Protein AF-A0A2N1MMF7-F1 (afdb_monomer_lite)

Organism: NCBI:txid588596

Foldseek 3Di:
DPPDDDDDDDPDPDDDPLVVLLVVLVVVVVPDPPDDPVCSVVVSVVLSVVAVVLVVVLVLQQPPPDDPDDDDDDDPRPLDFDKDFQWDWDDDVPDIDIDGDFDFFQDWDDDPPDNDTDGGRAGFRIATHNRQTHHPVCVVVSCVPPVVPSPDDPPVPDPCPDPDPQSVQQVLVVQQVVQDKDWDADLQQQKIWIKGKDAAALCCCQVVVFWFGIKIKIAQMDRGFDPDPVRSVRNPVVLVVVLCVQQPDPDDSPDQDPVNSLVSCQVVVHDDDRGHMHIGTDPVHTADPPDSQGDQVVGPHGGPSPDDPPDDDDPPPPHDPDDPPPPPPPDDPDPDDPDDDDDDDDDDDDDDDDDDDDDDDDDDDDDDDPDDDDDPDDPPPPPDDDQDQDDPPDDPVLVVQGDPDFDADPVGHTDHHPDPVSVVVSVVVVVVD

Secondary structure (DSSP, 8-state):
---SPP----SSSS--HHHHHHHHHHHHHHS-SSS-HHHHHHHHHHHHHHHHHHHHHHHTTS-S-S-----S-----------EESEEEEEETTEEEEEE---B---EEE-TTSS-EEE--SBPSEEETTTEEE-TTTHHHHHHHTTTGGGS---TT-------HHHHHHHHHHHHHHT--EEEEETTTTEEEEEEEEEPPHHHHHHS---BSEEEEEEEEEE---SSHHHHHHHHHHHHHHHHHHH--SS-TT---HHHHHHHHHHTT---STT--EEEE-TTSB--SS-SS--GGG-SS--GGG----SPP--GGG--S----------------S------------------------------------PPPP----SS-------SS--GGGGGGS-SS-EE-TTS-EE-TTSHHHHHHHHHHHH--

Radius of gyration: 39.26 Å; chains: 1; bounding box: 125×53×88 Å

Structure (mmCIF, N/CA/C/O backbone):
data_AF-A0A2N1MMF7-F1
#
_entry.id   AF-A0A2N1MMF7-F1
#
loop_
_atom_site.group_PDB
_atom_site.id
_atom_site.type_symbol
_atom_site.label_atom_id
_atom_site.label_alt_id
_atom_site.label_comp_id
_atom_site.label_asym_id
_atom_site.label_entity_id
_atom_site.label_seq_id
_atom_site.pdbx_PDB_ins_code
_atom_site.Cartn_x
_atom_site.Cartn_y
_atom_site.Cartn_z
_atom_site.occupancy
_atom_site.B_iso_or_equiv
_atom_site.auth_seq_id
_atom_site.auth_comp_id
_atom_site.auth_asym_id
_atom_site.auth_atom_id
_atom_site.pdbx_PDB_model_num
ATOM 1 N N . MET A 1 1 ? -37.315 -17.285 11.274 1.00 42.25 1 MET A N 1
ATOM 2 C CA . MET A 1 1 ? -37.306 -15.987 11.989 1.00 42.25 1 MET A CA 1
ATOM 3 C C . MET A 1 1 ? -38.399 -15.125 11.388 1.00 42.25 1 MET A C 1
ATOM 5 O O . MET A 1 1 ? -38.464 -15.069 10.168 1.00 42.25 1 MET A O 1
ATOM 9 N N . GLN A 1 2 ? -39.270 -14.510 12.194 1.00 38.19 2 GLN A N 1
ATOM 10 C CA . GLN A 1 2 ? -40.234 -13.535 11.670 1.00 38.19 2 GLN A CA 1
ATOM 11 C C . GLN A 1 2 ? -39.457 -12.410 10.969 1.00 38.19 2 GLN A C 1
ATOM 13 O O . GLN A 1 2 ? -38.581 -11.792 11.565 1.00 38.19 2 GLN A O 1
ATOM 18 N N . THR A 1 3 ? -39.737 -12.194 9.686 1.00 53.66 3 THR A N 1
ATOM 19 C CA . THR A 1 3 ? -39.077 -11.191 8.830 1.00 53.66 3 THR A CA 1
ATOM 20 C C . THR A 1 3 ? -39.634 -9.784 9.036 1.00 53.66 3 THR A C 1
ATOM 22 O O . THR A 1 3 ? -39.106 -8.819 8.488 1.00 53.66 3 THR A O 1
ATOM 25 N N . LYS A 1 4 ? -40.699 -9.652 9.835 1.00 66.38 4 LYS A N 1
ATOM 26 C CA . LYS A 1 4 ? -41.322 -8.370 10.154 1.00 66.38 4 LYS A CA 1
ATOM 27 C C . LYS A 1 4 ? -40.567 -7.691 11.307 1.00 66.38 4 LYS A C 1
ATOM 29 O O . LYS A 1 4 ? -40.332 -8.335 12.332 1.00 66.38 4 LYS A O 1
ATOM 34 N N . PRO A 1 5 ? -40.196 -6.404 11.175 1.00 70.06 5 PRO A N 1
ATOM 35 C CA . PRO A 1 5 ? -39.568 -5.662 12.259 1.00 70.06 5 PRO A CA 1
ATOM 36 C C . PRO A 1 5 ? -40.536 -5.545 13.440 1.00 70.06 5 PRO A C 1
ATOM 38 O O . PRO A 1 5 ? -41.684 -5.129 13.278 1.00 70.06 5 PRO A O 1
ATOM 41 N N . ILE A 1 6 ? -40.062 -5.904 14.631 1.00 78.69 6 ILE A N 1
ATOM 42 C CA . ILE A 1 6 ? -40.840 -5.796 15.868 1.00 78.69 6 ILE A CA 1
ATOM 43 C C . ILE A 1 6 ? -40.965 -4.314 16.227 1.00 78.69 6 ILE A C 1
ATOM 45 O O . ILE A 1 6 ? -39.959 -3.606 16.319 1.00 78.69 6 ILE A O 1
ATOM 49 N N . ARG A 1 7 ? -42.200 -3.848 16.422 1.00 78.88 7 ARG A N 1
ATOM 50 C CA . ARG A 1 7 ? -42.513 -2.461 16.779 1.00 78.88 7 ARG A CA 1
ATOM 51 C C . ARG A 1 7 ? -42.898 -2.381 18.253 1.00 78.88 7 ARG A C 1
ATOM 53 O O . ARG A 1 7 ? -43.613 -3.243 18.751 1.00 78.88 7 ARG A O 1
ATOM 60 N N . TYR A 1 8 ? -42.435 -1.334 18.928 1.00 79.06 8 TYR A N 1
ATOM 61 C CA . TYR A 1 8 ? -42.790 -1.032 20.314 1.00 79.06 8 TYR A CA 1
ATOM 62 C C . TYR A 1 8 ? -43.431 0.347 20.367 1.00 79.06 8 TYR A C 1
ATOM 64 O O . TYR A 1 8 ? -42.915 1.284 19.757 1.00 79.06 8 TYR A O 1
ATOM 72 N N . THR A 1 9 ? -44.525 0.474 21.108 1.00 78.94 9 THR A N 1
ATOM 73 C CA . THR A 1 9 ? -45.150 1.764 21.393 1.00 78.94 9 THR A CA 1
ATOM 74 C C . THR A 1 9 ? -44.415 2.454 22.546 1.00 78.94 9 THR A C 1
ATOM 76 O O . THR A 1 9 ? -43.906 1.814 23.471 1.00 78.94 9 THR A O 1
ATOM 79 N N . SER A 1 10 ? -44.299 3.776 22.460 1.00 77.94 10 SER A N 1
ATOM 80 C CA . SER A 1 10 ? -43.697 4.638 23.477 1.00 77.94 10 SER A CA 1
ATOM 81 C C . SER A 1 10 ? -44.713 5.711 23.836 1.00 77.94 10 SER A C 1
ATOM 83 O O . SER A 1 10 ? -45.359 6.252 22.946 1.00 77.94 10 SER A O 1
ATOM 85 N N . THR A 1 11 ? -44.835 6.031 25.122 1.00 79.81 11 THR A N 1
ATOM 86 C CA . THR A 1 11 ? -45.663 7.150 25.597 1.00 79.81 11 THR A CA 1
ATOM 87 C C . THR A 1 11 ? -45.039 8.508 25.266 1.00 79.81 11 THR A C 1
ATOM 89 O O . THR A 1 11 ? -45.738 9.510 25.204 1.00 79.81 11 THR A O 1
ATOM 92 N N . SER A 1 12 ? -43.724 8.548 25.026 1.00 78.44 12 SER A N 1
ATOM 93 C CA . SER A 1 12 ? -43.018 9.736 24.543 1.00 78.44 12 SER A CA 1
ATOM 94 C C . SER A 1 12 ? -42.956 9.755 23.009 1.00 78.44 12 SER A C 1
ATOM 96 O O . SER A 1 12 ? -42.599 8.716 22.433 1.00 78.44 12 SER A O 1
ATOM 98 N N . PRO A 1 13 ? -43.195 10.914 22.359 1.00 77.19 13 PRO A N 1
ATOM 99 C CA . PRO A 1 13 ? -43.067 11.074 20.907 1.00 77.19 13 PRO A CA 1
ATOM 100 C C . PRO A 1 13 ? -41.614 10.941 20.420 1.00 77.19 13 PRO A C 1
ATOM 102 O O . PRO A 1 13 ? -41.372 10.454 19.318 1.00 77.19 13 PRO A O 1
ATOM 105 N N . PHE A 1 14 ? -40.633 11.294 21.261 1.00 77.31 14 PHE A N 1
ATOM 106 C CA . PHE A 1 14 ? -39.202 11.220 20.946 1.00 77.31 14 PHE A CA 1
ATOM 107 C C . PHE A 1 14 ? -38.462 10.351 21.974 1.00 77.31 14 PHE A C 1
ATOM 109 O O . PHE A 1 14 ? -37.781 10.862 22.869 1.00 77.31 14 PHE A O 1
ATOM 116 N N . PRO A 1 15 ? -38.568 9.013 21.878 1.00 81.50 15 PRO A N 1
ATOM 117 C CA . PRO A 1 15 ? -37.960 8.125 22.856 1.00 81.50 15 PRO A CA 1
ATOM 118 C C . PRO A 1 15 ? -36.435 8.262 22.853 1.00 81.50 15 PRO A C 1
ATOM 120 O O . PRO A 1 15 ? -35.779 8.136 21.817 1.00 81.50 15 PRO A O 1
ATOM 123 N N . ASN A 1 16 ? -35.844 8.445 24.036 1.00 88.25 16 ASN A N 1
ATOM 124 C CA . ASN A 1 16 ? -34.392 8.513 24.206 1.00 88.25 16 ASN A CA 1
ATOM 125 C C . ASN A 1 16 ? -33.710 7.265 23.603 1.00 88.25 16 ASN A C 1
ATOM 127 O O . ASN A 1 16 ? -34.118 6.136 23.871 1.00 88.25 16 ASN A O 1
ATOM 131 N N . LYS A 1 17 ? -32.617 7.426 22.844 1.00 86.12 17 LYS A N 1
ATOM 132 C CA . LYS A 1 17 ? -31.864 6.297 22.253 1.00 86.12 17 LYS A CA 1
ATOM 133 C C . LYS A 1 17 ? -31.409 5.265 23.282 1.00 86.12 17 LYS A C 1
ATOM 135 O O . LYS A 1 17 ? -31.443 4.068 23.008 1.00 86.12 17 LYS A O 1
ATOM 140 N N . LYS A 1 18 ? -31.036 5.701 24.489 1.00 90.50 18 LYS A N 1
ATOM 141 C CA . LYS A 1 18 ? -30.719 4.797 25.605 1.00 90.50 18 LYS A CA 1
ATOM 142 C C . LYS A 1 18 ? -31.923 3.929 25.974 1.00 90.50 18 LYS A C 1
ATOM 144 O O . LYS A 1 18 ? -31.743 2.747 26.247 1.00 90.50 18 LYS A O 1
ATOM 149 N N . PHE A 1 19 ? -33.129 4.495 25.960 1.00 89.69 19 PHE A N 1
ATOM 150 C CA . PHE A 1 19 ? -34.375 3.772 26.210 1.00 89.69 19 PHE A CA 1
ATOM 151 C C . PHE A 1 19 ? -34.720 2.817 25.061 1.00 89.69 19 PHE A C 1
ATOM 153 O O . PHE A 1 19 ? -35.003 1.652 25.327 1.00 89.69 19 PHE A O 1
ATOM 160 N N . GLN A 1 20 ? -34.597 3.256 23.802 1.00 88.88 20 GLN A N 1
ATOM 161 C CA . GLN A 1 20 ? -34.808 2.400 22.626 1.00 88.88 20 GLN A CA 1
ATOM 162 C C . GLN A 1 20 ? -33.897 1.159 22.657 1.00 88.88 20 GLN A C 1
ATOM 164 O O . GLN A 1 20 ? -34.366 0.029 22.516 1.00 88.88 20 GLN A O 1
ATOM 169 N N . ILE A 1 21 ? -32.601 1.355 22.933 1.00 91.56 21 ILE A N 1
ATOM 170 C CA . ILE A 1 21 ? -31.634 0.258 23.078 1.00 91.56 21 ILE A CA 1
ATOM 171 C C . ILE A 1 21 ? -32.007 -0.642 24.259 1.00 91.56 21 ILE A C 1
ATOM 173 O O . ILE A 1 21 ? -31.976 -1.862 24.121 1.00 91.56 21 ILE A O 1
ATOM 177 N N . SER A 1 22 ? -32.375 -0.068 25.411 1.00 92.75 22 SER A N 1
ATOM 178 C CA . SER A 1 22 ? -32.799 -0.857 26.572 1.00 92.75 22 SER A CA 1
ATOM 179 C C . SER A 1 22 ? -34.002 -1.744 26.245 1.00 92.75 22 SER A C 1
ATOM 181 O O . SER A 1 22 ? -33.956 -2.928 26.551 1.00 92.75 22 SER A O 1
ATOM 183 N N . LYS A 1 23 ? -35.035 -1.218 25.571 1.00 91.00 23 LYS A N 1
ATOM 184 C CA . LYS A 1 23 ? -36.222 -1.993 25.168 1.00 91.00 23 LYS A CA 1
ATOM 185 C C . LYS A 1 23 ? -35.867 -3.145 24.226 1.00 91.00 23 LYS A C 1
ATOM 187 O O . LYS A 1 23 ? -36.278 -4.277 24.472 1.00 91.00 23 LYS A O 1
ATOM 192 N N . MET A 1 24 ? -35.040 -2.882 23.212 1.00 90.75 24 MET A N 1
ATOM 193 C CA . MET A 1 24 ? -34.540 -3.920 22.303 1.00 90.75 24 MET A CA 1
ATOM 194 C C . MET A 1 24 ? -33.748 -5.003 23.054 1.00 90.75 24 MET A C 1
ATOM 196 O O . MET A 1 24 ? -33.931 -6.192 22.798 1.00 90.75 24 MET A O 1
ATOM 200 N N . LEU A 1 25 ? -32.888 -4.615 24.002 1.00 92.62 25 LEU A N 1
ATOM 201 C CA . LEU A 1 25 ? -32.110 -5.565 24.799 1.00 92.62 25 LEU A CA 1
ATOM 202 C C . LEU A 1 25 ? -32.987 -6.383 25.745 1.00 92.62 25 LEU A C 1
ATOM 204 O O . LEU A 1 25 ? -32.757 -7.581 25.872 1.00 92.62 25 LEU A O 1
ATOM 208 N N . THR A 1 26 ? -33.997 -5.778 26.374 1.00 92.19 26 THR A N 1
ATOM 209 C CA . THR A 1 26 ? -34.942 -6.499 27.237 1.00 92.19 26 THR A CA 1
ATOM 210 C C . THR A 1 26 ? -35.637 -7.607 26.455 1.00 92.19 26 THR A C 1
ATOM 212 O O . THR A 1 26 ? -35.672 -8.743 26.918 1.00 92.19 26 THR A O 1
ATOM 215 N N . HIS A 1 27 ? -36.100 -7.306 25.241 1.00 90.31 27 HIS A N 1
ATOM 216 C CA . HIS A 1 27 ? -36.688 -8.309 24.358 1.00 90.31 27 HIS A CA 1
ATOM 217 C C . HIS A 1 27 ? -35.672 -9.366 23.899 1.00 90.31 27 HIS A C 1
ATOM 219 O O . HIS A 1 27 ? -35.967 -10.556 23.865 1.00 90.31 27 HIS A O 1
ATOM 225 N N . PHE A 1 28 ? -34.442 -8.963 23.567 1.00 91.69 28 PHE A N 1
ATOM 226 C CA . PHE A 1 28 ? -33.395 -9.921 23.214 1.00 91.69 28 PHE A CA 1
ATOM 227 C C . PHE A 1 28 ? -33.158 -10.932 24.346 1.00 91.69 28 PHE A C 1
ATOM 229 O O . PHE A 1 28 ? -33.164 -12.135 24.086 1.00 91.69 28 PHE A O 1
ATOM 236 N N . PHE A 1 29 ? -32.977 -10.457 25.584 1.00 92.06 29 PHE A N 1
ATOM 237 C CA . PHE A 1 29 ? -32.690 -11.295 26.752 1.00 92.06 29 PHE A CA 1
ATOM 238 C C . PHE A 1 29 ? -33.890 -12.118 27.229 1.00 92.06 29 PHE A C 1
ATOM 240 O O . PHE A 1 29 ? -33.671 -13.224 27.724 1.00 92.06 29 PHE A O 1
ATOM 247 N N . SER A 1 30 ? -35.129 -11.648 27.040 1.00 89.69 30 SER A N 1
ATOM 248 C CA . SER A 1 30 ? -36.323 -12.444 27.355 1.00 89.69 30 SER A CA 1
ATOM 249 C C . SER A 1 30 ? -36.444 -13.679 26.459 1.00 89.69 30 SER A C 1
ATOM 251 O O . SER A 1 30 ? -36.860 -14.734 26.929 1.00 89.69 30 SER A O 1
ATOM 253 N N . LEU A 1 31 ? -36.007 -13.576 25.200 1.00 88.50 31 LEU A N 1
ATOM 254 C CA . LEU A 1 31 ? -35.969 -14.695 24.255 1.00 88.50 31 LEU A CA 1
ATOM 255 C C . LEU A 1 31 ? -34.737 -15.603 24.417 1.00 88.50 31 LEU A C 1
ATOM 257 O O . LEU A 1 31 ? -34.691 -16.690 23.839 1.00 88.50 31 LEU A O 1
ATOM 261 N N . GLN A 1 32 ? -33.710 -15.185 25.169 1.00 87.38 32 GLN A N 1
ATOM 262 C CA . GLN A 1 32 ? -32.469 -15.955 25.271 1.00 87.38 32 GLN A CA 1
ATOM 263 C C . GLN A 1 32 ? -32.600 -17.150 26.219 1.00 87.38 32 GLN A C 1
ATOM 265 O O . GLN A 1 32 ? -32.684 -16.996 27.435 1.00 87.38 32 GLN A O 1
ATOM 270 N N . ARG A 1 33 ? -32.456 -18.357 25.661 1.00 87.94 33 ARG A N 1
ATOM 271 C CA . ARG A 1 33 ? -32.303 -19.609 26.431 1.00 87.94 33 ARG A CA 1
ATOM 272 C C . ARG A 1 33 ? -30.846 -19.934 26.784 1.00 87.94 33 ARG A C 1
ATOM 274 O O . ARG A 1 33 ? -30.583 -20.721 27.682 1.00 87.94 33 ARG A O 1
ATOM 281 N N . VAL A 1 34 ? -29.896 -19.323 26.074 1.00 90.06 34 VAL A N 1
ATOM 282 C CA . VAL A 1 34 ? -28.460 -19.645 26.144 1.00 90.06 34 VAL A CA 1
ATOM 283 C C . VAL A 1 34 ? -27.738 -18.934 27.292 1.00 90.06 34 VAL A C 1
ATOM 285 O O . VAL A 1 34 ? -26.780 -19.469 27.848 1.00 90.06 34 VAL A O 1
ATOM 288 N N . ILE A 1 35 ? -28.156 -17.711 27.625 1.00 90.06 35 ILE A N 1
ATOM 289 C CA . ILE A 1 35 ? -27.482 -16.862 28.614 1.00 90.06 35 ILE A CA 1
ATOM 290 C C . ILE A 1 35 ? -28.256 -16.956 29.937 1.00 90.06 35 ILE A C 1
ATOM 292 O O . ILE A 1 35 ? -29.388 -16.471 29.989 1.00 90.06 35 ILE A O 1
ATOM 296 N N . PRO A 1 36 ? -27.676 -17.526 31.013 1.00 90.88 36 PRO A N 1
ATOM 297 C CA . PRO A 1 36 ? -28.355 -17.668 32.301 1.00 90.88 36 PRO A CA 1
ATOM 298 C C . PRO A 1 36 ? -28.838 -16.330 32.873 1.00 90.88 36 PRO A C 1
ATOM 300 O O . PRO A 1 36 ? -28.080 -15.359 32.880 1.00 90.88 36 PRO A O 1
ATOM 303 N N . ARG A 1 37 ? -30.056 -16.284 33.437 1.00 88.88 37 ARG A N 1
ATOM 304 C CA . ARG A 1 37 ? -30.666 -15.043 33.968 1.00 88.88 37 ARG A CA 1
ATOM 305 C C . ARG A 1 37 ? -29.768 -14.289 34.954 1.00 88.88 37 ARG A C 1
ATOM 307 O O . ARG A 1 37 ? -29.649 -13.072 34.852 1.00 88.88 37 ARG A O 1
ATOM 314 N N . ARG A 1 38 ? -29.044 -15.011 35.819 1.00 89.00 38 ARG A N 1
ATOM 315 C CA . ARG A 1 38 ? -28.132 -14.441 36.833 1.00 89.00 38 ARG A CA 1
ATOM 316 C C . ARG A 1 38 ? -27.052 -13.517 36.249 1.00 89.00 38 ARG A C 1
ATOM 318 O O . ARG A 1 38 ? -26.638 -12.574 36.909 1.00 89.00 38 ARG A O 1
ATOM 325 N N . ILE A 1 39 ? -26.602 -13.759 35.013 1.00 88.06 39 ILE A N 1
ATOM 326 C CA . ILE A 1 39 ? -25.534 -12.970 34.369 1.00 88.06 39 ILE A CA 1
ATOM 327 C C . ILE A 1 39 ? -26.054 -12.004 33.296 1.00 88.06 39 ILE A C 1
ATOM 329 O O . ILE A 1 39 ? -25.281 -11.196 32.775 1.00 88.06 39 ILE A O 1
ATOM 333 N N . GLN A 1 40 ? -27.350 -12.057 32.963 1.00 90.38 40 GLN A N 1
ATOM 334 C CA . GLN A 1 40 ? -27.940 -11.210 31.922 1.00 90.38 40 GLN A CA 1
ATOM 335 C C . GLN A 1 40 ? -27.791 -9.727 32.260 1.00 90.38 40 GLN A C 1
ATOM 337 O O . GLN A 1 40 ? -27.398 -8.959 31.390 1.00 90.38 40 GLN A O 1
ATOM 342 N N . GLN A 1 41 ? -27.977 -9.330 33.524 1.00 89.00 41 GLN A N 1
ATOM 343 C CA . GLN A 1 41 ? -27.856 -7.928 33.941 1.00 89.00 41 GLN A CA 1
ATOM 344 C C . GLN A 1 41 ? -26.448 -7.351 33.708 1.00 89.00 41 GLN A C 1
ATOM 346 O O . GLN A 1 41 ? -26.294 -6.201 33.282 1.00 89.00 41 GLN A O 1
ATOM 351 N N . ARG A 1 42 ? -25.403 -8.168 33.911 1.00 89.75 42 ARG A N 1
ATOM 352 C CA . ARG A 1 42 ? -24.009 -7.785 33.631 1.00 89.75 42 ARG A CA 1
ATOM 353 C C . ARG A 1 42 ? -23.809 -7.503 32.141 1.00 89.75 42 ARG A C 1
ATOM 355 O O . ARG A 1 42 ? -23.230 -6.479 31.774 1.00 89.75 42 ARG A O 1
ATOM 362 N N . TYR A 1 43 ? -24.307 -8.386 31.277 1.00 93.25 43 TYR A N 1
ATOM 363 C CA . TYR A 1 43 ? -24.177 -8.223 29.828 1.00 93.25 43 TYR A CA 1
ATOM 364 C C . TYR A 1 43 ? -25.115 -7.165 29.255 1.00 93.25 43 TYR A C 1
ATOM 366 O O . TYR A 1 43 ? -24.728 -6.474 28.317 1.00 93.25 43 TYR A O 1
ATOM 374 N N . PHE A 1 44 ? -26.291 -6.967 29.845 1.00 94.75 44 PHE A N 1
ATOM 375 C CA . PHE A 1 44 ? -27.239 -5.930 29.459 1.00 94.75 44 PHE A CA 1
ATOM 376 C C . PHE A 1 44 ? -26.573 -4.554 29.465 1.00 94.75 44 PHE A C 1
ATOM 378 O O . PHE A 1 44 ? -26.555 -3.853 28.452 1.00 94.75 44 PHE A O 1
ATOM 385 N N . ASN A 1 45 ? -25.936 -4.194 30.582 1.00 92.19 45 ASN A N 1
ATOM 386 C CA . ASN A 1 45 ? -25.257 -2.908 30.711 1.00 92.19 45 ASN A CA 1
ATOM 387 C C . ASN A 1 45 ? -24.051 -2.775 29.774 1.00 92.19 45 ASN A C 1
ATOM 389 O O . ASN A 1 45 ? -23.859 -1.712 29.178 1.00 92.19 45 ASN A O 1
ATOM 393 N N . LEU A 1 46 ? -23.275 -3.850 29.609 1.00 94.00 46 LEU A N 1
ATOM 394 C CA . LEU A 1 46 ? -22.130 -3.885 28.700 1.00 94.00 46 LEU A CA 1
ATOM 395 C C . LEU A 1 46 ? -22.553 -3.655 27.241 1.00 94.00 46 LEU A C 1
ATOM 397 O O . LEU A 1 46 ? -21.989 -2.797 26.561 1.00 94.00 46 LEU A O 1
ATOM 401 N N . ILE A 1 47 ? -23.541 -4.413 26.759 1.00 94.75 47 ILE A N 1
ATOM 402 C CA . ILE A 1 47 ? -24.015 -4.357 25.371 1.00 94.75 47 ILE A CA 1
ATOM 403 C C . ILE A 1 47 ? -24.680 -3.006 25.104 1.00 94.75 47 ILE A C 1
ATOM 405 O O . ILE A 1 47 ? -24.401 -2.390 24.077 1.00 94.75 47 ILE A O 1
ATOM 409 N N . ARG A 1 48 ? -25.476 -2.490 26.051 1.00 95.38 48 ARG A N 1
ATOM 410 C CA . ARG A 1 48 ? -26.092 -1.159 25.953 1.00 95.38 48 ARG A CA 1
ATOM 411 C C . ARG A 1 48 ? -25.053 -0.057 25.768 1.00 95.38 48 ARG A C 1
ATOM 413 O O . ARG A 1 48 ? -25.211 0.775 24.879 1.00 95.38 48 ARG A O 1
ATOM 420 N N . ARG A 1 49 ? -23.987 -0.058 26.579 1.00 94.38 49 ARG A N 1
ATOM 421 C CA . ARG A 1 49 ? -22.899 0.929 26.471 1.00 94.38 49 ARG A CA 1
ATOM 422 C C . ARG A 1 49 ? -22.211 0.835 25.111 1.00 94.38 49 ARG A C 1
ATOM 424 O O . ARG A 1 49 ? -22.117 1.833 24.411 1.00 94.38 49 ARG A O 1
ATOM 431 N N . LYS A 1 50 ? -21.852 -0.379 24.680 1.00 94.69 50 LYS A N 1
ATOM 432 C CA . LYS A 1 50 ? -21.226 -0.603 23.368 1.00 94.69 50 LYS A CA 1
ATOM 433 C C . LYS A 1 50 ? -22.106 -0.179 22.190 1.00 94.69 50 LYS A C 1
ATOM 435 O O . LYS A 1 50 ? -21.574 0.309 21.197 1.00 94.69 50 LYS A O 1
ATOM 440 N N . LEU A 1 51 ? -23.424 -0.366 22.275 1.00 94.62 51 LEU A N 1
ATOM 441 C CA . LEU A 1 51 ? -24.367 0.096 21.252 1.00 94.62 51 LEU A CA 1
ATOM 442 C C . LEU A 1 51 ? -24.445 1.626 21.196 1.00 94.62 51 LEU A C 1
ATOM 444 O O . LEU A 1 51 ? -24.446 2.181 20.102 1.00 94.62 51 LEU A O 1
ATOM 448 N N . LEU A 1 52 ? -24.447 2.306 22.346 1.00 93.81 52 LEU A N 1
ATOM 449 C CA . LEU A 1 52 ? -24.392 3.771 22.403 1.00 93.81 52 LEU A CA 1
ATOM 450 C C . LEU A 1 52 ? -23.077 4.311 21.826 1.00 93.81 52 LEU A C 1
ATOM 452 O O . LEU A 1 52 ? -23.103 5.197 20.974 1.00 93.81 52 LEU A O 1
ATOM 456 N N . ASP A 1 53 ? -21.943 3.727 22.216 1.00 93.00 53 ASP A N 1
ATOM 457 C CA . ASP A 1 53 ? -20.630 4.095 21.676 1.00 93.00 53 ASP A CA 1
ATOM 458 C C . ASP A 1 53 ? -20.596 3.892 20.159 1.00 93.00 53 ASP A C 1
ATOM 460 O O . ASP A 1 53 ? -20.139 4.752 19.405 1.00 93.00 53 ASP A O 1
ATOM 464 N N . ARG A 1 54 ? -21.130 2.759 19.686 1.00 92.31 54 ARG A N 1
ATOM 465 C CA . ARG A 1 54 ? -21.211 2.443 18.260 1.00 92.31 54 ARG A CA 1
ATOM 466 C C . ARG A 1 54 ? -22.083 3.441 17.509 1.00 92.31 54 ARG A C 1
ATOM 468 O O . ARG A 1 54 ? -21.673 3.896 16.444 1.00 92.31 54 ARG A O 1
ATOM 475 N N . PHE A 1 55 ? -23.232 3.800 18.070 1.00 90.06 55 PHE A N 1
ATOM 476 C CA . PHE A 1 55 ? -24.117 4.812 17.511 1.00 90.06 55 PHE A CA 1
ATOM 477 C C . PHE A 1 55 ? -23.390 6.159 17.373 1.00 90.06 55 PHE A C 1
ATOM 479 O O . PHE A 1 55 ? -23.451 6.785 16.318 1.00 90.06 55 PHE A O 1
ATOM 486 N N . ASN A 1 56 ? -22.652 6.588 18.401 1.00 90.56 56 ASN A N 1
ATOM 487 C CA . ASN A 1 56 ? -21.894 7.843 18.364 1.00 90.56 56 ASN A CA 1
ATOM 488 C C . ASN A 1 56 ? -20.772 7.804 17.317 1.00 90.56 56 ASN A C 1
ATOM 490 O O . ASN A 1 56 ? -20.593 8.767 16.573 1.00 90.56 56 ASN A O 1
ATOM 494 N N . ILE A 1 57 ? -20.066 6.672 17.197 1.00 88.69 57 ILE A N 1
ATOM 495 C CA . ILE A 1 57 ? -19.062 6.470 16.144 1.00 88.69 57 ILE A CA 1
ATOM 496 C C . ILE A 1 57 ? -19.700 6.606 14.760 1.00 88.69 57 ILE A C 1
ATOM 498 O O . ILE A 1 57 ? -19.143 7.301 13.918 1.00 88.69 57 ILE A O 1
ATOM 502 N N . ILE A 1 58 ? -20.848 5.971 14.521 1.00 88.56 58 ILE A N 1
ATOM 503 C CA . ILE A 1 58 ? -21.557 6.045 13.235 1.00 88.56 58 ILE A CA 1
ATOM 504 C C . ILE A 1 58 ? -22.016 7.476 12.963 1.00 88.56 58 ILE A C 1
ATOM 506 O O . ILE A 1 58 ? -21.744 8.000 11.891 1.00 88.56 58 ILE A O 1
ATOM 510 N N . ARG A 1 59 ? -22.623 8.147 13.947 1.00 86.81 59 ARG A N 1
ATOM 511 C CA . ARG A 1 59 ? -23.045 9.546 13.814 1.00 86.81 59 ARG A CA 1
ATOM 512 C C . ARG A 1 59 ? -21.877 10.459 13.445 1.00 86.81 59 ARG A C 1
ATOM 514 O O . ARG A 1 59 ? -22.021 11.274 12.548 1.00 86.81 59 ARG A O 1
ATOM 521 N N . SER A 1 60 ? -20.707 10.280 14.060 1.00 83.62 60 SER A N 1
AT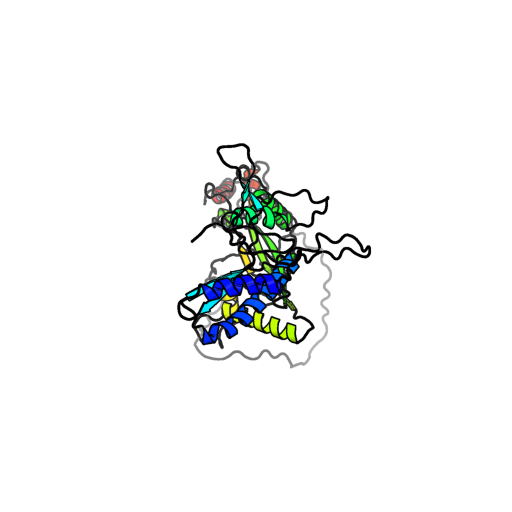OM 522 C CA . SER A 1 60 ? -19.513 11.061 13.698 1.00 83.62 60 SER A CA 1
ATOM 523 C C . SER A 1 60 ? -19.024 10.834 12.260 1.00 83.62 60 SER A C 1
ATOM 525 O O . SER A 1 60 ? -18.203 11.601 11.767 1.00 83.62 60 SER A O 1
ATOM 527 N N . ARG A 1 61 ? -19.491 9.777 11.577 1.00 81.00 61 ARG A N 1
ATOM 528 C CA . ARG A 1 61 ? -19.188 9.522 10.162 1.00 81.00 61 ARG A CA 1
ATOM 529 C C . ARG A 1 61 ? -20.145 10.226 9.212 1.00 81.00 61 ARG A C 1
ATOM 531 O O . ARG A 1 61 ? -19.751 10.422 8.069 1.00 81.00 61 ARG A O 1
ATOM 538 N N . ALA A 1 62 ? -21.340 10.613 9.658 1.00 71.00 62 ALA A N 1
ATOM 539 C CA . ALA A 1 62 ? -22.357 11.209 8.795 1.00 71.00 62 ALA A CA 1
ATOM 540 C C . ALA A 1 62 ? -21.960 12.590 8.235 1.00 71.00 62 ALA A C 1
ATOM 542 O O . ALA A 1 62 ? -22.588 13.061 7.300 1.00 71.00 62 ALA A O 1
ATOM 543 N N . GLY A 1 63 ? -20.882 13.203 8.743 1.00 62.06 63 GLY A N 1
ATOM 544 C CA . GLY A 1 63 ? -20.508 14.573 8.391 1.00 62.06 63 GLY A CA 1
ATOM 545 C C . GLY A 1 63 ? -21.521 15.578 8.951 1.00 62.06 63 GLY A C 1
ATOM 546 O O . GLY A 1 63 ? -22.667 15.236 9.236 1.00 62.06 63 GLY A O 1
ATOM 547 N N . ASN A 1 64 ? -21.108 16.827 9.153 1.00 49.66 64 ASN A N 1
ATOM 548 C CA . ASN A 1 64 ? -22.035 17.917 9.463 1.00 49.66 64 ASN A CA 1
ATOM 549 C C . ASN A 1 64 ? -22.819 18.288 8.194 1.00 49.66 64 ASN A C 1
ATOM 551 O O . ASN A 1 64 ? -22.605 19.352 7.631 1.00 49.66 64 ASN A O 1
ATOM 555 N N . THR A 1 65 ? -23.672 17.398 7.686 1.00 46.59 65 THR A N 1
ATOM 556 C CA . THR A 1 65 ? -24.469 17.706 6.490 1.00 46.59 65 THR A CA 1
ATOM 557 C C . THR A 1 65 ? -25.752 18.464 6.818 1.00 46.59 65 THR A C 1
ATOM 559 O O . THR A 1 65 ? -26.344 19.006 5.902 1.00 46.59 65 THR A O 1
ATOM 562 N N . LEU A 1 66 ? -26.173 18.598 8.082 1.00 39.84 66 LEU A N 1
ATOM 563 C CA . LEU A 1 66 ? -27.352 19.405 8.428 1.00 39.84 66 LEU A CA 1
ATOM 564 C C . LEU A 1 66 ? -27.244 19.997 9.840 1.00 39.84 66 LEU A C 1
ATOM 566 O O . LEU A 1 66 ? -27.680 19.376 10.806 1.00 39.84 66 LEU A O 1
ATOM 570 N N . LEU A 1 67 ? -26.675 21.195 9.939 1.00 33.75 67 LEU A N 1
ATOM 571 C CA . LEU A 1 67 ? -27.251 22.291 10.720 1.00 33.75 67 LEU A CA 1
ATOM 572 C C . LEU A 1 67 ? -27.013 23.562 9.887 1.00 33.75 67 LEU A C 1
ATOM 574 O O . LEU A 1 67 ? -25.845 23.891 9.667 1.00 33.75 67 LEU A O 1
ATOM 578 N N . PRO A 1 68 ? -28.056 24.224 9.354 1.00 42.62 68 PRO A N 1
ATOM 579 C CA . PRO A 1 68 ? -27.937 25.638 9.049 1.00 42.62 68 PRO A CA 1
ATOM 580 C C . PRO A 1 68 ? -27.830 26.386 10.385 1.00 42.62 68 PRO A C 1
ATOM 582 O O . PRO A 1 68 ? -28.210 25.857 11.430 1.00 42.62 68 PRO A O 1
ATOM 585 N N . ASP A 1 69 ? -27.308 27.601 10.334 1.00 38.28 69 ASP A N 1
ATOM 586 C CA . ASP A 1 69 ? -27.247 28.537 11.456 1.00 38.28 69 ASP A CA 1
ATOM 587 C C . ASP A 1 69 ? -26.058 28.279 12.391 1.00 38.28 69 ASP A C 1
ATOM 589 O O . ASP A 1 69 ? -26.167 27.774 13.506 1.00 38.28 69 ASP A O 1
ATOM 593 N N . ASN A 1 70 ? -24.865 28.586 11.888 1.00 37.84 70 ASN A N 1
ATOM 594 C CA . ASN A 1 70 ? -24.071 29.706 12.395 1.00 37.84 70 ASN A CA 1
ATOM 595 C C . ASN A 1 70 ? -22.903 29.910 11.424 1.00 37.84 70 ASN A C 1
ATOM 597 O O . ASN A 1 70 ? -22.023 29.057 11.286 1.00 37.84 70 ASN A O 1
ATOM 601 N N . GLU A 1 71 ? -22.973 31.022 10.696 1.00 47.81 71 GLU A N 1
ATOM 602 C CA . GLU A 1 71 ? -21.868 31.596 9.938 1.00 47.81 71 GLU A CA 1
ATOM 603 C C . GLU A 1 71 ? -20.694 31.799 10.897 1.00 47.81 71 GLU A C 1
ATOM 605 O O . GLU A 1 71 ? -20.793 32.584 11.829 1.00 47.81 71 GLU A O 1
ATOM 610 N N . ASP A 1 72 ? -19.653 30.985 10.741 1.00 43.09 72 ASP A N 1
ATOM 611 C CA . ASP A 1 72 ? -18.248 31.388 10.809 1.00 43.09 72 ASP A CA 1
ATOM 612 C C . ASP A 1 72 ? -17.385 30.132 10.619 1.00 43.09 72 ASP A C 1
ATOM 614 O O . ASP A 1 72 ? -17.167 29.322 11.517 1.00 43.09 72 ASP A O 1
ATOM 618 N N . GLN A 1 73 ? -16.889 29.987 9.389 1.00 40.94 73 GLN A N 1
ATOM 619 C CA . GLN A 1 73 ? -15.968 28.957 8.894 1.00 40.94 73 GLN A CA 1
ATOM 620 C C . GLN A 1 73 ? -16.547 27.543 8.662 1.00 40.94 73 GLN A C 1
ATOM 622 O O . GLN A 1 73 ? -16.720 26.752 9.593 1.00 40.94 73 GLN A O 1
ATOM 627 N N . PRO A 1 74 ? -16.706 27.115 7.390 1.00 36.41 74 PRO A N 1
ATOM 628 C CA . PRO A 1 74 ? -16.904 25.710 7.077 1.00 36.41 74 PRO A CA 1
ATOM 629 C C . PRO A 1 74 ? -15.601 24.966 7.375 1.00 36.41 74 PRO A C 1
ATOM 631 O O . PRO A 1 74 ? -14.669 24.945 6.570 1.00 36.41 74 PRO A O 1
ATOM 634 N N . HIS A 1 75 ? -15.512 24.337 8.547 1.00 40.25 75 HIS A N 1
ATOM 635 C CA . HIS A 1 75 ? -14.448 23.380 8.805 1.00 40.25 75 HIS A CA 1
ATOM 636 C C . HIS A 1 75 ? -14.548 22.254 7.767 1.00 40.25 75 HIS A C 1
ATOM 638 O O . HIS A 1 75 ? -15.574 21.567 7.711 1.00 40.25 75 HIS A O 1
ATOM 644 N N . PRO A 1 76 ? -13.511 22.029 6.939 1.00 42.38 76 PRO A N 1
ATOM 645 C CA . PRO A 1 76 ? -13.537 20.960 5.961 1.00 42.38 76 PRO A CA 1
ATOM 646 C C . PRO A 1 76 ? -13.682 19.644 6.722 1.00 42.38 76 PRO A C 1
ATOM 648 O O . PRO A 1 76 ? -12.807 19.262 7.505 1.00 42.38 76 PRO A O 1
ATOM 651 N N . GLY A 1 77 ? -14.816 18.967 6.524 1.00 46.44 77 GLY A N 1
ATOM 652 C CA . GLY A 1 77 ? -15.063 17.647 7.090 1.00 46.44 77 GLY A CA 1
ATOM 653 C C . GLY A 1 77 ? -13.842 16.753 6.877 1.00 46.44 77 GLY A C 1
ATOM 654 O O . GLY A 1 77 ? -13.188 16.811 5.835 1.00 46.44 77 GLY A O 1
ATOM 655 N N . SER A 1 78 ? -13.488 15.968 7.898 1.00 47.38 78 SER A N 1
ATOM 656 C CA . SER A 1 78 ? -12.278 15.141 7.905 1.00 47.38 78 SER A CA 1
ATOM 657 C C . SER A 1 78 ? -12.109 14.382 6.581 1.00 47.38 78 SER A C 1
ATOM 659 O O . SER A 1 78 ? -12.829 13.428 6.310 1.00 47.38 78 SER A O 1
ATOM 661 N N . GLN A 1 79 ? -11.115 14.762 5.773 1.00 53.62 79 GLN A N 1
ATOM 662 C CA . GLN A 1 79 ? -10.829 14.161 4.458 1.00 53.62 79 GLN A CA 1
ATOM 663 C C . GLN A 1 79 ? -10.294 12.716 4.545 1.00 53.62 79 GLN A C 1
ATOM 665 O O . GLN A 1 79 ? -9.820 12.136 3.568 1.00 53.62 79 GLN A O 1
ATOM 670 N N . HIS A 1 80 ? -10.302 12.112 5.733 1.00 55.78 80 HIS A N 1
ATOM 671 C CA . HIS A 1 80 ? -9.794 10.769 5.942 1.00 55.78 80 HIS A CA 1
ATOM 672 C C . HIS A 1 80 ? -10.894 9.729 5.720 1.00 55.78 80 HIS A C 1
ATOM 674 O O . HIS A 1 80 ? -11.922 9.732 6.397 1.00 55.78 80 HIS A O 1
ATOM 680 N N . ASN A 1 81 ? -10.617 8.763 4.841 1.00 65.75 81 ASN A N 1
ATOM 681 C CA . ASN A 1 81 ? -11.467 7.609 4.524 1.00 65.75 81 ASN A CA 1
ATOM 682 C C . ASN A 1 81 ? -11.487 6.567 5.659 1.00 65.75 81 ASN A C 1
ATOM 684 O O . ASN A 1 81 ? -11.098 5.410 5.487 1.00 65.75 81 ASN A O 1
ATOM 688 N N . LYS A 1 82 ? -11.904 6.970 6.863 1.00 78.50 82 LYS A N 1
ATOM 689 C CA . LYS A 1 82 ? -11.970 6.077 8.020 1.00 78.50 82 LYS A CA 1
ATOM 690 C C . LYS A 1 82 ? -13.271 5.279 7.990 1.00 78.50 82 LYS A C 1
ATOM 692 O O . LYS A 1 82 ? -14.339 5.796 8.298 1.00 78.50 82 LYS A O 1
ATOM 697 N N . SER A 1 83 ? -13.156 3.992 7.679 1.00 84.38 83 SER A N 1
ATOM 698 C CA . SER A 1 83 ? -14.264 3.039 7.761 1.00 84.38 83 SER A CA 1
ATOM 699 C C . SER A 1 83 ? -14.506 2.588 9.203 1.00 84.38 83 SER A C 1
ATOM 701 O O . SER A 1 83 ? -13.573 2.358 9.976 1.00 84.38 83 SER A O 1
ATOM 703 N N . SER A 1 84 ? -15.772 2.490 9.597 1.00 89.38 84 SER A N 1
ATOM 704 C CA . SER A 1 84 ? -16.214 1.971 10.891 1.00 89.38 84 SER A CA 1
ATOM 705 C C . SER A 1 84 ? -17.301 0.923 10.674 1.00 89.38 84 SER A C 1
ATOM 707 O O . SER A 1 84 ? -18.250 1.160 9.937 1.00 89.38 84 SER A O 1
ATOM 709 N N . LYS A 1 85 ? -17.187 -0.238 11.328 1.00 91.75 85 LYS A N 1
ATOM 710 C CA . LYS A 1 85 ? -18.235 -1.272 11.279 1.00 91.75 85 LYS A CA 1
ATOM 711 C C . LYS A 1 85 ? -19.508 -0.768 11.954 1.00 91.75 85 LYS A C 1
ATOM 713 O O . LYS A 1 85 ? -19.409 -0.091 12.978 1.00 91.75 85 LYS A O 1
ATOM 718 N N . THR A 1 86 ? -20.671 -1.141 11.427 1.00 91.81 86 THR A N 1
ATOM 719 C CA . THR A 1 86 ? -21.990 -0.799 11.999 1.00 91.81 86 THR A CA 1
ATOM 720 C C . THR A 1 86 ? -22.379 -1.682 13.180 1.00 91.81 86 THR A C 1
ATOM 722 O O . THR A 1 86 ? -23.232 -1.315 13.989 1.00 91.81 86 THR A O 1
ATOM 725 N N . PHE A 1 87 ? -21.700 -2.819 13.328 1.00 93.38 87 PHE A N 1
ATOM 726 C CA . PHE A 1 87 ? -21.955 -3.820 14.353 1.00 93.38 87 PHE A CA 1
ATOM 727 C C . PHE A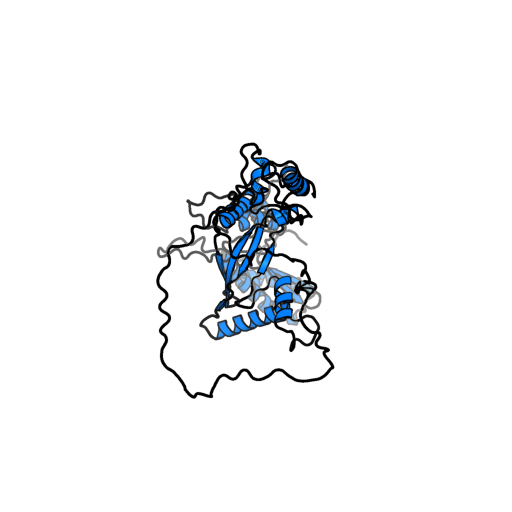 1 87 ? -20.693 -4.185 15.144 1.00 93.38 87 PHE A C 1
ATOM 729 O O . PHE A 1 87 ? -19.558 -3.880 14.767 1.00 93.38 87 PHE A O 1
ATOM 736 N N . PHE A 1 88 ? -20.897 -4.869 16.262 1.00 94.00 88 PHE A N 1
ATOM 737 C CA . PHE A 1 88 ? -19.873 -5.560 17.025 1.00 94.00 88 PHE A CA 1
ATOM 738 C C . PHE A 1 88 ? -20.338 -6.971 17.373 1.00 94.00 88 PHE A C 1
ATOM 740 O O . PHE A 1 88 ? -21.528 -7.284 17.386 1.00 94.00 88 PHE A O 1
ATOM 747 N N . ASN A 1 89 ? -19.365 -7.822 17.677 1.00 94.06 89 ASN A N 1
ATOM 748 C CA . ASN A 1 89 ? -19.619 -9.206 18.037 1.00 94.06 89 ASN A CA 1
ATOM 749 C C . ASN A 1 89 ? -19.657 -9.326 19.559 1.00 94.06 89 ASN A C 1
ATOM 751 O O . ASN A 1 89 ? -18.774 -8.816 20.254 1.00 94.06 89 ASN A O 1
ATOM 755 N N . PHE A 1 90 ? -20.663 -10.024 20.061 1.00 93.62 90 PHE A N 1
ATOM 756 C CA . PHE A 1 90 ? -20.758 -10.463 21.441 1.00 93.62 90 PHE A CA 1
ATOM 757 C C . PHE A 1 90 ? -20.765 -11.987 21.439 1.00 93.62 90 PHE A C 1
ATOM 759 O O . PHE A 1 90 ? -21.508 -12.606 20.684 1.00 93.62 90 PHE A O 1
ATOM 766 N N . SER A 1 91 ? -19.906 -12.610 22.235 1.00 92.75 91 SER A N 1
ATOM 767 C CA . SER A 1 91 ? -19.822 -14.067 22.294 1.00 92.75 91 SER A CA 1
ATOM 768 C C . SER A 1 91 ? -19.979 -14.530 23.727 1.00 92.75 91 SER A C 1
ATOM 770 O O . SER A 1 91 ? -19.431 -13.922 24.644 1.00 92.75 91 SER A O 1
ATOM 772 N N . TYR A 1 92 ? -20.748 -15.598 23.898 1.00 92.25 92 TYR A N 1
ATOM 773 C CA . TYR A 1 92 ? -20.953 -16.263 25.171 1.00 92.25 92 TYR A CA 1
ATOM 774 C C . TYR A 1 92 ? -20.847 -17.770 24.949 1.00 92.25 92 TYR A C 1
ATOM 776 O O . TYR A 1 92 ? -21.657 -18.360 24.231 1.00 92.25 92 TYR A O 1
ATOM 784 N N . LYS A 1 93 ? -19.826 -18.393 25.551 1.00 90.00 93 LYS A N 1
ATOM 785 C CA . LYS A 1 93 ? -19.448 -19.788 25.278 1.00 90.00 93 LYS A CA 1
ATOM 786 C C . LYS A 1 93 ? -19.302 -20.011 23.760 1.00 90.00 93 LYS A C 1
ATOM 788 O O . LYS A 1 93 ? -18.532 -19.304 23.118 1.00 90.00 93 LYS A O 1
ATOM 793 N N . ARG A 1 94 ? -20.058 -20.951 23.184 1.00 91.81 94 ARG A N 1
ATOM 794 C CA . ARG A 1 94 ? -20.039 -21.294 21.750 1.00 91.81 94 ARG A CA 1
ATOM 795 C C . ARG A 1 94 ? -20.943 -20.404 20.883 1.00 91.81 94 ARG A C 1
ATOM 797 O O . ARG A 1 94 ? -20.919 -20.525 19.666 1.00 91.81 94 ARG A O 1
ATOM 804 N N . TYR A 1 95 ? -21.729 -19.510 21.484 1.00 91.50 95 TYR A N 1
ATOM 805 C CA . TYR A 1 95 ? -22.718 -18.705 20.769 1.00 91.50 95 TYR A CA 1
ATOM 806 C C . TYR A 1 95 ? -22.183 -17.313 20.449 1.00 91.50 95 TYR A C 1
ATOM 808 O O . TYR A 1 95 ? -21.557 -16.657 21.290 1.00 91.50 95 TYR A O 1
ATOM 816 N N . ARG A 1 96 ? -22.458 -16.842 19.230 1.00 92.25 96 ARG A N 1
ATOM 817 C CA . ARG A 1 96 ? -22.015 -15.543 18.726 1.00 92.25 96 ARG A CA 1
ATOM 818 C C . ARG A 1 96 ? -23.206 -14.728 18.246 1.00 92.25 96 ARG A C 1
ATOM 820 O O . ARG A 1 96 ? -23.966 -15.157 17.390 1.00 92.25 96 ARG A O 1
ATOM 827 N N . PHE A 1 97 ? -23.331 -13.538 18.811 1.00 92.75 97 PHE A N 1
ATOM 828 C CA . PHE A 1 97 ? -24.377 -12.571 18.531 1.00 92.75 97 PHE A CA 1
ATOM 829 C C . PHE A 1 97 ? -23.765 -11.334 17.876 1.00 92.75 97 PHE A C 1
ATOM 831 O O . PHE A 1 97 ? -22.662 -10.904 18.233 1.00 92.75 97 PHE A O 1
ATOM 838 N N . HIS A 1 98 ? -24.500 -10.740 16.941 1.00 91.81 98 HIS A N 1
ATOM 839 C CA . HIS A 1 98 ? -24.109 -9.518 16.250 1.00 91.81 98 HIS A CA 1
ATOM 840 C C . HIS A 1 98 ? -25.054 -8.392 16.662 1.00 91.81 98 HIS A C 1
ATOM 842 O O . HIS A 1 98 ? -26.250 -8.451 16.395 1.00 91.81 98 HIS A O 1
ATOM 848 N N . PHE A 1 99 ? -24.511 -7.374 17.326 1.00 93.19 99 PHE A N 1
ATOM 849 C CA . PHE A 1 99 ? -25.260 -6.192 17.747 1.00 93.19 99 PHE A CA 1
ATOM 850 C C . PHE A 1 99 ? -24.784 -4.994 16.945 1.00 93.19 99 PHE A C 1
ATOM 852 O O . PHE A 1 99 ? -23.586 -4.715 16.910 1.00 93.19 99 PHE A O 1
ATOM 859 N N . GLY A 1 100 ? -25.696 -4.266 16.317 1.00 91.94 100 GLY A N 1
ATOM 860 C CA . GLY A 1 100 ? -25.335 -3.118 15.498 1.00 91.94 100 GLY A CA 1
ATOM 861 C C . GLY A 1 100 ? -26.501 -2.192 15.224 1.00 91.94 100 GLY A C 1
ATOM 862 O O . GLY A 1 100 ? -27.648 -2.506 15.533 1.00 91.94 100 GLY A O 1
ATOM 863 N N . CYS A 1 101 ? -26.177 -1.041 14.646 1.00 89.31 101 CYS A N 1
ATOM 864 C CA . CYS A 1 101 ? -27.172 -0.121 14.121 1.00 89.31 101 CYS A CA 1
ATOM 865 C C . CYS A 1 101 ? -27.537 -0.554 12.701 1.00 89.31 101 CYS A C 1
ATOM 867 O O . CYS A 1 101 ? -26.653 -0.803 11.880 1.00 89.31 101 CYS A O 1
ATOM 869 N N . TYR A 1 102 ? -28.832 -0.638 12.422 1.00 89.56 102 TYR A N 1
ATOM 870 C CA . TYR A 1 102 ? -29.317 -0.888 11.075 1.00 89.56 102 TYR A CA 1
ATOM 871 C C . TYR A 1 102 ? -29.159 0.379 10.231 1.00 89.56 102 TYR A C 1
ATOM 873 O O . TYR A 1 102 ? -29.667 1.435 10.604 1.00 89.56 102 TYR A O 1
ATOM 881 N N . ILE A 1 103 ? -28.443 0.261 9.114 1.00 89.00 103 ILE A N 1
ATOM 882 C CA . ILE A 1 103 ? -28.244 1.330 8.133 1.00 89.00 103 ILE A CA 1
ATOM 883 C C . ILE A 1 103 ? -28.536 0.720 6.765 1.00 89.00 103 ILE A C 1
ATOM 885 O O . ILE A 1 103 ? -27.821 -0.211 6.386 1.00 89.00 103 ILE A O 1
ATOM 889 N N . PRO A 1 104 ? -29.583 1.159 6.051 1.00 89.69 104 PRO A N 1
ATOM 890 C CA . PRO A 1 104 ? -29.911 0.611 4.739 1.00 89.69 104 PRO A CA 1
ATOM 891 C C . PRO A 1 104 ? -28.802 0.924 3.725 1.00 89.69 104 PRO A C 1
ATOM 893 O O . PRO A 1 104 ? -28.050 1.870 3.893 1.00 89.69 104 PRO A O 1
ATOM 896 N N . CYS A 1 105 ? -28.674 0.120 2.673 1.00 87.56 105 CYS A N 1
ATOM 897 C CA . CYS A 1 105 ? -27.668 0.321 1.627 1.00 87.56 105 CYS A CA 1
ATOM 898 C C . CYS A 1 105 ? -27.925 1.552 0.749 1.00 87.56 105 CYS A C 1
ATOM 900 O O . CYS A 1 105 ? -26.976 2.090 0.181 1.00 87.56 105 CYS A O 1
ATOM 902 N N . GLN A 1 106 ? -29.200 1.902 0.545 1.00 82.56 106 GLN A N 1
ATOM 903 C CA . GLN A 1 106 ? -29.670 3.015 -0.294 1.00 82.56 106 GLN A CA 1
ATOM 904 C C . GLN A 1 106 ? -29.130 3.026 -1.741 1.00 82.56 106 GLN A C 1
ATOM 906 O O . GLN A 1 106 ? -29.233 4.032 -2.433 1.00 82.56 106 GLN A O 1
ATOM 911 N N . HIS A 1 107 ? -28.571 1.917 -2.232 1.00 81.19 107 HIS A N 1
ATOM 912 C CA . HIS A 1 107 ? -28.177 1.797 -3.637 1.00 81.19 107 HIS A CA 1
ATOM 913 C C . HIS A 1 107 ? -29.414 1.579 -4.505 1.00 81.19 107 HIS A C 1
ATOM 915 O O . HIS A 1 107 ? -30.307 0.822 -4.117 1.00 81.19 107 HIS A O 1
ATOM 921 N N . LEU A 1 108 ? -29.451 2.244 -5.659 1.00 77.94 108 LEU A N 1
ATOM 922 C CA . LEU A 1 108 ? -30.523 2.107 -6.637 1.00 77.94 108 LEU A CA 1
ATOM 923 C C . LEU A 1 108 ? -30.436 0.734 -7.306 1.00 77.94 108 LEU A C 1
ATOM 925 O O . LEU A 1 108 ? -29.401 0.365 -7.853 1.00 77.94 108 LEU A O 1
ATOM 929 N N . MET A 1 109 ? -31.535 -0.008 -7.253 1.00 69.19 109 MET A N 1
ATOM 930 C CA . MET A 1 109 ? -31.711 -1.286 -7.925 1.00 69.19 109 MET A CA 1
ATOM 931 C C . MET A 1 109 ? -32.618 -1.101 -9.135 1.00 69.19 109 MET A C 1
ATOM 933 O O . MET A 1 109 ? -33.733 -0.594 -9.003 1.00 69.19 109 MET A O 1
ATOM 937 N N . THR A 1 110 ? -32.173 -1.581 -10.296 1.00 58.94 110 THR A N 1
ATOM 938 C CA . THR A 1 110 ? -33.039 -1.775 -11.461 1.00 58.94 110 THR A CA 1
ATOM 939 C C . THR A 1 110 ? -33.711 -3.143 -11.358 1.00 58.94 110 THR A C 1
ATOM 941 O O . THR A 1 110 ? -33.069 -4.194 -11.462 1.00 58.94 110 THR A O 1
ATOM 944 N N . LEU A 1 111 ? -35.021 -3.159 -11.111 1.00 56.12 111 LEU A N 1
ATOM 945 C CA . LEU A 1 111 ? -35.806 -4.387 -11.198 1.00 56.12 111 LEU A CA 1
ATOM 946 C C . LEU A 1 111 ? -35.972 -4.733 -12.679 1.00 56.12 111 LEU A C 1
ATOM 948 O O . LEU A 1 111 ? -36.591 -3.998 -13.434 1.00 56.12 111 LEU A O 1
ATOM 952 N N . LYS A 1 112 ? -35.424 -5.873 -13.110 1.00 53.56 112 LYS A N 1
ATOM 953 C CA . LYS A 1 112 ? -35.383 -6.309 -14.523 1.00 53.56 112 LYS A CA 1
ATOM 954 C C . LYS A 1 112 ? -36.761 -6.528 -15.194 1.00 53.56 112 LYS A C 1
ATOM 956 O O . LYS A 1 112 ? -36.799 -7.086 -16.284 1.00 53.56 112 LYS A O 1
ATOM 961 N N . LYS A 1 113 ? -37.881 -6.156 -14.562 1.00 54.78 113 LYS A N 1
ATOM 962 C CA . LYS A 1 113 ? -39.247 -6.380 -15.072 1.00 54.78 113 LYS A CA 1
ATOM 963 C C . LYS A 1 113 ? -40.221 -5.201 -14.909 1.00 54.78 113 LYS A C 1
ATOM 965 O O . LYS A 1 113 ? -41.307 -5.278 -15.466 1.00 54.78 113 LYS A O 1
ATOM 970 N N . SER A 1 114 ? -39.853 -4.115 -14.231 1.00 51.16 114 SER A N 1
ATOM 971 C CA . SER A 1 114 ? -40.634 -2.870 -14.223 1.00 51.16 114 SER A CA 1
ATOM 972 C C . SER A 1 114 ? -39.681 -1.678 -14.163 1.00 51.16 114 SER A C 1
ATOM 974 O O . SER A 1 114 ? -38.602 -1.777 -13.583 1.00 51.16 114 SER A O 1
ATOM 976 N N . GLN A 1 115 ? -40.045 -0.551 -14.775 1.00 58.75 115 GLN A N 1
ATOM 977 C CA . GLN A 1 115 ? -39.262 0.698 -14.768 1.00 58.75 115 GLN A CA 1
ATOM 978 C C . GLN A 1 115 ? -39.196 1.370 -13.376 1.00 58.75 115 GLN A C 1
ATOM 980 O O . GLN A 1 115 ? -38.877 2.551 -13.269 1.00 58.75 115 GLN A O 1
ATOM 985 N N . ASP A 1 116 ? -39.457 0.626 -12.299 1.00 58.97 116 ASP A N 1
ATOM 986 C CA . ASP A 1 116 ? -39.477 1.142 -10.939 1.00 58.97 116 ASP A CA 1
ATOM 987 C C . ASP A 1 116 ? -38.077 1.089 -10.323 1.00 58.97 116 ASP A C 1
ATOM 989 O O . ASP A 1 116 ? -37.475 0.023 -10.132 1.00 58.97 116 ASP A O 1
ATOM 993 N N . LEU A 1 117 ? -37.559 2.266 -9.972 1.00 69.88 117 LEU A N 1
ATOM 994 C CA . LEU A 1 117 ? -36.354 2.388 -9.162 1.00 69.88 117 LEU A CA 1
ATOM 995 C C . LEU A 1 117 ? -36.685 2.026 -7.713 1.00 69.88 117 LEU A C 1
ATOM 997 O O . LEU A 1 117 ? -37.449 2.715 -7.040 1.00 69.88 117 LEU A O 1
ATOM 1001 N N . SER A 1 118 ? -36.068 0.958 -7.212 1.00 77.62 118 SER A N 1
ATOM 1002 C CA . SER A 1 118 ? -36.172 0.568 -5.805 1.00 77.62 118 SER A CA 1
ATOM 1003 C C . SER A 1 118 ? -34.844 0.783 -5.088 1.00 77.62 118 SER A C 1
ATOM 1005 O O . SER A 1 118 ? -33.769 0.627 -5.669 1.00 77.62 118 SER A O 1
ATOM 1007 N N . PHE A 1 119 ? -34.897 1.144 -3.806 1.00 83.38 119 PHE A N 1
ATOM 1008 C CA . PHE A 1 119 ? -33.697 1.263 -2.983 1.00 83.38 119 PHE A CA 1
ATOM 1009 C C . PHE A 1 119 ? -33.353 -0.063 -2.310 1.00 83.38 119 PHE A C 1
ATOM 1011 O O . PHE A 1 119 ? -34.204 -0.769 -1.770 1.00 83.38 119 PHE A O 1
ATOM 1018 N N . CYS A 1 120 ? -32.063 -0.383 -2.267 1.00 86.62 120 CYS A N 1
ATOM 1019 C CA . CYS A 1 120 ? -31.578 -1.528 -1.519 1.00 86.62 120 CYS A CA 1
ATOM 1020 C C . CYS A 1 120 ? -31.705 -1.288 -0.004 1.00 86.62 120 CYS A C 1
ATOM 1022 O O . CYS A 1 120 ? -31.064 -0.401 0.569 1.00 86.62 120 CYS A O 1
ATOM 1024 N N . HIS A 1 121 ? -32.481 -2.145 0.662 1.00 85.38 121 HIS A N 1
ATOM 1025 C CA . HIS A 1 121 ? -32.674 -2.137 2.117 1.00 85.38 121 HIS A CA 1
ATOM 1026 C C . HIS A 1 121 ? -31.761 -3.122 2.865 1.00 85.38 121 HIS A C 1
ATOM 1028 O O . HIS A 1 121 ? -31.879 -3.286 4.073 1.00 85.38 121 HIS A O 1
ATOM 1034 N N . ILE A 1 122 ? -30.821 -3.789 2.191 1.00 88.00 122 ILE A N 1
ATOM 1035 C CA . ILE A 1 122 ? -29.878 -4.684 2.878 1.00 88.00 122 ILE A CA 1
ATOM 1036 C C . ILE A 1 122 ? -29.008 -3.847 3.834 1.00 88.00 122 ILE A C 1
ATOM 1038 O O . ILE A 1 122 ? -28.516 -2.793 3.423 1.00 88.00 122 ILE A O 1
ATOM 1042 N N . PRO A 1 123 ? -28.787 -4.285 5.088 1.00 90.06 123 PRO A N 1
ATOM 1043 C CA . PRO A 1 123 ? -27.976 -3.535 6.035 1.00 90.06 123 PRO A CA 1
ATOM 1044 C C . PRO A 1 123 ? -26.523 -3.402 5.568 1.00 90.06 123 PRO A C 1
ATOM 1046 O O . PRO A 1 123 ? -25.877 -4.376 5.172 1.00 90.06 123 PRO A O 1
ATOM 1049 N N . SER A 1 124 ? -25.986 -2.193 5.683 1.00 91.81 124 SER A N 1
ATOM 1050 C CA . SER A 1 124 ? -24.589 -1.879 5.412 1.00 91.81 124 SER A CA 1
ATOM 1051 C C . SER A 1 124 ? -23.706 -2.315 6.591 1.00 91.81 124 SER A C 1
ATOM 1053 O O . SER A 1 124 ? -23.912 -1.851 7.717 1.00 91.81 124 SER A O 1
ATOM 1055 N N . PRO A 1 125 ? -22.702 -3.192 6.393 1.00 92.12 125 PRO A N 1
ATOM 1056 C CA . PRO A 1 125 ? -21.819 -3.643 7.472 1.00 92.12 125 PRO A CA 1
ATOM 1057 C C . PRO A 1 125 ? -20.800 -2.583 7.919 1.00 92.12 125 PRO A C 1
ATOM 1059 O O . PRO A 1 125 ? -20.161 -2.743 8.967 1.00 92.12 125 PRO A O 1
ATOM 1062 N N . PHE A 1 126 ? -20.624 -1.508 7.147 1.00 90.62 126 PHE A N 1
ATOM 1063 C CA . PHE A 1 126 ? -19.707 -0.413 7.446 1.00 90.62 126 PHE A CA 1
ATOM 1064 C C . PHE A 1 126 ? -20.283 0.944 7.036 1.00 90.62 126 PHE A C 1
ATOM 1066 O O . PHE A 1 126 ? -21.128 1.026 6.151 1.00 90.62 126 PHE A O 1
ATOM 1073 N N . VAL A 1 127 ? -19.763 1.996 7.669 1.00 89.50 127 VAL A N 1
ATOM 1074 C CA . VAL A 1 127 ? -19.963 3.400 7.298 1.00 89.50 127 VAL A CA 1
ATOM 1075 C C . VAL A 1 127 ? -18.608 4.089 7.271 1.00 89.50 127 VAL A C 1
ATOM 1077 O O . VAL A 1 127 ? -17.786 3.926 8.183 1.00 89.50 127 VAL A O 1
ATOM 1080 N N . MET A 1 128 ? -18.367 4.844 6.212 1.00 85.94 128 MET A N 1
ATOM 1081 C CA . MET A 1 128 ? -17.210 5.706 6.022 1.00 85.94 128 MET A CA 1
ATOM 1082 C C . MET A 1 128 ? -17.619 7.170 6.201 1.00 85.94 128 MET A C 1
ATOM 1084 O O . MET A 1 128 ? -18.796 7.492 6.316 1.00 85.94 128 MET A O 1
ATOM 1088 N N . THR A 1 129 ? -16.631 8.057 6.270 1.00 81.88 129 THR A N 1
ATOM 1089 C CA . THR A 1 129 ? -16.845 9.506 6.378 1.00 81.88 129 THR A CA 1
ATOM 1090 C C . THR A 1 129 ? -17.767 10.027 5.268 1.00 81.88 129 THR A C 1
ATOM 1092 O O . THR A 1 129 ? -17.688 9.519 4.152 1.00 81.88 129 THR A O 1
ATOM 1095 N N . ASN A 1 130 ? -18.599 11.027 5.577 1.00 76.06 130 ASN A N 1
ATOM 1096 C CA . ASN A 1 130 ? -19.685 11.577 4.747 1.00 76.06 130 ASN A CA 1
ATOM 1097 C C . ASN A 1 130 ? -20.804 10.567 4.455 1.00 76.06 130 ASN A C 1
ATOM 1099 O O . ASN A 1 130 ? -21.280 10.463 3.331 1.00 76.06 130 ASN A O 1
ATOM 1103 N N . ASP A 1 131 ? -21.155 9.771 5.467 1.00 80.12 131 ASP A N 1
ATOM 1104 C CA . ASP A 1 131 ? -22.191 8.731 5.402 1.00 80.12 131 ASP A CA 1
ATOM 1105 C C . ASP A 1 131 ? -22.058 7.772 4.207 1.00 80.12 131 ASP A C 1
ATOM 1107 O O . ASP A 1 131 ? -23.026 7.235 3.677 1.00 80.12 131 ASP A O 1
ATOM 1111 N N . HIS A 1 132 ? -20.834 7.526 3.749 1.00 83.81 132 HIS A N 1
ATOM 1112 C CA . HIS A 1 132 ? -20.623 6.613 2.641 1.00 83.81 132 HIS A CA 1
ATOM 1113 C C . HIS A 1 132 ? -20.712 5.164 3.133 1.00 83.81 132 HIS A C 1
ATOM 1115 O O . HIS A 1 132 ? -19.856 4.689 3.886 1.00 83.81 132 HIS A O 1
ATOM 1121 N N . HIS A 1 133 ? -21.727 4.439 2.682 1.00 88.44 133 HIS A N 1
ATOM 1122 C CA . HIS A 1 133 ? -21.970 3.055 3.073 1.00 88.44 133 HIS A CA 1
ATOM 1123 C C . HIS A 1 133 ? -22.510 2.230 1.898 1.00 88.44 133 HIS A C 1
ATOM 1125 O O . HIS A 1 133 ? -23.039 2.769 0.927 1.00 88.44 133 HIS A O 1
ATOM 1131 N N . ALA A 1 134 ? -22.339 0.912 1.970 1.00 89.06 134 ALA A N 1
ATOM 1132 C CA . ALA A 1 134 ? -22.879 -0.041 1.006 1.00 89.06 134 ALA A CA 1
ATOM 1133 C C . ALA A 1 134 ? -23.102 -1.393 1.690 1.00 89.06 134 ALA A C 1
ATOM 1135 O O . ALA A 1 134 ? -22.375 -1.741 2.624 1.00 89.06 134 ALA A O 1
ATOM 1136 N N . CYS A 1 135 ? -24.073 -2.174 1.215 1.00 91.31 135 CYS A N 1
ATOM 1137 C CA . CYS A 1 135 ? -24.248 -3.558 1.640 1.00 91.31 135 CYS A CA 1
ATOM 1138 C C . CYS A 1 135 ? -23.227 -4.483 0.974 1.00 91.31 135 CYS A C 1
ATOM 1140 O O . CYS A 1 135 ? -22.522 -4.095 0.048 1.00 91.31 135 CYS A O 1
ATOM 1142 N N . VAL A 1 136 ? -23.193 -5.740 1.418 1.00 88.12 136 VAL A N 1
ATOM 1143 C CA . VAL A 1 136 ? -22.277 -6.768 0.896 1.00 88.12 136 VAL A CA 1
ATOM 1144 C C . VAL A 1 136 ? -22.399 -6.941 -0.626 1.00 88.12 136 VAL A C 1
ATOM 1146 O O . VAL A 1 136 ? -21.382 -7.108 -1.293 1.00 88.12 136 VAL A O 1
ATOM 1149 N N . ASN A 1 137 ? -23.608 -6.823 -1.184 1.00 87.88 137 ASN A N 1
ATOM 1150 C CA . ASN A 1 137 ? -23.844 -7.004 -2.621 1.00 87.88 137 ASN A CA 1
ATOM 1151 C C . ASN A 1 137 ? -23.359 -5.805 -3.450 1.00 87.88 137 ASN A C 1
ATOM 1153 O O . ASN A 1 137 ? -22.784 -5.989 -4.517 1.00 87.88 137 ASN A O 1
ATOM 1157 N N . HIS A 1 138 ? -23.526 -4.583 -2.938 1.00 88.38 138 HIS A N 1
ATOM 1158 C CA . HIS A 1 138 ? -23.130 -3.354 -3.638 1.00 88.38 138 HIS A CA 1
ATOM 1159 C C . HIS A 1 138 ? -21.732 -2.861 -3.272 1.00 88.38 138 HIS A C 1
ATOM 1161 O O . HIS A 1 138 ? -21.242 -1.894 -3.844 1.00 88.38 138 HIS A O 1
ATOM 1167 N N . GLN A 1 139 ? -21.052 -3.526 -2.338 1.00 86.62 139 GLN A N 1
ATOM 1168 C CA . GLN A 1 139 ? -19.736 -3.122 -1.860 1.00 86.62 139 GLN A CA 1
ATOM 1169 C C . GLN A 1 139 ? -18.707 -3.021 -2.997 1.00 86.62 139 GLN A C 1
ATOM 1171 O O . GLN A 1 139 ? -17.909 -2.085 -3.021 1.00 86.62 139 GLN A O 1
ATOM 1176 N N . GLN A 1 140 ? -18.705 -3.971 -3.938 1.00 82.81 140 GLN A N 1
ATOM 1177 C CA . GLN A 1 140 ? -17.751 -3.960 -5.053 1.00 82.81 140 GLN A CA 1
ATOM 1178 C C . GLN A 1 140 ? -17.988 -2.779 -5.997 1.00 82.81 140 GLN A C 1
ATOM 1180 O O . GLN A 1 140 ? -17.040 -2.084 -6.359 1.00 82.81 140 GLN A O 1
ATOM 1185 N N . GLU A 1 141 ? -19.245 -2.541 -6.367 1.00 81.88 141 GLU A N 1
ATOM 1186 C CA . GLU A 1 141 ? -19.646 -1.420 -7.214 1.00 81.88 141 GLU A CA 1
ATOM 1187 C C . GLU A 1 141 ? -19.353 -0.079 -6.534 1.00 81.88 141 GLU A C 1
ATOM 1189 O O . GLU A 1 141 ? -18.707 0.787 -7.121 1.00 81.88 141 GLU A O 1
ATOM 1194 N N . PHE A 1 142 ? -19.709 0.047 -5.255 1.00 81.88 142 PHE A N 1
ATOM 1195 C CA . PHE A 1 142 ? -19.380 1.197 -4.421 1.00 81.88 142 PHE A CA 1
ATOM 1196 C C . PHE A 1 142 ? -17.879 1.516 -4.456 1.00 81.88 142 PHE A C 1
ATOM 1198 O O . PHE A 1 142 ? -17.497 2.671 -4.642 1.00 81.88 142 PHE A O 1
ATOM 1205 N N . PHE A 1 143 ? -17.003 0.514 -4.315 1.00 80.19 143 PHE A N 1
ATOM 1206 C CA . PHE A 1 143 ? -15.557 0.747 -4.320 1.00 80.19 143 PHE A CA 1
ATOM 1207 C C . PHE A 1 143 ? -14.990 1.074 -5.702 1.00 80.19 143 PHE A C 1
ATOM 1209 O O . PHE A 1 143 ? -14.048 1.864 -5.783 1.00 80.19 143 PHE A O 1
ATOM 1216 N N . ARG A 1 144 ? -15.564 0.521 -6.776 1.00 72.31 144 ARG A N 1
ATOM 1217 C CA . ARG A 1 144 ? -15.193 0.880 -8.152 1.00 72.31 144 ARG A CA 1
ATOM 1218 C C . ARG A 1 144 ? -15.583 2.319 -8.474 1.00 72.31 144 ARG A C 1
ATOM 1220 O O . ARG A 1 144 ? -14.756 3.073 -8.972 1.00 72.31 144 ARG A O 1
ATOM 1227 N N . ASN A 1 145 ? -16.805 2.705 -8.129 1.00 67.75 145 ASN A N 1
ATOM 1228 C CA . ASN A 1 145 ? -17.371 3.976 -8.559 1.00 67.75 145 ASN A CA 1
ATOM 1229 C C . ASN A 1 145 ? -17.000 5.119 -7.612 1.00 67.75 145 ASN A C 1
ATOM 1231 O O . ASN A 1 145 ? -16.681 6.204 -8.068 1.00 67.75 145 ASN A O 1
ATOM 1235 N N . ARG A 1 146 ? -16.998 4.920 -6.289 1.00 60.94 146 ARG A N 1
ATOM 1236 C CA . ARG A 1 146 ? -16.773 6.032 -5.348 1.00 60.94 146 ARG A CA 1
ATOM 1237 C C . ARG A 1 146 ? -15.305 6.224 -4.980 1.00 60.94 146 ARG A C 1
ATOM 1239 O O . ARG A 1 146 ? -14.839 7.351 -5.005 1.00 60.94 146 ARG A O 1
ATOM 1246 N N . LEU A 1 147 ? -14.526 5.177 -4.686 1.00 56.78 147 LEU A N 1
ATOM 1247 C CA . LEU A 1 147 ? -13.146 5.385 -4.198 1.00 56.78 147 LEU A CA 1
ATOM 1248 C C . LEU A 1 147 ? -12.113 5.732 -5.275 1.00 56.78 147 LEU A C 1
ATOM 1250 O O . LEU A 1 147 ? -11.090 6.333 -4.944 1.00 56.78 147 LEU A O 1
ATOM 1254 N N . ILE A 1 148 ? -12.353 5.392 -6.541 1.00 49.56 148 ILE A N 1
ATOM 1255 C CA . ILE A 1 148 ? -11.387 5.672 -7.613 1.00 49.56 148 ILE A CA 1
ATOM 1256 C C . ILE A 1 148 ? -11.395 7.169 -7.986 1.00 49.56 148 ILE A C 1
ATOM 1258 O O . ILE A 1 148 ? -10.361 7.705 -8.383 1.00 49.56 148 ILE A O 1
ATOM 1262 N N . HIS A 1 149 ? -12.503 7.884 -7.757 1.00 46.38 149 HIS A N 1
ATOM 1263 C CA . HIS A 1 149 ? -12.638 9.299 -8.128 1.00 46.38 149 HIS A CA 1
ATOM 1264 C C . HIS A 1 149 ? -12.153 10.306 -7.066 1.00 46.38 149 HIS A C 1
ATOM 1266 O O . HIS A 1 149 ? -11.879 11.449 -7.412 1.00 46.38 149 HIS A O 1
ATOM 1272 N N . PHE A 1 150 ? -11.936 9.910 -5.804 1.00 44.47 150 PHE A N 1
ATOM 1273 C CA . PHE A 1 150 ? -11.522 10.844 -4.734 1.00 44.47 150 PHE A CA 1
ATOM 1274 C C . PHE A 1 150 ? -10.010 11.125 -4.640 1.00 44.47 150 PHE A C 1
ATOM 1276 O O . PHE A 1 150 ? -9.573 11.809 -3.717 1.00 44.47 150 PHE A O 1
ATOM 1283 N N . THR A 1 151 ? -9.174 10.621 -5.555 1.00 41.44 151 THR A N 1
ATOM 1284 C CA . THR A 1 151 ? -7.716 10.888 -5.504 1.00 41.44 151 THR A CA 1
ATOM 1285 C C . THR A 1 151 ? -7.277 12.195 -6.166 1.00 41.44 151 THR A C 1
ATOM 1287 O O . THR A 1 151 ? -6.081 12.484 -6.183 1.00 41.44 151 THR A O 1
ATOM 1290 N N . LYS A 1 152 ? -8.201 13.034 -6.642 1.00 35.69 152 LYS A N 1
ATOM 1291 C CA . LYS A 1 152 ? -7.879 14.402 -7.055 1.00 35.69 152 LYS A CA 1
ATOM 1292 C C . LYS A 1 152 ? -8.929 15.357 -6.511 1.00 35.69 152 LYS A C 1
ATOM 1294 O O . LYS A 1 152 ? -10.110 15.210 -6.798 1.00 35.69 152 LYS A O 1
ATOM 1299 N N . HIS A 1 153 ? -8.494 16.342 -5.731 1.00 40.16 153 HIS A N 1
ATOM 1300 C CA . HIS A 1 153 ? -9.269 17.567 -5.607 1.00 40.16 153 HIS A CA 1
ATOM 1301 C C . HIS A 1 153 ? -9.492 18.099 -7.024 1.00 40.16 153 HIS A C 1
ATOM 1303 O O . HIS A 1 153 ? -8.529 18.247 -7.779 1.00 40.16 153 HIS A O 1
ATOM 1309 N N . ASN A 1 154 ? -10.752 18.329 -7.383 1.00 37.91 154 ASN A N 1
ATOM 1310 C CA . ASN A 1 154 ? -11.138 18.974 -8.630 1.00 37.91 154 ASN A CA 1
ATOM 1311 C C . ASN A 1 154 ? -10.668 20.433 -8.588 1.00 37.91 154 ASN A C 1
ATOM 1313 O O . ASN A 1 154 ? -11.415 21.339 -8.239 1.00 37.91 154 ASN A O 1
ATOM 1317 N N . SER A 1 155 ? -9.395 20.647 -8.910 1.00 41.19 155 SER A N 1
ATOM 1318 C CA . SER A 1 155 ? -8.950 21.877 -9.549 1.00 41.19 155 SER A CA 1
ATOM 1319 C C . SER A 1 155 ? -9.574 21.885 -10.951 1.00 41.19 155 SER A C 1
ATOM 1321 O O . SER A 1 155 ? -9.367 20.916 -11.687 1.00 41.19 155 SER A O 1
ATOM 1323 N N . PRO A 1 156 ? -10.306 22.936 -11.361 1.00 44.31 156 PRO A N 1
ATOM 1324 C CA . PRO A 1 156 ? -10.920 23.020 -12.690 1.00 44.31 156 PRO A CA 1
ATOM 1325 C C . PRO A 1 156 ? -9.926 23.044 -13.867 1.00 44.31 156 PRO A C 1
ATOM 1327 O O . PRO A 1 156 ? -10.350 23.220 -15.004 1.00 44.31 156 PRO A O 1
ATOM 1330 N N . ARG A 1 157 ? -8.609 22.920 -13.629 1.00 39.81 157 ARG A N 1
ATOM 1331 C CA . ARG A 1 157 ? -7.568 23.075 -14.661 1.00 39.81 157 ARG A CA 1
ATOM 1332 C C . ARG A 1 157 ? -6.857 21.794 -15.092 1.00 39.81 157 ARG A C 1
ATOM 1334 O O . ARG A 1 157 ? -6.143 21.828 -16.088 1.00 39.81 157 ARG A O 1
ATOM 1341 N N . ASP A 1 158 ? -7.076 20.664 -14.429 1.00 42.00 158 ASP A N 1
ATOM 1342 C CA . ASP A 1 158 ? -6.452 19.414 -14.864 1.00 42.00 158 ASP A CA 1
ATOM 1343 C C . ASP A 1 158 ? -7.407 18.664 -15.790 1.00 42.00 158 ASP A C 1
ATOM 1345 O O . ASP A 1 158 ? -8.296 17.947 -15.329 1.00 42.00 158 ASP A O 1
ATOM 1349 N N . GLN A 1 159 ? -7.203 18.797 -17.106 1.00 50.88 159 GLN A N 1
ATOM 1350 C CA . GLN A 1 159 ? -7.755 17.860 -18.085 1.00 50.88 159 GLN A CA 1
ATOM 1351 C C . GLN A 1 159 ? -7.491 16.440 -17.568 1.00 50.88 159 GLN A C 1
ATOM 1353 O O . GLN A 1 159 ? -6.340 16.019 -17.409 1.00 50.88 159 GLN A O 1
ATOM 1358 N N . VAL A 1 160 ? -8.563 15.732 -17.205 1.00 51.03 160 VAL A N 1
ATOM 1359 C CA . VAL A 1 160 ? -8.498 14.410 -16.584 1.00 51.03 160 VAL A CA 1
ATOM 1360 C C . VAL A 1 160 ? -7.953 13.444 -17.623 1.00 51.03 160 VAL A C 1
ATOM 1362 O O . VAL A 1 160 ? -8.697 12.838 -18.386 1.00 51.03 160 VAL A O 1
ATOM 1365 N N . LEU A 1 161 ? -6.628 13.309 -17.674 1.00 55.25 161 LEU A N 1
ATOM 1366 C CA . LEU A 1 161 ? -5.994 12.304 -18.505 1.00 55.25 161 LEU A CA 1
ATOM 1367 C C . LEU A 1 161 ? -6.503 10.939 -18.010 1.00 55.25 161 LEU A C 1
ATOM 1369 O O . LEU A 1 161 ? -6.278 10.606 -16.838 1.00 55.25 161 LEU A O 1
ATOM 1373 N N . PRO A 1 162 ? -7.212 10.158 -18.845 1.00 60.72 162 PRO A N 1
ATOM 1374 C CA . PRO A 1 162 ? -7.803 8.898 -18.419 1.00 60.72 162 PRO A CA 1
ATOM 1375 C C . PRO A 1 162 ? -6.707 7.985 -17.869 1.00 60.72 162 PRO A C 1
ATOM 1377 O O . PRO A 1 162 ? -5.626 7.899 -18.457 1.00 60.72 162 PRO A O 1
ATOM 1380 N N . ASN A 1 163 ? -6.962 7.308 -16.743 1.00 70.50 163 ASN A N 1
ATOM 1381 C CA . ASN A 1 163 ? -6.028 6.359 -16.124 1.00 70.50 163 ASN A CA 1
ATOM 1382 C C . ASN A 1 163 ? -5.939 5.074 -16.965 1.00 70.50 163 ASN A C 1
ATOM 1384 O O . ASN A 1 163 ? -6.479 4.029 -16.614 1.00 70.50 163 ASN A O 1
ATOM 1388 N N . SER A 1 164 ? -5.301 5.183 -18.123 1.00 85.12 164 SER A N 1
ATOM 1389 C CA . SER A 1 164 ? -5.104 4.121 -19.095 1.00 85.12 164 SER A CA 1
ATOM 1390 C C . SER A 1 164 ? -3.628 3.738 -19.150 1.00 85.12 164 SER A C 1
ATOM 1392 O O . SER A 1 164 ? -2.732 4.499 -18.776 1.00 85.12 164 SER A O 1
ATOM 1394 N N . LYS A 1 165 ? -3.339 2.536 -19.651 1.00 84.88 165 LYS A N 1
ATOM 1395 C CA . LYS A 1 165 ? -1.951 2.096 -19.845 1.00 84.88 165 LYS A CA 1
ATOM 1396 C C . LYS A 1 165 ? -1.183 3.040 -20.779 1.00 84.88 165 LYS A C 1
ATOM 1398 O O . LYS A 1 165 ? -0.001 3.289 -20.557 1.00 84.88 165 LYS A O 1
ATOM 1403 N N . THR A 1 166 ? -1.856 3.571 -21.797 1.00 87.44 166 THR A N 1
ATOM 1404 C CA . THR A 1 166 ? -1.271 4.455 -22.811 1.00 87.44 166 THR A CA 1
ATOM 1405 C C . THR A 1 166 ? -0.926 5.823 -22.232 1.00 87.44 166 THR A C 1
ATOM 1407 O O . THR A 1 166 ? 0.175 6.314 -22.467 1.00 87.44 166 THR A O 1
ATOM 1410 N N . SER A 1 167 ? -1.799 6.407 -21.405 1.00 87.44 167 SER A N 1
ATOM 1411 C CA . SER A 1 167 ? -1.510 7.675 -20.728 1.00 87.44 167 SER A CA 1
ATOM 1412 C C . SER A 1 167 ? -0.337 7.556 -19.759 1.00 87.44 167 SER A C 1
ATOM 1414 O O . SER A 1 167 ? 0.556 8.405 -19.751 1.00 87.44 167 SER A O 1
ATOM 1416 N N . HIS A 1 168 ? -0.282 6.459 -19.000 1.00 88.69 168 HIS A N 1
ATOM 1417 C CA . HIS A 1 168 ? 0.844 6.167 -18.122 1.00 88.69 168 HIS A CA 1
ATOM 1418 C C . HIS A 1 168 ? 2.161 5.999 -18.897 1.00 88.69 168 HIS A C 1
ATOM 1420 O O . HIS A 1 168 ? 3.189 6.528 -18.473 1.00 88.69 168 HIS A O 1
ATOM 1426 N N . ALA A 1 169 ? 2.133 5.298 -20.036 1.00 90.25 169 ALA A N 1
ATOM 1427 C CA . ALA A 1 169 ? 3.302 5.110 -20.892 1.00 90.25 169 ALA A CA 1
ATOM 1428 C C . ALA A 1 169 ? 3.808 6.438 -21.479 1.00 90.25 169 ALA A C 1
ATOM 1430 O O . ALA A 1 169 ? 4.998 6.724 -21.370 1.00 90.25 169 ALA A O 1
ATOM 1431 N N . LYS A 1 170 ? 2.909 7.291 -21.993 1.00 91.06 170 LYS A N 1
ATOM 1432 C CA . LYS A 1 170 ? 3.247 8.639 -22.489 1.00 91.06 170 LYS A CA 1
ATOM 1433 C C . LYS A 1 170 ? 3.910 9.496 -21.407 1.00 91.06 170 LYS A C 1
ATOM 1435 O O . LYS A 1 170 ? 4.961 10.087 -21.634 1.00 91.06 170 LYS A O 1
ATOM 1440 N N . GLN A 1 171 ? 3.349 9.504 -20.195 1.00 89.56 171 GLN A N 1
ATOM 1441 C CA . GLN A 1 171 ? 3.929 10.249 -19.074 1.00 89.56 171 GLN A CA 1
ATOM 1442 C C . GLN A 1 171 ? 5.323 9.729 -18.685 1.00 89.56 171 GLN A C 1
ATOM 1444 O O . GLN A 1 171 ? 6.194 10.514 -18.311 1.00 89.56 171 GLN A O 1
ATOM 1449 N N . LEU A 1 172 ? 5.536 8.411 -18.727 1.00 90.25 172 LEU A N 1
ATOM 1450 C CA . LEU A 1 172 ? 6.844 7.819 -18.450 1.00 90.25 172 LEU A CA 1
ATOM 1451 C C . LEU A 1 172 ? 7.873 8.144 -19.531 1.00 90.25 172 LEU A C 1
ATOM 1453 O O . LEU A 1 172 ? 9.005 8.463 -19.176 1.00 90.25 172 LEU A O 1
ATOM 1457 N N . TYR A 1 173 ? 7.477 8.109 -20.804 1.00 89.69 173 TYR A N 1
ATOM 1458 C CA . TYR A 1 173 ? 8.332 8.503 -21.919 1.00 89.69 173 TYR A CA 1
ATOM 1459 C C . TYR A 1 173 ? 8.812 9.949 -21.758 1.00 89.69 173 TYR A C 1
ATOM 1461 O O . TYR A 1 173 ? 10.019 10.169 -21.758 1.00 89.69 173 TYR A O 1
ATOM 1469 N N . ASN A 1 174 ? 7.911 10.901 -21.494 1.00 88.94 174 ASN A N 1
ATOM 1470 C CA . ASN A 1 174 ? 8.291 12.306 -21.294 1.00 88.94 174 ASN A CA 1
ATOM 1471 C C . ASN A 1 174 ? 9.250 12.471 -20.108 1.00 88.94 174 ASN A C 1
ATOM 1473 O O . ASN A 1 174 ? 10.310 13.071 -20.243 1.00 88.94 174 ASN A O 1
ATOM 1477 N N . ARG A 1 175 ? 8.945 11.840 -18.964 1.00 89.12 175 ARG A N 1
ATOM 1478 C CA . ARG A 1 175 ? 9.809 11.891 -17.771 1.00 89.12 175 ARG A CA 1
ATOM 1479 C C . ARG A 1 175 ? 11.209 11.343 -18.015 1.00 89.12 175 ARG A C 1
ATOM 1481 O O . ARG A 1 175 ? 12.165 11.867 -17.445 1.00 89.12 175 ARG A O 1
ATOM 1488 N N . TRP A 1 176 ? 11.310 10.267 -18.794 1.00 89.94 176 TRP A N 1
ATOM 1489 C CA . TRP A 1 176 ? 12.583 9.686 -19.200 1.00 89.94 176 TRP A CA 1
ATOM 1490 C C . TRP A 1 176 ? 13.321 10.599 -20.186 1.00 89.94 176 TRP A C 1
ATOM 1492 O O . TRP A 1 176 ? 14.487 10.898 -19.949 1.00 89.94 176 TRP A O 1
ATOM 1502 N N . LYS A 1 177 ? 12.637 11.090 -21.228 1.00 85.75 177 LYS A N 1
ATOM 1503 C CA . LYS A 1 177 ? 13.200 11.960 -22.272 1.00 85.75 177 LYS A CA 1
ATOM 1504 C C . LYS A 1 177 ? 13.737 13.270 -21.702 1.00 85.75 177 LYS A C 1
ATOM 1506 O O . LYS A 1 177 ? 14.832 13.698 -22.047 1.00 85.75 177 LYS A O 1
ATOM 1511 N N . GLU A 1 178 ? 13.001 13.882 -20.783 1.00 86.25 178 GLU A N 1
ATOM 1512 C CA . GLU A 1 178 ? 13.431 15.082 -20.064 1.00 86.25 178 GLU A CA 1
ATOM 1513 C C . GLU A 1 178 ? 14.576 14.771 -19.082 1.00 86.25 178 GLU A C 1
ATOM 1515 O O . GLU A 1 178 ? 15.433 15.619 -18.838 1.00 86.25 178 GLU A O 1
ATOM 1520 N N . GLY A 1 179 ? 14.669 13.534 -18.582 1.00 83.19 179 GLY A N 1
ATOM 1521 C CA . GLY A 1 179 ? 15.636 13.133 -17.559 1.00 83.19 179 GLY A CA 1
ATOM 1522 C C . GLY A 1 179 ? 15.240 13.599 -16.158 1.00 83.19 179 GLY A C 1
ATOM 1523 O O . GLY A 1 179 ? 16.105 13.842 -15.322 1.00 83.19 179 GLY A O 1
ATOM 1524 N N . THR A 1 180 ? 13.937 13.745 -15.903 1.00 85.38 180 THR A N 1
ATOM 1525 C CA . THR A 1 180 ? 13.422 14.273 -14.632 1.00 85.38 180 THR A CA 1
ATOM 1526 C C . THR A 1 180 ? 13.825 13.405 -13.442 1.00 85.38 180 THR A C 1
ATOM 1528 O O . THR A 1 180 ? 13.585 12.192 -13.402 1.00 85.38 180 THR A O 1
ATOM 1531 N N . GLU A 1 181 ? 14.393 14.052 -12.428 1.00 92.06 181 GLU A N 1
ATOM 1532 C CA . GLU A 1 181 ? 14.714 13.420 -11.156 1.00 92.06 181 GLU A CA 1
ATOM 1533 C C . GLU A 1 181 ? 13.615 13.708 -10.137 1.00 92.06 181 GLU A C 1
ATOM 1535 O O . GLU A 1 181 ? 13.204 14.846 -9.913 1.00 92.06 181 GLU A O 1
ATOM 1540 N N . LYS A 1 182 ? 13.121 12.652 -9.495 1.00 90.88 182 LYS A N 1
ATOM 1541 C CA . LYS A 1 182 ? 12.129 12.747 -8.431 1.00 90.88 182 LYS A CA 1
ATOM 1542 C C . LYS A 1 182 ? 12.787 12.468 -7.091 1.00 90.88 182 LYS A C 1
ATOM 1544 O O . LYS A 1 182 ? 13.238 11.348 -6.852 1.00 90.88 182 LYS A O 1
ATOM 1549 N N . GLN A 1 183 ? 12.734 13.438 -6.184 1.00 93.12 183 GLN A N 1
ATOM 1550 C CA . GLN A 1 183 ? 13.090 13.214 -4.785 1.00 93.12 183 GLN A CA 1
ATOM 1551 C C . GLN A 1 183 ? 11.963 12.485 -4.046 1.00 93.12 183 GLN A C 1
ATOM 1553 O O . GLN A 1 183 ? 10.780 12.815 -4.182 1.00 93.12 183 GLN A O 1
ATOM 1558 N N . ILE A 1 184 ? 12.319 11.448 -3.288 1.00 91.94 184 ILE A N 1
ATOM 1559 C CA . ILE A 1 184 ? 11.382 10.612 -2.537 1.00 91.94 184 ILE A CA 1
ATOM 1560 C C . ILE A 1 184 ? 11.793 10.607 -1.070 1.00 91.94 184 ILE A C 1
ATOM 1562 O O . ILE A 1 184 ? 12.831 10.062 -0.706 1.00 91.94 184 ILE A O 1
ATOM 1566 N N . PHE A 1 185 ? 10.919 11.142 -0.217 1.00 92.50 185 PHE A N 1
ATOM 1567 C CA . PHE A 1 185 ? 11.102 11.157 1.231 1.00 92.50 185 PHE A CA 1
ATOM 1568 C C . PHE A 1 185 ? 10.060 10.290 1.948 1.00 92.50 185 PHE A C 1
ATOM 1570 O O . PHE A 1 185 ? 8.849 10.459 1.778 1.00 92.50 185 PHE A O 1
ATOM 1577 N N . SER A 1 186 ? 10.515 9.368 2.800 1.00 87.94 186 SER A N 1
ATOM 1578 C CA . SER A 1 186 ? 9.650 8.521 3.624 1.00 87.94 186 SER A CA 1
ATOM 1579 C C . SER A 1 186 ? 9.597 9.018 5.065 1.00 87.94 186 SER A C 1
ATOM 1581 O O . SER A 1 186 ? 10.462 8.696 5.877 1.00 87.94 186 SER A O 1
ATOM 1583 N N . ARG A 1 187 ? 8.504 9.695 5.441 1.00 87.94 187 ARG A N 1
ATOM 1584 C CA . ARG A 1 187 ? 8.266 10.138 6.833 1.00 87.94 187 ARG A CA 1
ATOM 1585 C C . ARG A 1 187 ? 8.276 8.986 7.844 1.00 87.94 187 ARG A C 1
ATOM 1587 O O . ARG A 1 187 ? 8.637 9.172 9.000 1.00 87.94 187 ARG A O 1
ATOM 1594 N N . CYS A 1 188 ? 7.869 7.787 7.429 1.00 82.19 188 CYS A N 1
ATOM 1595 C CA . CYS A 1 188 ? 7.778 6.627 8.317 1.00 82.19 188 CYS A CA 1
ATOM 1596 C C . CYS A 1 188 ? 9.126 5.959 8.611 1.00 82.19 188 CYS A C 1
ATOM 1598 O O . CYS A 1 188 ? 9.228 5.318 9.660 1.00 82.19 188 CYS A O 1
ATOM 1600 N N . HIS A 1 189 ? 10.106 6.100 7.714 1.00 84.25 189 HIS A N 1
ATOM 1601 C CA . HIS A 1 189 ? 11.439 5.502 7.831 1.00 84.25 189 HIS A CA 1
ATOM 1602 C C . HIS A 1 189 ? 12.535 6.544 8.075 1.00 84.25 189 HIS A C 1
ATOM 1604 O O . HIS A 1 189 ? 13.605 6.169 8.529 1.00 84.25 189 HIS A O 1
ATOM 1610 N N . GLY A 1 190 ? 12.271 7.831 7.823 1.00 89.81 190 GLY A N 1
ATOM 1611 C CA . GLY A 1 190 ? 13.293 8.878 7.880 1.00 89.81 190 GLY A CA 1
ATOM 1612 C C . GLY A 1 190 ? 14.336 8.717 6.775 1.00 89.81 190 GLY A C 1
ATOM 1613 O O . GLY A 1 190 ? 15.515 8.918 7.014 1.00 89.81 190 GLY A O 1
ATOM 1614 N N . THR A 1 191 ? 13.929 8.275 5.584 1.00 91.38 191 THR A N 1
ATOM 1615 C CA . THR A 1 191 ? 14.842 8.015 4.461 1.00 91.38 191 THR A CA 1
ATOM 1616 C C . THR A 1 191 ? 14.487 8.888 3.272 1.00 91.38 191 THR A C 1
ATOM 1618 O O . THR A 1 191 ? 13.309 8.984 2.916 1.00 91.38 191 THR A O 1
ATOM 1621 N N . GLU A 1 192 ? 15.499 9.442 2.627 1.00 95.00 192 GLU A N 1
ATOM 1622 C CA . GLU A 1 192 ? 15.415 10.187 1.378 1.00 95.00 192 GLU A CA 1
ATOM 1623 C C . GLU A 1 192 ? 16.241 9.478 0.302 1.00 95.00 192 GLU A C 1
ATOM 1625 O O . GLU A 1 192 ? 17.295 8.917 0.597 1.00 95.00 192 GLU A O 1
ATOM 1630 N N . TYR A 1 193 ? 15.758 9.466 -0.935 1.00 94.50 193 TYR A N 1
ATOM 1631 C CA . TYR A 1 193 ? 16.535 9.054 -2.102 1.00 94.50 193 TYR A CA 1
ATOM 1632 C C . TYR A 1 193 ? 15.971 9.693 -3.371 1.00 94.50 193 TYR A C 1
ATOM 1634 O O . TYR A 1 193 ? 14.792 10.053 -3.439 1.00 94.50 193 TYR A O 1
ATOM 1642 N N . SER A 1 194 ? 16.806 9.776 -4.398 1.00 94.56 194 SER A N 1
ATOM 1643 C CA . SER A 1 194 ? 16.434 10.249 -5.726 1.00 94.56 194 SER A CA 1
ATOM 1644 C C . SER A 1 194 ? 16.032 9.075 -6.618 1.00 94.56 194 SER A C 1
ATOM 1646 O O . SER A 1 194 ? 16.557 7.962 -6.504 1.00 94.56 194 SER A O 1
ATOM 1648 N N . MET A 1 195 ? 15.072 9.310 -7.509 1.00 93.88 195 MET A N 1
ATOM 1649 C CA . MET A 1 195 ? 14.621 8.341 -8.500 1.00 93.88 195 MET A CA 1
ATOM 1650 C C . MET A 1 195 ? 14.555 8.974 -9.879 1.00 93.88 195 MET A C 1
ATOM 1652 O O . MET A 1 195 ? 13.938 10.023 -10.044 1.00 93.88 195 MET A O 1
ATOM 1656 N N . LYS A 1 196 ? 15.126 8.295 -10.872 1.00 93.50 196 LYS A N 1
ATOM 1657 C CA . LYS A 1 196 ? 14.973 8.651 -12.285 1.00 93.50 196 LYS A CA 1
ATOM 1658 C C . LYS A 1 196 ? 14.636 7.431 -13.128 1.00 93.50 196 LYS A C 1
ATOM 1660 O O . LYS A 1 196 ? 14.904 6.292 -12.732 1.00 93.50 196 LYS A O 1
ATOM 1665 N N . TYR A 1 197 ? 14.025 7.676 -14.278 1.00 91.25 197 TYR A N 1
ATOM 1666 C CA . TYR A 1 197 ? 13.758 6.641 -15.268 1.00 91.25 197 TYR A CA 1
ATOM 1667 C C . TYR A 1 197 ? 14.919 6.561 -16.251 1.00 91.25 197 TYR A C 1
ATOM 1669 O O . TYR A 1 197 ? 15.407 7.582 -16.720 1.00 91.25 197 TYR A O 1
ATOM 1677 N N . LEU A 1 198 ? 15.335 5.342 -16.562 1.00 89.25 198 LEU A N 1
ATOM 1678 C CA . LEU A 1 198 ? 16.297 5.004 -17.603 1.00 89.25 198 LEU A CA 1
ATOM 1679 C C . LEU A 1 198 ? 15.600 4.110 -18.631 1.00 89.25 198 LEU A C 1
ATOM 1681 O O . LEU A 1 198 ? 14.665 3.388 -18.276 1.00 89.25 198 LEU A O 1
ATOM 1685 N N . SER A 1 199 ? 16.051 4.134 -19.879 1.00 86.25 199 SER A N 1
ATOM 1686 C CA . SER A 1 199 ? 15.659 3.159 -20.900 1.00 86.25 199 SER A CA 1
ATOM 1687 C C . SER A 1 199 ? 16.743 2.097 -21.037 1.00 86.25 199 SER A C 1
ATOM 1689 O O . SER A 1 199 ? 17.896 2.339 -20.698 1.00 86.25 199 SER A O 1
ATOM 1691 N N . ALA A 1 200 ? 16.399 0.898 -21.500 1.00 75.75 200 ALA A N 1
ATOM 1692 C CA . ALA A 1 200 ? 17.430 -0.057 -21.897 1.00 75.75 200 ALA A CA 1
ATOM 1693 C C . ALA A 1 200 ? 18.142 0.451 -23.160 1.00 75.75 200 ALA A C 1
ATOM 1695 O O . ALA A 1 200 ? 17.496 1.014 -24.043 1.00 75.75 200 ALA A O 1
ATOM 1696 N N . SER A 1 201 ? 19.454 0.228 -23.266 1.00 75.69 201 SER A N 1
ATOM 1697 C CA . SER A 1 201 ? 20.184 0.556 -24.489 1.00 75.69 201 SER A CA 1
ATOM 1698 C C . SER A 1 201 ? 19.652 -0.275 -25.659 1.00 75.69 201 SER A C 1
ATOM 1700 O O . SER A 1 201 ? 19.287 -1.443 -25.486 1.00 75.69 201 SER A O 1
ATOM 1702 N N . ASN A 1 202 ? 19.672 0.285 -26.870 1.00 78.00 202 ASN A N 1
ATOM 1703 C CA . ASN A 1 202 ? 19.250 -0.442 -28.073 1.00 78.00 202 ASN A CA 1
ATOM 1704 C C . ASN A 1 202 ? 20.054 -1.740 -28.253 1.00 78.00 202 ASN A C 1
ATOM 1706 O O . ASN A 1 202 ? 19.514 -2.759 -28.678 1.00 78.00 202 ASN A O 1
ATOM 1710 N N . LYS A 1 203 ? 21.326 -1.749 -27.825 1.00 76.88 203 LYS A N 1
ATOM 1711 C CA . LYS A 1 203 ? 22.159 -2.958 -27.783 1.00 76.88 203 LYS A CA 1
ATOM 1712 C C . LYS A 1 203 ? 21.557 -4.036 -26.884 1.00 76.88 203 LYS A C 1
ATOM 1714 O O . LYS A 1 203 ? 21.486 -5.175 -27.323 1.00 76.88 203 LYS A O 1
ATOM 1719 N N . ASN A 1 204 ? 21.093 -3.697 -25.683 1.00 74.12 204 ASN A N 1
ATOM 1720 C CA . ASN A 1 204 ? 20.530 -4.675 -24.748 1.00 74.12 204 ASN A CA 1
ATOM 1721 C C . ASN A 1 204 ? 19.164 -5.194 -25.200 1.00 74.12 204 ASN A C 1
ATOM 1723 O O . ASN A 1 204 ? 18.863 -6.373 -25.024 1.00 74.12 204 ASN A O 1
ATOM 1727 N N . VAL A 1 205 ? 18.353 -4.331 -25.815 1.00 77.94 205 VAL A N 1
ATOM 1728 C CA . VAL A 1 205 ? 17.063 -4.731 -26.390 1.00 77.94 205 VAL A CA 1
ATOM 1729 C C . VAL A 1 205 ? 17.269 -5.744 -27.517 1.00 77.94 205 VAL A C 1
ATOM 1731 O O . VAL A 1 205 ? 16.577 -6.756 -27.542 1.00 77.94 205 VAL A O 1
ATOM 1734 N N . ILE A 1 206 ? 18.255 -5.518 -28.393 1.00 76.44 206 ILE A N 1
ATOM 1735 C CA . ILE A 1 206 ? 18.492 -6.391 -29.550 1.00 76.44 206 ILE A CA 1
ATOM 1736 C C . ILE A 1 206 ? 19.332 -7.630 -29.189 1.00 76.44 206 ILE A C 1
ATOM 1738 O O . ILE A 1 206 ? 18.954 -8.734 -29.552 1.00 76.44 206 ILE A O 1
ATOM 1742 N N . ARG A 1 207 ? 20.474 -7.473 -28.495 1.00 76.19 207 ARG A N 1
ATOM 1743 C CA . ARG A 1 207 ? 21.422 -8.575 -28.197 1.00 76.19 207 ARG A CA 1
ATOM 1744 C C . ARG A 1 207 ? 20.925 -9.507 -27.101 1.00 76.19 207 ARG A C 1
ATOM 1746 O O . ARG A 1 207 ? 21.080 -10.712 -27.212 1.00 76.19 207 ARG A O 1
ATOM 1753 N N . TYR A 1 208 ? 20.363 -8.940 -26.038 1.00 75.56 208 TYR A N 1
ATOM 1754 C CA . TYR A 1 208 ? 19.973 -9.691 -24.841 1.00 75.56 208 TYR A CA 1
ATOM 1755 C C . TYR A 1 208 ? 18.457 -9.857 -24.727 1.00 75.56 208 TYR A C 1
ATOM 1757 O O . TYR A 1 208 ? 17.953 -10.251 -23.676 1.00 75.56 208 TYR A O 1
ATOM 1765 N N . HIS A 1 209 ? 17.715 -9.509 -25.785 1.00 76.44 209 HIS A N 1
ATOM 1766 C CA . HIS A 1 209 ? 16.253 -9.528 -25.816 1.00 76.44 209 HIS A CA 1
ATOM 1767 C C . HIS A 1 209 ? 15.617 -8.855 -24.589 1.00 76.44 209 HIS A C 1
ATOM 1769 O O . HIS A 1 209 ? 14.580 -9.301 -24.083 1.00 76.44 209 HIS A O 1
ATOM 1775 N N . HIS A 1 210 ? 16.238 -7.783 -24.078 1.00 81.25 210 HIS A N 1
ATOM 1776 C CA . HIS A 1 210 ? 15.757 -7.103 -22.884 1.00 81.25 210 HIS A CA 1
ATOM 1777 C C . HIS A 1 210 ? 14.411 -6.431 -23.170 1.00 81.25 210 HIS A C 1
ATOM 1779 O O . HIS A 1 210 ? 14.316 -5.441 -23.896 1.00 81.25 210 HIS A O 1
ATOM 1785 N N . ARG A 1 211 ? 13.348 -6.969 -22.568 1.00 84.94 211 ARG A N 1
ATOM 1786 C CA . ARG A 1 211 ? 11.975 -6.596 -22.929 1.00 84.94 211 ARG A CA 1
ATOM 1787 C C . ARG A 1 211 ? 11.497 -5.327 -22.255 1.00 84.94 211 ARG A C 1
ATOM 1789 O O . ARG A 1 211 ? 10.646 -4.649 -22.813 1.00 84.94 211 ARG A O 1
ATOM 1796 N N . ASN A 1 212 ? 11.969 -5.012 -21.053 1.00 88.69 212 ASN A N 1
ATOM 1797 C CA . ASN A 1 212 ? 11.458 -3.863 -20.313 1.00 88.69 212 ASN A CA 1
ATOM 1798 C C . ASN A 1 212 ? 11.911 -2.563 -20.974 1.00 88.69 212 ASN A C 1
ATOM 1800 O O . ASN A 1 212 ? 13.106 -2.343 -21.164 1.00 88.69 212 ASN A O 1
ATOM 1804 N N . MET A 1 213 ? 10.947 -1.697 -21.286 1.00 89.25 213 MET A N 1
ATOM 1805 C CA . MET A 1 213 ? 11.222 -0.405 -21.921 1.00 89.25 213 MET A CA 1
ATOM 1806 C C . MET A 1 213 ? 11.963 0.535 -20.968 1.00 89.25 213 MET A C 1
ATOM 1808 O O . MET A 1 213 ? 12.863 1.259 -21.384 1.00 89.25 213 MET A O 1
ATOM 1812 N N . TYR A 1 214 ? 11.601 0.488 -19.681 1.00 89.94 214 TYR A N 1
ATOM 1813 C CA . TYR A 1 214 ? 12.100 1.404 -18.663 1.00 89.94 214 TYR A CA 1
ATOM 1814 C C . TYR A 1 214 ? 12.582 0.687 -17.401 1.00 89.94 214 TYR A C 1
ATOM 1816 O O . TYR A 1 214 ? 12.031 -0.332 -16.967 1.00 89.94 214 TYR A O 1
ATOM 1824 N N . ILE A 1 215 ? 13.568 1.305 -16.759 1.00 90.31 215 ILE A N 1
ATOM 1825 C CA . ILE A 1 215 ? 14.168 0.914 -15.489 1.00 90.31 215 ILE A CA 1
ATOM 1826 C C . ILE A 1 215 ? 14.109 2.124 -14.555 1.00 90.31 215 ILE A C 1
ATOM 1828 O O . ILE A 1 215 ? 14.443 3.242 -14.933 1.00 90.31 215 ILE A O 1
ATOM 1832 N N . LYS A 1 216 ? 13.681 1.917 -13.312 1.00 92.25 216 LYS A N 1
ATOM 1833 C CA . LYS A 1 216 ? 13.797 2.916 -12.247 1.00 92.25 216 LYS A CA 1
ATOM 1834 C C . LYS A 1 216 ? 15.169 2.794 -11.605 1.00 92.25 216 LYS A C 1
ATOM 1836 O O . LYS A 1 216 ? 15.477 1.740 -11.049 1.00 92.25 216 LYS A O 1
ATOM 1841 N N . ARG A 1 217 ? 15.948 3.871 -11.624 1.00 92.88 217 ARG A N 1
ATOM 1842 C CA . ARG A 1 217 ? 17.186 3.987 -10.853 1.00 92.88 217 ARG A CA 1
ATOM 1843 C C . ARG A 1 217 ? 16.908 4.711 -9.549 1.00 92.88 217 ARG A C 1
ATOM 1845 O O . ARG A 1 217 ? 16.410 5.831 -9.576 1.00 92.88 217 ARG A O 1
ATOM 1852 N N . LEU A 1 218 ? 17.224 4.064 -8.432 1.00 93.19 218 LEU A N 1
ATOM 1853 C CA . LEU A 1 218 ? 17.204 4.639 -7.088 1.00 93.19 218 LEU A CA 1
ATOM 1854 C C . LEU A 1 218 ? 18.647 4.915 -6.663 1.00 93.19 218 LEU A C 1
ATOM 1856 O O . LEU A 1 218 ? 19.484 4.016 -6.756 1.00 93.19 218 LEU A O 1
ATOM 1860 N N . PHE A 1 219 ? 18.937 6.141 -6.239 1.00 92.88 219 PHE A N 1
ATOM 1861 C CA . PHE A 1 219 ? 20.291 6.602 -5.915 1.00 92.88 219 PHE A CA 1
ATOM 1862 C C . PHE A 1 219 ? 20.246 7.762 -4.905 1.00 92.88 219 PHE A C 1
ATOM 1864 O O . PHE A 1 219 ? 19.162 8.194 -4.511 1.00 92.88 219 PHE A O 1
ATOM 1871 N N . ASN A 1 220 ? 21.408 8.254 -4.464 1.00 92.69 220 ASN A N 1
ATOM 1872 C CA . ASN A 1 220 ? 21.534 9.371 -3.515 1.00 92.69 220 ASN A CA 1
ATOM 1873 C C . ASN A 1 220 ? 20.784 9.151 -2.192 1.00 92.69 220 ASN A C 1
ATOM 1875 O O . ASN A 1 220 ? 20.064 10.025 -1.709 1.00 92.69 220 ASN A O 1
ATOM 1879 N N . PHE A 1 221 ? 20.934 7.965 -1.602 1.00 93.00 221 PHE A N 1
ATOM 1880 C CA . PHE A 1 221 ? 20.285 7.656 -0.333 1.00 93.00 221 PHE A CA 1
ATOM 1881 C C . PHE A 1 221 ? 20.811 8.523 0.811 1.00 93.00 221 PHE A C 1
ATOM 1883 O O . PHE A 1 221 ? 22.020 8.657 1.002 1.00 93.00 221 PHE A O 1
ATOM 1890 N N . LYS A 1 222 ? 19.896 9.044 1.626 1.00 92.31 222 LYS A N 1
ATOM 1891 C CA . LYS A 1 222 ? 20.187 9.756 2.869 1.00 92.31 222 LYS A CA 1
ATOM 1892 C C . LYS A 1 222 ? 19.245 9.275 3.966 1.00 92.31 222 LYS A C 1
ATOM 1894 O O . LYS A 1 222 ? 18.043 9.112 3.756 1.00 92.31 222 LYS A O 1
ATOM 1899 N N . PHE A 1 223 ? 19.785 9.085 5.162 1.00 90.62 223 PHE A N 1
ATOM 1900 C CA . PHE A 1 223 ? 18.982 8.847 6.355 1.00 90.62 223 PHE A CA 1
ATOM 1901 C C . PHE A 1 223 ? 18.788 10.178 7.090 1.00 90.62 223 PHE A C 1
ATOM 1903 O O . PHE A 1 223 ? 19.731 10.716 7.663 1.00 90.62 223 PHE A O 1
ATOM 1910 N N . ILE A 1 224 ? 17.572 10.719 7.026 1.00 92.12 224 ILE A N 1
ATOM 1911 C CA . ILE A 1 224 ? 17.161 11.999 7.612 1.00 92.12 224 ILE A CA 1
ATOM 1912 C C . ILE A 1 224 ? 16.053 11.716 8.638 1.00 92.12 224 ILE A C 1
ATOM 1914 O O . ILE A 1 224 ? 14.860 11.697 8.299 1.00 92.12 224 ILE A O 1
ATOM 1918 N N . PRO A 1 225 ? 16.420 11.432 9.900 1.00 90.19 225 PRO A N 1
ATOM 1919 C CA . PRO A 1 225 ? 15.445 11.204 10.951 1.00 90.19 225 PRO A CA 1
ATOM 1920 C C . PRO A 1 225 ? 14.715 12.498 11.331 1.00 90.19 225 PRO A C 1
ATOM 1922 O O . PRO A 1 225 ? 15.199 13.608 11.134 1.00 90.19 225 PRO A O 1
ATOM 1925 N N . SER A 1 226 ? 13.538 12.344 11.932 1.00 91.94 226 SER A N 1
ATOM 1926 C CA . SER A 1 226 ? 12.770 13.452 12.499 1.00 91.94 226 SER A CA 1
ATOM 1927 C C . SER A 1 226 ? 13.540 14.125 13.645 1.00 91.94 226 SER A C 1
ATOM 1929 O O . SER A 1 226 ? 14.188 13.420 14.423 1.00 91.94 226 SER A O 1
ATOM 1931 N N . PRO A 1 227 ? 13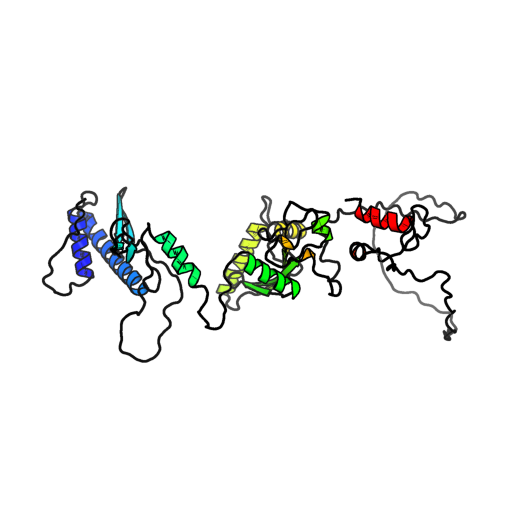.399 15.452 13.828 1.00 92.50 227 PRO A N 1
ATOM 1932 C CA . PRO A 1 227 ? 13.969 16.147 14.983 1.00 92.50 227 PRO A CA 1
ATOM 1933 C C . PRO A 1 227 ? 13.372 15.666 16.317 1.00 92.50 227 PRO A C 1
ATOM 1935 O O . PRO A 1 227 ? 14.026 15.731 17.352 1.00 92.50 227 PRO A O 1
ATOM 1938 N N . ASN A 1 228 ? 12.146 15.125 16.317 1.00 95.25 228 ASN A N 1
ATOM 1939 C CA . ASN A 1 228 ? 11.520 14.610 17.533 1.00 95.25 228 ASN A CA 1
ATOM 1940 C C . ASN A 1 228 ? 12.160 13.267 17.958 1.00 95.25 228 ASN A C 1
ATOM 1942 O O . ASN A 1 228 ? 12.058 12.287 17.207 1.00 95.25 228 ASN A O 1
ATOM 1946 N N . PRO A 1 229 ? 12.715 13.147 19.182 1.00 94.62 229 PRO A N 1
ATOM 1947 C CA . PRO A 1 229 ? 13.456 11.960 19.619 1.00 94.62 229 PRO A CA 1
ATOM 1948 C C . PRO A 1 229 ? 12.595 10.689 19.668 1.00 94.62 229 PRO A C 1
ATOM 1950 O O . PRO A 1 229 ? 13.052 9.605 19.289 1.00 94.62 229 PRO A O 1
ATOM 1953 N N . LYS A 1 230 ? 11.316 10.799 20.059 1.00 94.44 230 LYS A N 1
ATOM 1954 C CA . LYS A 1 230 ? 10.383 9.656 20.079 1.00 94.44 230 LYS A CA 1
ATOM 1955 C C . LYS A 1 230 ? 10.134 9.136 18.662 1.00 94.44 230 LYS A C 1
ATOM 1957 O O . LYS A 1 230 ? 10.069 7.923 18.445 1.00 94.44 230 LYS A O 1
ATOM 1962 N N . THR A 1 231 ? 10.003 10.044 17.698 1.00 91.75 231 THR A N 1
ATOM 1963 C CA . THR A 1 231 ? 9.782 9.707 16.287 1.00 91.75 231 THR A CA 1
ATOM 1964 C C . THR A 1 231 ? 11.052 9.158 15.643 1.00 91.75 231 THR A C 1
ATOM 1966 O O . THR A 1 231 ? 10.979 8.108 15.006 1.00 91.75 231 THR A O 1
ATOM 1969 N N . LYS A 1 232 ? 12.213 9.775 15.895 1.00 94.50 232 LYS A N 1
ATOM 1970 C CA . LYS A 1 232 ? 13.536 9.289 15.472 1.00 94.50 232 LYS A CA 1
ATOM 1971 C C . LYS A 1 232 ? 13.769 7.842 15.904 1.00 94.50 232 LYS A C 1
ATOM 1973 O O . LYS A 1 232 ? 14.063 6.993 15.068 1.00 94.50 232 LYS A O 1
ATOM 1978 N N . LYS A 1 233 ? 13.518 7.512 17.179 1.00 94.62 233 LYS A N 1
ATOM 1979 C CA . LYS A 1 233 ? 13.646 6.134 17.695 1.00 94.62 233 LYS A CA 1
ATOM 1980 C C . LYS A 1 233 ? 12.725 5.147 16.968 1.00 94.62 233 LYS A C 1
ATOM 1982 O O . LYS A 1 233 ? 13.110 4.006 16.721 1.00 94.62 233 LYS A O 1
ATOM 1987 N N . LYS A 1 234 ? 11.502 5.558 16.608 1.00 94.44 234 LYS A N 1
ATOM 1988 C CA . LYS A 1 234 ? 10.562 4.717 15.842 1.00 94.44 234 LYS A CA 1
ATOM 1989 C C . LYS A 1 234 ? 11.003 4.527 14.389 1.00 94.44 234 LYS A C 1
ATOM 1991 O O . LYS A 1 234 ? 10.848 3.422 13.877 1.00 94.44 234 LYS A O 1
ATOM 1996 N N . GLN A 1 235 ? 11.521 5.572 13.745 1.00 93.94 235 GLN A N 1
ATOM 1997 C CA . GLN A 1 235 ? 12.054 5.519 12.380 1.00 93.94 235 GLN A CA 1
ATOM 1998 C C . GLN A 1 235 ? 13.274 4.600 12.309 1.00 93.94 235 GLN A C 1
ATOM 2000 O O . GLN A 1 235 ? 13.258 3.667 11.512 1.00 93.94 235 GLN A O 1
ATOM 2005 N N . GLN A 1 236 ? 14.238 4.770 13.222 1.00 92.94 236 GLN A N 1
ATOM 2006 C CA . GLN A 1 236 ? 15.417 3.907 13.330 1.00 92.94 236 GLN A CA 1
ATOM 2007 C C . GLN A 1 236 ? 15.012 2.438 13.485 1.00 92.94 236 GLN A C 1
ATOM 2009 O O . GLN A 1 236 ? 15.308 1.623 12.623 1.00 92.94 236 GLN A O 1
ATOM 2014 N N . LYS A 1 237 ? 14.162 2.123 14.474 1.00 92.06 237 LYS A N 1
ATOM 2015 C CA . LYS A 1 237 ? 13.658 0.753 14.679 1.00 92.06 237 LYS A CA 1
ATOM 2016 C C . LYS A 1 237 ? 12.968 0.151 13.452 1.00 92.06 237 LYS A C 1
ATOM 2018 O O . LYS A 1 237 ? 12.873 -1.070 13.357 1.00 92.06 237 LYS A O 1
ATOM 2023 N N . ARG A 1 238 ? 12.349 0.959 12.587 1.00 91.56 238 ARG A N 1
ATOM 2024 C CA . ARG A 1 238 ? 11.704 0.476 11.352 1.00 91.56 238 ARG A CA 1
ATOM 2025 C C . ARG A 1 238 ? 12.730 0.259 10.248 1.00 91.56 238 ARG A C 1
ATOM 2027 O O . ARG A 1 238 ? 12.627 -0.734 9.539 1.00 91.56 238 ARG A O 1
ATOM 2034 N N . PHE A 1 239 ? 13.696 1.165 10.126 1.00 90.25 239 PHE A N 1
ATOM 2035 C CA . PHE A 1 239 ? 14.814 1.017 9.207 1.00 90.25 239 PHE A CA 1
ATOM 2036 C C . PHE A 1 239 ? 15.634 -0.234 9.542 1.00 90.25 239 PHE A C 1
ATOM 2038 O O . PHE A 1 239 ? 15.784 -1.089 8.677 1.00 90.25 239 PHE A O 1
ATOM 2045 N N . ASP A 1 240 ? 16.005 -0.429 10.809 1.00 87.12 240 ASP A N 1
ATOM 2046 C CA . ASP A 1 240 ? 16.736 -1.616 11.273 1.00 87.12 240 ASP A CA 1
ATOM 2047 C C . ASP A 1 240 ? 15.955 -2.904 10.999 1.00 87.12 240 ASP A C 1
ATOM 2049 O O . ASP A 1 240 ? 16.506 -3.886 10.519 1.00 87.12 240 ASP A O 1
ATOM 2053 N N . ARG A 1 241 ? 14.633 -2.899 11.220 1.00 87.75 241 ARG A N 1
ATOM 2054 C CA . ARG A 1 241 ? 13.770 -4.037 10.867 1.00 87.75 241 ARG A CA 1
ATOM 2055 C C . ARG A 1 241 ? 13.776 -4.340 9.371 1.00 87.75 241 ARG A C 1
ATOM 2057 O O . ARG A 1 241 ? 13.752 -5.509 9.002 1.00 87.75 241 ARG A O 1
ATOM 2064 N N . ASN A 1 242 ? 13.798 -3.318 8.515 1.00 87.75 242 ASN A N 1
ATOM 2065 C CA . ASN A 1 242 ? 13.908 -3.517 7.070 1.00 87.75 242 ASN A CA 1
ATOM 2066 C C . ASN A 1 242 ? 15.282 -4.068 6.686 1.00 87.75 242 ASN A C 1
ATOM 2068 O O . ASN A 1 242 ? 15.333 -5.000 5.888 1.00 87.75 242 ASN A O 1
ATOM 2072 N N . CYS A 1 243 ? 16.359 -3.546 7.278 1.00 86.12 243 CYS A N 1
ATOM 2073 C CA . CYS A 1 243 ? 17.708 -4.078 7.112 1.00 86.12 243 CYS A CA 1
ATOM 2074 C C . CYS A 1 243 ? 17.757 -5.553 7.519 1.00 86.12 243 CYS A C 1
ATOM 2076 O O . CYS A 1 243 ? 18.117 -6.389 6.702 1.00 86.12 243 CYS A O 1
ATOM 2078 N N . ASN A 1 244 ? 17.284 -5.896 8.717 1.00 84.12 244 ASN A N 1
ATOM 2079 C CA . ASN A 1 244 ? 17.247 -7.276 9.201 1.00 84.12 244 ASN A CA 1
ATOM 2080 C C . ASN A 1 244 ? 16.412 -8.173 8.282 1.00 84.12 244 ASN A C 1
ATOM 2082 O O . ASN A 1 244 ? 16.834 -9.269 7.949 1.00 84.12 244 ASN A O 1
ATOM 2086 N N . ARG A 1 245 ? 15.257 -7.706 7.792 1.00 86.31 245 ARG A N 1
ATOM 2087 C CA . ARG A 1 245 ? 14.433 -8.473 6.841 1.00 86.31 245 ARG A CA 1
ATOM 2088 C C . ARG A 1 245 ? 15.161 -8.769 5.525 1.00 86.31 245 ARG A C 1
ATOM 2090 O O . ARG A 1 245 ? 14.897 -9.796 4.914 1.00 86.31 245 ARG A O 1
ATOM 2097 N N . VAL A 1 246 ? 16.000 -7.849 5.052 1.00 86.31 246 VAL A N 1
ATOM 2098 C CA . VAL A 1 246 ? 16.706 -7.980 3.767 1.00 86.31 246 VAL A CA 1
ATOM 2099 C C . VAL A 1 246 ? 18.023 -8.739 3.918 1.00 86.31 246 VAL A C 1
ATOM 2101 O O . VAL A 1 246 ? 18.403 -9.466 3.004 1.00 86.31 246 VAL A O 1
ATOM 2104 N N . PHE A 1 247 ? 18.712 -8.566 5.045 1.00 82.38 247 PHE A N 1
ATOM 2105 C CA . PHE A 1 247 ? 20.044 -9.117 5.277 1.00 82.38 247 PHE A CA 1
ATOM 2106 C C . PHE A 1 247 ? 20.043 -10.429 6.055 1.00 82.38 247 PHE A C 1
ATOM 2108 O O . PHE A 1 247 ? 20.991 -11.182 5.899 1.00 82.38 247 PHE A O 1
ATOM 2115 N N . ASN A 1 248 ? 19.013 -10.756 6.841 1.00 71.94 248 ASN A N 1
ATOM 2116 C CA . ASN A 1 248 ? 18.997 -12.013 7.591 1.00 71.94 248 ASN A CA 1
ATOM 2117 C C . ASN A 1 248 ? 18.660 -13.188 6.665 1.00 71.94 248 ASN A C 1
ATOM 2119 O O . ASN A 1 248 ? 17.506 -13.594 6.532 1.00 71.94 248 ASN A O 1
ATOM 2123 N N . THR A 1 249 ? 19.689 -13.736 6.027 1.00 58.97 249 THR A N 1
ATOM 2124 C CA . THR A 1 249 ? 19.650 -14.994 5.280 1.00 58.97 249 THR A CA 1
ATOM 2125 C C . THR A 1 249 ? 20.271 -16.098 6.136 1.00 58.97 249 THR A C 1
ATOM 2127 O O . THR A 1 249 ? 21.481 -16.256 6.097 1.00 58.97 249 THR A O 1
ATOM 2130 N N . HIS A 1 250 ? 19.459 -16.813 6.921 1.00 54.38 250 HIS A N 1
ATOM 2131 C CA . HIS A 1 250 ? 19.704 -18.119 7.581 1.00 54.38 250 HIS A CA 1
ATOM 2132 C C . HIS A 1 250 ? 21.042 -18.432 8.308 1.00 54.38 250 HIS A C 1
ATOM 2134 O O . HIS A 1 250 ? 21.149 -19.515 8.869 1.00 54.38 250 HIS A O 1
ATOM 2140 N N . TYR A 1 251 ? 22.008 -17.519 8.394 1.00 49.69 251 TYR A N 1
ATOM 2141 C CA . TYR A 1 251 ? 23.279 -17.676 9.108 1.00 49.69 251 TYR A CA 1
ATOM 2142 C C . TYR A 1 251 ? 23.519 -16.485 10.035 1.00 49.69 251 TYR A C 1
ATOM 2144 O O . TYR A 1 251 ? 22.945 -15.413 9.819 1.00 49.69 251 TYR A O 1
ATOM 2152 N N . ASP A 1 252 ? 24.347 -16.687 11.063 1.00 52.22 252 ASP A N 1
ATOM 2153 C CA . ASP A 1 252 ? 24.661 -15.717 12.113 1.00 52.22 252 ASP A CA 1
ATOM 2154 C C . ASP A 1 252 ? 24.867 -14.299 11.562 1.00 52.22 252 ASP A C 1
ATOM 2156 O O . ASP A 1 252 ? 25.880 -13.942 10.957 1.00 52.22 252 ASP A O 1
ATOM 2160 N N . SER A 1 253 ? 23.842 -13.475 11.790 1.00 54.62 253 SER A N 1
ATOM 2161 C CA . SER A 1 253 ? 23.627 -12.132 11.227 1.00 54.62 253 SER A CA 1
ATOM 2162 C C . SER A 1 253 ? 24.755 -11.128 11.529 1.00 54.62 253 SER A C 1
ATOM 2164 O O . SER A 1 253 ? 24.744 -10.005 11.022 1.00 54.62 253 SER A O 1
ATOM 2166 N N . ALA A 1 254 ? 25.715 -11.511 12.374 1.00 54.59 254 ALA A N 1
ATOM 2167 C CA . ALA A 1 254 ? 26.804 -10.677 12.860 1.00 54.59 254 ALA A CA 1
ATOM 2168 C C . ALA A 1 254 ? 27.949 -10.497 11.844 1.00 54.59 254 ALA A C 1
ATOM 2170 O O . ALA A 1 254 ? 28.660 -9.499 11.930 1.00 54.59 254 ALA A O 1
ATOM 2171 N N . CYS A 1 255 ? 28.105 -11.390 10.855 1.00 54.16 255 CYS A N 1
ATOM 2172 C CA . CYS A 1 255 ? 29.276 -11.395 9.959 1.00 54.16 255 CYS A CA 1
ATOM 2173 C C . CYS A 1 255 ? 28.952 -11.337 8.454 1.00 54.16 255 CYS A C 1
ATOM 2175 O O . CYS A 1 255 ? 29.729 -11.789 7.616 1.00 54.16 255 CYS A O 1
ATOM 2177 N N . ILE A 1 256 ? 27.814 -10.754 8.060 1.00 66.62 256 ILE A N 1
ATOM 2178 C CA . ILE A 1 256 ? 27.543 -10.528 6.632 1.00 66.62 256 ILE A CA 1
ATOM 2179 C C . ILE A 1 256 ? 28.381 -9.337 6.152 1.00 66.62 256 ILE A C 1
ATOM 2181 O O . ILE A 1 256 ? 28.088 -8.181 6.489 1.00 66.62 256 ILE A O 1
ATOM 2185 N N . GLY A 1 257 ? 29.403 -9.628 5.342 1.00 76.56 257 GLY A N 1
ATOM 2186 C CA . GLY A 1 257 ? 30.251 -8.629 4.696 1.00 76.56 257 GLY A CA 1
ATOM 2187 C C . GLY A 1 257 ? 29.449 -7.602 3.888 1.00 76.56 257 GLY A C 1
ATOM 2188 O O . GLY A 1 257 ? 28.338 -7.869 3.417 1.00 76.56 257 GLY A O 1
ATOM 2189 N N . PHE A 1 258 ? 30.006 -6.402 3.722 1.00 82.56 258 PHE A N 1
ATOM 2190 C CA . PHE A 1 258 ? 29.321 -5.293 3.051 1.00 82.56 258 PHE A CA 1
ATOM 2191 C C . PHE A 1 258 ? 28.885 -5.647 1.618 1.00 82.56 258 PHE A C 1
ATOM 2193 O O . PHE A 1 258 ? 27.754 -5.352 1.231 1.00 82.56 258 PHE A O 1
ATOM 2200 N N . ASP A 1 259 ? 29.704 -6.390 0.872 1.00 83.50 259 ASP A N 1
ATOM 2201 C CA . ASP A 1 259 ? 29.365 -6.843 -0.483 1.00 83.50 259 ASP A CA 1
ATOM 2202 C C . ASP A 1 259 ? 28.196 -7.826 -0.517 1.00 83.50 259 ASP A C 1
ATOM 2204 O O . ASP A 1 259 ? 27.345 -7.768 -1.408 1.00 83.50 259 ASP A O 1
ATOM 2208 N N . ALA A 1 260 ? 28.105 -8.716 0.472 1.00 83.12 260 ALA A N 1
ATOM 2209 C CA . ALA A 1 260 ? 26.971 -9.622 0.602 1.00 83.12 260 ALA A CA 1
ATOM 2210 C C . ALA A 1 260 ? 25.684 -8.842 0.917 1.00 83.12 260 ALA A C 1
ATOM 2212 O O . ALA A 1 260 ? 24.641 -9.108 0.311 1.00 83.12 260 ALA A O 1
ATOM 2213 N N . LYS A 1 261 ? 25.768 -7.797 1.758 1.00 84.50 261 LYS A N 1
ATOM 2214 C CA . LYS A 1 261 ? 24.656 -6.855 1.976 1.00 84.50 261 LYS A CA 1
ATOM 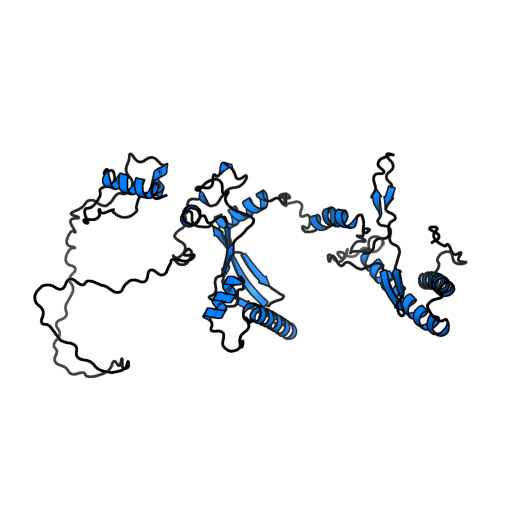2215 C C . LYS A 1 261 ? 24.279 -6.133 0.685 1.00 84.50 261 LYS A C 1
ATOM 2217 O O . LYS A 1 261 ? 23.095 -6.067 0.371 1.00 84.50 261 LYS A O 1
ATOM 2222 N N . LEU A 1 262 ? 25.243 -5.658 -0.107 1.00 87.00 262 LEU A N 1
ATOM 2223 C CA . LEU A 1 262 ? 24.972 -5.022 -1.401 1.00 87.00 262 LEU A CA 1
ATOM 2224 C C . LEU A 1 262 ? 24.274 -5.975 -2.383 1.00 87.00 262 LEU A C 1
ATOM 2226 O O . LEU A 1 262 ? 23.298 -5.580 -3.024 1.00 87.00 262 LEU A O 1
ATOM 2230 N N . LYS A 1 263 ? 24.710 -7.237 -2.474 1.00 85.69 263 LYS A N 1
ATOM 2231 C CA . LYS A 1 263 ? 24.066 -8.264 -3.314 1.00 85.69 263 LYS A CA 1
ATOM 2232 C C . LYS A 1 263 ? 22.628 -8.541 -2.864 1.00 85.69 263 LYS A C 1
ATOM 2234 O O . LYS A 1 263 ? 21.706 -8.486 -3.683 1.00 85.69 263 LYS A O 1
ATOM 2239 N N . ALA A 1 264 ? 22.414 -8.768 -1.567 1.00 86.31 264 ALA A N 1
ATOM 2240 C CA . ALA A 1 264 ? 21.084 -8.990 -0.997 1.00 86.31 264 ALA A CA 1
ATOM 2241 C C . ALA A 1 264 ? 20.163 -7.779 -1.213 1.00 86.31 264 ALA A C 1
ATOM 2243 O O . ALA A 1 264 ? 18.996 -7.923 -1.588 1.00 86.31 264 ALA A O 1
ATOM 2244 N N . ALA A 1 265 ? 20.704 -6.577 -1.040 1.00 88.44 265 ALA A N 1
ATOM 2245 C CA . ALA A 1 265 ? 20.005 -5.323 -1.239 1.00 88.44 265 ALA A CA 1
ATOM 2246 C C . ALA A 1 265 ? 19.593 -5.107 -2.703 1.00 88.44 265 ALA A C 1
ATOM 2248 O O . ALA A 1 265 ? 18.449 -4.734 -2.957 1.00 88.44 265 ALA A O 1
ATOM 2249 N N . ARG A 1 266 ? 20.470 -5.409 -3.674 1.00 87.62 266 ARG A N 1
ATOM 2250 C CA . ARG A 1 266 ? 20.140 -5.368 -5.112 1.00 87.62 266 ARG A CA 1
ATOM 2251 C C . ARG A 1 266 ? 19.013 -6.342 -5.455 1.00 87.62 266 ARG A C 1
ATOM 2253 O O . ARG A 1 266 ? 18.015 -5.918 -6.027 1.00 87.62 266 ARG A O 1
ATOM 2260 N N . LYS A 1 267 ? 19.107 -7.603 -5.014 1.00 87.12 267 LYS A N 1
ATOM 2261 C CA . LYS A 1 267 ? 18.063 -8.626 -5.230 1.00 87.12 267 LYS A CA 1
ATOM 2262 C C . LYS A 1 267 ? 16.699 -8.186 -4.682 1.00 87.12 267 LYS A C 1
ATOM 2264 O O . LYS A 1 267 ? 15.670 -8.334 -5.336 1.00 87.12 267 LYS A O 1
ATOM 2269 N N . ASN A 1 268 ? 16.692 -7.589 -3.491 1.00 88.44 268 ASN A N 1
ATOM 2270 C CA . ASN A 1 268 ? 15.477 -7.123 -2.821 1.00 88.44 268 ASN A CA 1
ATOM 2271 C C . ASN A 1 268 ? 15.056 -5.692 -3.201 1.00 88.44 268 ASN A C 1
ATOM 2273 O O . ASN A 1 268 ? 14.052 -5.200 -2.687 1.00 88.44 268 ASN A O 1
ATOM 2277 N N . HIS A 1 269 ? 15.792 -5.027 -4.098 1.00 90.62 269 HIS A N 1
ATOM 2278 C CA . HIS A 1 269 ? 15.582 -3.633 -4.493 1.00 90.62 269 HIS A CA 1
ATOM 2279 C C . HIS A 1 269 ? 15.518 -2.662 -3.292 1.00 90.62 269 HIS A C 1
ATOM 2281 O O . HIS A 1 269 ? 14.702 -1.738 -3.260 1.00 90.62 269 HIS A O 1
ATOM 2287 N N . PHE A 1 270 ? 16.352 -2.904 -2.279 1.00 91.00 270 PHE A N 1
ATOM 2288 C CA . PHE A 1 270 ? 16.392 -2.167 -1.017 1.00 91.00 270 PHE A CA 1
ATOM 2289 C C . PHE A 1 270 ? 17.623 -1.266 -0.940 1.00 91.00 270 PHE A C 1
ATOM 2291 O O . PHE A 1 270 ? 18.741 -1.762 -1.016 1.00 91.00 270 PHE A O 1
ATOM 2298 N N . ILE A 1 271 ? 17.427 0.043 -0.774 1.00 90.44 271 ILE A N 1
ATOM 2299 C CA . ILE A 1 271 ? 18.521 1.013 -0.665 1.00 90.44 271 ILE A CA 1
ATOM 2300 C C . ILE A 1 271 ? 18.807 1.339 0.804 1.00 90.44 271 ILE A C 1
ATOM 2302 O O . ILE A 1 271 ? 17.885 1.658 1.557 1.00 90.44 271 ILE A O 1
ATOM 2306 N N . PHE A 1 272 ? 20.071 1.230 1.214 1.00 89.88 272 PHE A N 1
ATOM 2307 C CA . PHE A 1 272 ? 20.479 1.429 2.612 1.00 89.88 272 PHE A CA 1
ATOM 2308 C C . PHE A 1 272 ? 21.777 2.222 2.787 1.00 89.88 272 PHE A C 1
ATOM 2310 O O . PHE A 1 272 ? 22.073 2.655 3.899 1.00 89.88 272 PHE A O 1
ATOM 2317 N N . HIS A 1 273 ? 22.551 2.411 1.714 1.00 87.94 273 HIS A N 1
ATOM 2318 C CA . HIS A 1 273 ? 23.853 3.073 1.755 1.00 87.94 273 HIS A CA 1
ATOM 2319 C C . HIS A 1 273 ? 23.955 4.194 0.713 1.00 87.94 273 HIS A C 1
ATOM 2321 O O . HIS A 1 273 ? 23.357 4.103 -0.358 1.00 87.94 273 HIS A O 1
ATOM 2327 N N . LYS A 1 274 ? 24.729 5.249 1.013 1.00 85.81 274 LYS A N 1
ATOM 2328 C CA . LYS A 1 274 ? 24.837 6.463 0.177 1.00 85.81 274 LYS A CA 1
ATOM 2329 C C . LYS A 1 274 ? 25.413 6.187 -1.216 1.00 85.81 274 LYS A C 1
ATOM 2331 O O . LYS A 1 274 ? 24.924 6.742 -2.191 1.00 85.81 274 LYS A O 1
ATOM 2336 N N . SER A 1 275 ? 26.414 5.308 -1.304 1.00 80.44 275 SER A N 1
ATOM 2337 C CA . SER A 1 275 ? 27.060 4.916 -2.569 1.00 80.44 275 SER A CA 1
ATOM 2338 C C . SER A 1 275 ? 26.285 3.859 -3.364 1.00 80.44 275 SER A C 1
ATOM 2340 O O . SER A 1 275 ? 26.737 3.411 -4.414 1.00 80.44 275 SER A O 1
ATOM 2342 N N . GLN A 1 276 ? 25.129 3.412 -2.868 1.00 87.31 276 GLN A N 1
ATOM 2343 C CA . GLN A 1 276 ? 24.377 2.348 -3.510 1.00 87.31 276 GLN A CA 1
ATOM 2344 C C . GLN A 1 276 ? 23.460 2.899 -4.604 1.00 87.31 276 GLN A C 1
ATOM 2346 O O . GLN A 1 276 ? 22.659 3.806 -4.377 1.00 87.31 276 GLN A O 1
ATOM 2351 N N . THR A 1 277 ? 23.507 2.260 -5.768 1.00 90.31 277 THR A N 1
ATOM 2352 C CA . THR A 1 277 ? 22.532 2.430 -6.845 1.00 90.31 277 THR A CA 1
ATOM 2353 C C . THR A 1 277 ? 21.740 1.138 -7.034 1.00 90.31 277 THR A C 1
ATOM 2355 O O . THR A 1 277 ? 22.268 0.029 -6.912 1.00 90.31 277 THR A O 1
ATOM 2358 N N . ILE A 1 278 ? 20.435 1.269 -7.277 1.00 90.94 278 ILE A N 1
ATOM 2359 C CA . ILE A 1 278 ? 19.536 0.129 -7.496 1.00 90.94 278 ILE A CA 1
ATOM 2360 C C . ILE A 1 278 ? 18.715 0.360 -8.746 1.00 90.94 278 ILE A C 1
ATOM 2362 O O . ILE A 1 278 ? 18.094 1.409 -8.909 1.00 90.94 278 ILE A O 1
ATOM 2366 N N . HIS A 1 279 ? 18.652 -0.669 -9.580 1.00 90.44 279 HIS A N 1
ATOM 2367 C CA . HIS A 1 279 ? 17.854 -0.700 -10.791 1.00 90.44 279 HIS A CA 1
ATOM 2368 C C . HIS A 1 279 ? 16.646 -1.616 -10.591 1.00 90.44 279 HIS A C 1
ATOM 2370 O O . HIS A 1 279 ? 16.790 -2.771 -10.205 1.00 90.44 279 HIS A O 1
ATOM 2376 N N . LYS A 1 280 ? 15.442 -1.088 -10.827 1.00 90.38 280 LYS A N 1
ATOM 2377 C CA . LYS A 1 280 ? 14.179 -1.835 -10.781 1.00 90.38 280 LYS A CA 1
ATOM 2378 C C . LYS A 1 280 ? 13.477 -1.755 -12.128 1.00 90.38 280 LYS A C 1
ATOM 2380 O O . LYS A 1 280 ? 13.041 -0.678 -12.531 1.00 90.38 280 LYS A O 1
ATOM 2385 N N . THR A 1 281 ? 13.311 -2.884 -12.801 1.00 90.69 281 THR A N 1
ATOM 2386 C CA . THR A 1 281 ? 12.619 -2.961 -14.094 1.00 90.69 281 THR A CA 1
ATOM 2387 C C . THR A 1 281 ? 11.124 -2.652 -13.964 1.00 90.69 281 THR A C 1
ATOM 2389 O O . THR A 1 281 ? 10.481 -3.015 -12.973 1.00 90.69 281 THR A O 1
ATOM 2392 N N . LEU A 1 282 ? 10.538 -2.015 -14.981 1.00 89.38 282 LEU A N 1
ATOM 2393 C CA . LEU A 1 282 ? 9.086 -1.848 -15.098 1.00 89.38 282 LEU A CA 1
ATOM 2394 C C . LEU A 1 282 ? 8.492 -2.972 -15.949 1.00 89.38 282 LEU A C 1
ATOM 2396 O O . LEU A 1 282 ? 8.608 -2.966 -17.171 1.00 89.38 282 LEU A O 1
ATOM 2400 N N . SER A 1 283 ? 7.862 -3.952 -15.297 1.00 86.88 283 SER A N 1
ATOM 2401 C CA . SER A 1 283 ? 7.366 -5.180 -15.937 1.00 86.88 283 SER A CA 1
ATOM 2402 C C . SER A 1 283 ? 6.138 -4.997 -16.825 1.00 86.88 283 SER A C 1
ATOM 2404 O O . SER A 1 283 ? 5.925 -5.797 -17.727 1.00 86.88 283 SER A O 1
ATOM 2406 N N . HIS A 1 284 ? 5.328 -3.961 -16.605 1.00 86.38 284 HIS A N 1
ATOM 2407 C CA . HIS A 1 284 ? 4.081 -3.747 -17.349 1.00 86.38 284 HIS A CA 1
ATOM 2408 C C . HIS A 1 284 ? 4.265 -2.995 -18.678 1.00 86.38 284 HIS A C 1
ATOM 2410 O O . HIS A 1 284 ? 3.330 -2.963 -19.485 1.00 86.38 284 HIS A O 1
ATOM 2416 N N . LEU A 1 285 ? 5.442 -2.400 -18.912 1.00 89.94 285 LEU A N 1
ATOM 2417 C CA . LEU A 1 285 ? 5.825 -1.742 -20.166 1.00 89.94 285 LEU A CA 1
ATOM 2418 C C . LEU A 1 285 ? 6.989 -2.495 -20.806 1.00 89.94 285 LEU A C 1
ATOM 2420 O O . LEU A 1 285 ? 8.143 -2.368 -20.389 1.00 89.94 285 LEU A O 1
ATOM 2424 N N . THR A 1 286 ? 6.661 -3.301 -21.809 1.00 90.25 286 THR A N 1
ATOM 2425 C CA . THR A 1 286 ? 7.608 -4.194 -22.469 1.00 90.25 286 THR A CA 1
ATOM 2426 C C . THR A 1 286 ? 7.462 -4.143 -23.974 1.00 90.25 286 THR A C 1
ATOM 2428 O O . THR A 1 286 ? 6.347 -4.003 -24.478 1.00 90.25 286 THR A O 1
ATOM 2431 N N . TYR A 1 287 ? 8.573 -4.351 -24.671 1.00 88.12 287 TYR A N 1
ATOM 2432 C CA . TYR A 1 287 ? 8.573 -4.622 -26.096 1.00 88.12 287 TYR A CA 1
ATOM 2433 C C . TYR A 1 287 ? 7.900 -5.968 -26.412 1.00 88.12 287 TYR A C 1
ATOM 2435 O O . TYR A 1 287 ? 7.917 -6.913 -25.615 1.00 88.12 287 TYR A O 1
ATOM 2443 N N . SER A 1 288 ? 7.277 -6.020 -27.583 1.00 82.12 288 SER A N 1
ATOM 2444 C CA . SER A 1 288 ? 6.641 -7.182 -28.188 1.00 82.12 288 SER A CA 1
ATOM 2445 C C . SER A 1 288 ? 7.672 -8.273 -28.447 1.00 82.12 288 SER A C 1
ATOM 2447 O O . SER A 1 288 ? 8.836 -7.999 -28.713 1.00 82.12 288 SER A O 1
ATOM 2449 N N . ARG A 1 289 ? 7.228 -9.530 -28.380 1.00 74.62 289 ARG A N 1
ATOM 2450 C CA . ARG A 1 289 ? 8.073 -10.707 -28.633 1.00 74.62 289 ARG A CA 1
ATOM 2451 C C . ARG A 1 289 ? 8.169 -11.078 -30.111 1.00 74.62 289 ARG A C 1
ATOM 2453 O O . ARG A 1 289 ? 8.940 -11.963 -30.446 1.00 74.62 289 ARG A O 1
ATOM 2460 N N . LYS A 1 290 ? 7.334 -10.471 -30.957 1.00 66.44 290 LYS A N 1
ATOM 2461 C CA . LYS A 1 290 ? 7.160 -10.882 -32.356 1.00 66.44 290 LYS A CA 1
ATOM 2462 C C . LYS A 1 290 ? 8.319 -10.459 -33.258 1.00 66.44 290 LYS A C 1
ATOM 2464 O O . LYS A 1 290 ? 8.477 -11.030 -34.326 1.00 66.44 290 LYS A O 1
ATOM 2469 N N . SER A 1 291 ? 9.106 -9.473 -32.842 1.00 63.09 291 SER A N 1
ATOM 2470 C CA . SER A 1 291 ? 10.189 -8.916 -33.640 1.00 63.09 291 SER A CA 1
ATOM 2471 C C . SER A 1 291 ? 11.429 -8.677 -32.783 1.00 63.09 291 SER A C 1
ATOM 2473 O O . SER A 1 291 ? 11.337 -8.308 -31.611 1.00 63.09 291 SER A O 1
ATOM 2475 N N . VAL A 1 292 ? 12.600 -8.898 -33.382 1.00 72.56 292 VAL A N 1
ATOM 2476 C CA . VAL A 1 292 ? 13.908 -8.613 -32.767 1.00 72.56 292 VAL A CA 1
ATOM 2477 C C . VAL A 1 292 ? 14.105 -7.101 -32.599 1.00 72.56 292 VAL A C 1
ATOM 2479 O O . VAL A 1 292 ? 14.668 -6.646 -31.605 1.00 72.56 292 VAL A O 1
ATOM 2482 N N . ILE A 1 293 ? 13.579 -6.321 -33.546 1.00 78.69 293 ILE A N 1
ATOM 2483 C CA . ILE A 1 293 ? 13.524 -4.860 -33.502 1.00 78.69 293 ILE A CA 1
ATOM 2484 C C . ILE A 1 293 ? 12.085 -4.451 -33.158 1.00 78.69 293 ILE A C 1
ATOM 2486 O O . ILE A 1 293 ? 11.164 -4.865 -33.867 1.00 78.69 293 ILE A O 1
ATOM 2490 N N . PRO A 1 294 ? 11.843 -3.682 -32.082 1.00 80.19 294 PRO A N 1
ATOM 2491 C CA . PRO A 1 294 ? 10.489 -3.282 -31.723 1.00 80.19 294 PRO A CA 1
ATOM 2492 C C . PRO A 1 294 ? 9.890 -2.337 -32.766 1.00 80.19 294 PRO A C 1
ATOM 2494 O O . PRO A 1 294 ? 10.414 -1.251 -32.946 1.00 80.19 294 PRO A O 1
ATOM 2497 N N . ASP A 1 295 ? 8.774 -2.706 -33.393 1.00 81.69 295 ASP A N 1
ATOM 2498 C CA . ASP A 1 295 ? 8.060 -1.813 -34.314 1.00 81.69 295 ASP A CA 1
ATOM 2499 C C . ASP A 1 295 ? 7.334 -0.695 -33.544 1.00 81.69 295 ASP A C 1
ATOM 2501 O O . ASP A 1 295 ? 6.549 -0.970 -32.631 1.00 81.69 295 ASP A O 1
ATOM 2505 N N . ALA A 1 296 ? 7.591 0.564 -33.909 1.00 82.81 296 ALA A N 1
ATOM 2506 C CA . ALA A 1 296 ? 6.959 1.733 -33.302 1.00 82.81 296 ALA A CA 1
ATOM 2507 C C . ALA A 1 296 ? 5.437 1.762 -33.523 1.00 82.81 296 ALA A C 1
ATOM 2509 O O . ALA A 1 296 ? 4.705 2.138 -32.608 1.00 82.81 296 ALA A O 1
ATOM 2510 N N . ASN A 1 297 ? 4.956 1.302 -34.683 1.00 83.81 297 ASN A N 1
ATOM 2511 C CA . ASN A 1 297 ? 3.544 1.399 -35.076 1.00 83.81 297 ASN A CA 1
ATOM 2512 C C . ASN A 1 297 ? 2.621 0.492 -34.249 1.00 83.81 297 ASN A C 1
ATOM 2514 O O . ASN A 1 297 ? 1.418 0.725 -34.156 1.00 83.81 297 ASN A O 1
ATOM 2518 N N . VAL A 1 298 ? 3.182 -0.530 -33.597 1.00 85.88 298 VAL A N 1
ATOM 2519 C CA . VAL A 1 298 ? 2.440 -1.449 -32.721 1.00 85.88 298 VAL A CA 1
ATOM 2520 C C . VAL A 1 298 ? 2.025 -0.775 -31.406 1.00 85.88 298 VAL A C 1
ATOM 2522 O O . VAL A 1 298 ? 1.104 -1.249 -30.732 1.00 85.88 298 VAL A O 1
ATOM 2525 N N . TYR A 1 299 ? 2.681 0.321 -31.007 1.00 87.06 299 TYR A N 1
ATOM 2526 C CA . TYR A 1 299 ? 2.409 0.990 -29.737 1.00 87.06 299 TYR A CA 1
ATOM 2527 C C . TYR A 1 299 ? 1.635 2.296 -29.945 1.00 87.06 299 TYR A C 1
ATOM 2529 O O . TYR A 1 299 ? 2.077 3.170 -30.681 1.00 87.06 299 TYR A O 1
ATOM 2537 N N . PRO A 1 300 ? 0.543 2.529 -29.196 1.00 87.88 300 PRO A N 1
ATOM 2538 C CA . PRO A 1 300 ? -0.199 3.796 -29.233 1.00 87.88 300 PRO A CA 1
ATOM 2539 C C . PRO A 1 300 ? 0.509 4.934 -28.457 1.00 87.88 300 PRO A C 1
ATOM 2541 O O . PRO A 1 300 ? -0.125 5.889 -27.992 1.00 87.88 300 PRO A O 1
ATOM 2544 N N . PHE A 1 301 ? 1.812 4.793 -28.209 1.00 88.00 301 PHE A N 1
ATOM 2545 C CA . PHE A 1 301 ? 2.652 5.715 -27.452 1.00 88.00 301 PHE A CA 1
ATOM 2546 C C . PHE A 1 301 ? 4.107 5.610 -27.920 1.00 88.00 301 PHE A C 1
ATOM 2548 O O . PHE A 1 301 ? 4.542 4.554 -28.374 1.00 88.00 301 PHE A O 1
ATOM 2555 N N . ASN A 1 302 ? 4.866 6.691 -27.738 1.00 86.50 302 ASN A N 1
ATOM 2556 C CA . ASN A 1 302 ? 6.267 6.752 -28.143 1.00 86.50 302 ASN A CA 1
ATOM 2557 C C . ASN A 1 302 ? 7.122 5.784 -27.322 1.00 86.50 302 ASN A C 1
ATOM 2559 O O . ASN A 1 302 ? 6.969 5.676 -26.100 1.00 86.50 302 ASN A O 1
ATOM 2563 N N . ILE A 1 303 ? 8.049 5.112 -27.997 1.00 88.19 303 ILE A N 1
ATOM 2564 C CA . ILE A 1 303 ? 8.969 4.157 -27.385 1.00 88.19 303 ILE A CA 1
ATOM 2565 C C . ILE A 1 303 ? 10.398 4.708 -27.380 1.00 88.19 303 ILE A C 1
ATOM 2567 O O . ILE A 1 303 ? 10.801 5.372 -28.331 1.00 88.19 303 ILE A O 1
ATOM 2571 N N . PRO A 1 304 ? 11.192 4.421 -26.336 1.00 85.06 304 PRO A N 1
ATOM 2572 C CA . PRO A 1 304 ? 12.520 5.010 -26.188 1.00 85.06 304 PRO A CA 1
ATOM 2573 C C . PRO A 1 304 ? 13.560 4.435 -27.165 1.00 85.06 304 PRO A C 1
ATOM 2575 O O . PRO A 1 304 ? 14.637 5.001 -27.291 1.00 85.06 304 PRO A O 1
ATOM 2578 N N . PHE A 1 305 ? 13.256 3.324 -27.849 1.00 82.44 305 PHE A N 1
ATOM 2579 C CA . PHE A 1 305 ? 14.178 2.635 -28.764 1.00 82.44 305 PHE A CA 1
ATOM 2580 C C . PHE A 1 305 ? 14.622 3.494 -29.959 1.00 82.44 305 PHE A C 1
ATOM 2582 O O . PHE A 1 305 ? 15.755 3.374 -30.416 1.00 82.44 305 PHE A O 1
ATOM 2589 N N . TYR A 1 306 ? 13.741 4.361 -30.458 1.00 78.69 306 TYR A N 1
ATOM 2590 C CA . TYR A 1 306 ? 13.994 5.182 -31.646 1.00 78.69 306 TYR A CA 1
ATOM 2591 C C . TYR A 1 306 ? 14.455 6.606 -31.326 1.00 78.69 306 TYR A C 1
ATOM 2593 O O . TYR A 1 306 ? 14.618 7.407 -32.240 1.00 78.69 306 TYR A O 1
ATOM 2601 N N . GLU A 1 307 ? 14.670 6.938 -30.052 1.00 75.62 307 GLU A N 1
ATOM 2602 C CA . GLU A 1 307 ? 15.107 8.282 -29.687 1.00 75.62 307 GLU A CA 1
ATOM 2603 C C . GLU A 1 307 ? 16.620 8.451 -29.927 1.00 75.62 307 GLU A C 1
ATOM 2605 O O . GLU A 1 307 ? 17.408 7.657 -29.393 1.00 75.62 307 GLU A O 1
ATOM 2610 N N . PRO A 1 308 ? 17.057 9.481 -30.675 1.00 59.19 308 PRO A N 1
ATOM 2611 C CA . PRO A 1 308 ? 18.469 9.825 -30.798 1.00 59.19 308 PRO A CA 1
ATOM 2612 C C . PRO A 1 308 ? 19.048 10.218 -29.434 1.00 59.19 308 PRO A C 1
ATOM 2614 O O . PRO A 1 308 ? 18.463 11.004 -28.687 1.00 59.19 308 PRO A O 1
ATOM 2617 N N . ILE A 1 309 ? 20.213 9.670 -29.081 1.00 56.84 309 ILE A N 1
ATOM 2618 C CA . ILE A 1 309 ? 20.942 10.074 -27.872 1.00 56.84 309 ILE A CA 1
ATOM 2619 C C . ILE A 1 309 ? 21.702 11.370 -28.199 1.00 56.84 309 ILE A C 1
ATOM 2621 O O . ILE A 1 309 ? 22.913 11.344 -28.374 1.00 56.84 309 ILE A O 1
ATOM 2625 N N . ASP A 1 310 ? 21.004 12.503 -28.281 1.00 44.50 310 ASP A N 1
ATOM 2626 C CA . ASP A 1 310 ? 21.626 13.820 -28.538 1.00 44.50 310 ASP A CA 1
ATOM 2627 C C . ASP A 1 310 ? 22.221 14.465 -27.268 1.00 44.50 310 ASP A C 1
ATOM 2629 O O . ASP A 1 310 ? 22.563 15.646 -27.247 1.00 44.50 310 ASP A O 1
ATOM 2633 N N . ARG A 1 311 ? 22.353 13.712 -26.167 1.00 46.03 311 ARG A N 1
ATOM 2634 C CA . ARG A 1 311 ? 22.972 14.204 -24.925 1.00 46.03 311 ARG A CA 1
ATOM 2635 C C . ARG A 1 311 ? 24.426 13.743 -24.814 1.00 46.03 311 ARG A C 1
ATOM 2637 O O . ARG A 1 311 ? 24.715 12.602 -25.187 1.00 46.03 311 ARG A O 1
ATOM 2644 N N . PRO A 1 312 ? 25.328 14.571 -24.242 1.00 38.00 312 PRO A N 1
ATOM 2645 C CA . PRO A 1 312 ? 26.682 14.134 -23.926 1.00 38.00 312 PRO A CA 1
ATOM 2646 C C . PRO A 1 312 ? 26.614 12.854 -23.083 1.00 38.00 312 PRO A C 1
ATOM 2648 O O . PRO A 1 312 ? 25.682 12.693 -22.284 1.00 38.00 312 PRO A O 1
ATOM 2651 N N . PRO A 1 313 ? 27.554 11.916 -23.287 1.00 38.69 313 PRO A N 1
ATOM 2652 C CA . PRO A 1 313 ? 27.475 10.598 -22.694 1.00 38.69 313 PRO A CA 1
ATOM 2653 C C . PRO A 1 313 ? 27.415 10.743 -21.178 1.00 38.69 313 PRO A C 1
ATOM 2655 O O . PRO A 1 313 ? 28.342 11.237 -20.537 1.00 38.69 313 PRO A O 1
ATOM 2658 N N . VAL A 1 314 ? 26.301 10.284 -20.614 1.00 41.66 314 VAL A N 1
ATOM 2659 C CA . VAL A 1 314 ? 26.209 9.906 -19.207 1.00 41.66 314 VAL A CA 1
ATOM 2660 C C . VAL A 1 314 ? 27.469 9.089 -18.868 1.00 41.66 314 VAL A C 1
ATOM 2662 O O . VAL A 1 314 ? 27.852 8.252 -19.696 1.00 41.66 314 VAL A O 1
ATOM 2665 N N . PRO A 1 315 ? 28.143 9.328 -17.723 1.00 31.77 315 PRO A N 1
ATOM 2666 C CA . PRO A 1 315 ? 29.374 8.628 -17.372 1.00 31.77 315 PRO A CA 1
ATOM 2667 C C . PRO A 1 315 ? 29.247 7.122 -17.622 1.00 31.77 315 PRO A C 1
ATOM 2669 O O . PRO A 1 315 ? 28.225 6.516 -17.292 1.00 31.77 315 PRO A O 1
ATOM 2672 N N . LYS A 1 316 ? 30.288 6.534 -18.226 1.00 42.69 316 LYS A N 1
ATOM 2673 C CA . LYS A 1 316 ? 30.367 5.142 -18.721 1.00 42.69 316 LYS A CA 1
ATOM 2674 C C . LYS A 1 316 ? 30.029 4.053 -17.681 1.00 42.69 316 LYS A C 1
ATOM 2676 O O . LYS A 1 316 ? 29.971 2.881 -18.033 1.00 42.69 316 LYS A O 1
ATOM 2681 N N . GLU A 1 317 ? 29.767 4.420 -16.432 1.00 41.88 317 GLU A N 1
ATOM 2682 C CA . GLU A 1 317 ? 29.339 3.536 -15.345 1.00 41.88 317 GLU A CA 1
ATOM 2683 C C . GLU A 1 317 ? 27.887 3.036 -15.485 1.00 41.88 317 GLU A C 1
ATOM 2685 O O . GLU A 1 317 ? 27.509 2.049 -14.856 1.00 41.88 317 GLU A O 1
ATOM 2690 N N . ASP A 1 318 ? 27.056 3.677 -16.313 1.00 38.38 318 ASP A N 1
ATOM 2691 C CA . ASP A 1 318 ? 25.601 3.488 -16.246 1.00 38.38 318 ASP A CA 1
ATOM 2692 C C . ASP A 1 318 ? 25.010 2.323 -17.081 1.00 38.38 318 ASP A C 1
ATOM 2694 O O . ASP A 1 318 ? 23.793 2.135 -17.044 1.00 38.38 318 ASP A O 1
ATOM 2698 N N . PHE A 1 319 ? 25.795 1.501 -17.800 1.00 43.97 319 PHE A N 1
ATOM 2699 C CA . PHE A 1 319 ? 25.217 0.528 -18.759 1.00 43.97 319 PHE A CA 1
ATOM 2700 C C . PHE A 1 319 ? 25.910 -0.833 -18.940 1.00 43.97 319 PHE A C 1
ATOM 2702 O O . PHE A 1 319 ? 25.854 -1.398 -20.031 1.00 43.97 319 PHE A O 1
ATOM 2709 N N . LEU A 1 320 ? 26.457 -1.434 -17.885 1.00 41.25 320 LEU A N 1
ATOM 2710 C CA . LEU A 1 320 ? 26.845 -2.851 -17.925 1.00 41.25 320 LEU A CA 1
ATOM 2711 C C . LEU A 1 320 ? 25.996 -3.656 -16.936 1.00 41.25 320 LEU A C 1
ATOM 2713 O O . LEU A 1 320 ? 26.328 -3.806 -15.763 1.00 41.25 320 LEU A O 1
ATOM 2717 N N . LEU A 1 321 ? 24.848 -4.141 -17.416 1.00 40.66 321 LEU A N 1
ATOM 2718 C CA . LEU A 1 321 ? 24.220 -5.324 -16.832 1.00 40.66 321 LEU A CA 1
ATOM 2719 C C . LEU A 1 321 ? 25.084 -6.502 -17.283 1.00 40.66 321 LEU A C 1
ATOM 2721 O O . LEU A 1 321 ? 25.020 -6.865 -18.450 1.00 40.66 321 LEU A O 1
ATOM 2725 N N . ASP A 1 322 ? 25.918 -6.997 -16.370 1.00 37.81 322 ASP A N 1
ATOM 2726 C CA . ASP A 1 322 ? 26.763 -8.183 -16.524 1.00 37.81 322 ASP A CA 1
ATOM 2727 C C . ASP A 1 322 ? 27.578 -8.216 -17.832 1.00 37.81 322 ASP A C 1
ATOM 2729 O O . ASP A 1 322 ? 27.275 -8.972 -18.752 1.00 37.81 322 ASP A O 1
ATOM 2733 N N . GLU A 1 323 ? 28.678 -7.454 -17.902 1.00 30.95 323 GLU A N 1
ATOM 2734 C CA . GLU A 1 323 ? 29.798 -7.963 -18.705 1.00 30.95 323 GLU A CA 1
ATOM 2735 C C . GLU A 1 323 ? 30.273 -9.251 -18.016 1.00 30.95 323 GLU A C 1
ATOM 2737 O O . GLU A 1 323 ? 30.539 -9.216 -16.802 1.00 30.95 323 GLU A O 1
ATOM 2742 N N . PRO A 1 324 ? 30.401 -10.392 -18.721 1.00 29.31 324 PRO A N 1
ATOM 2743 C CA . PRO A 1 324 ? 31.242 -11.455 -18.203 1.00 29.31 324 PRO A CA 1
ATOM 2744 C C . PRO A 1 324 ? 32.601 -10.815 -17.924 1.00 29.31 324 PRO A C 1
ATOM 2746 O O . PRO A 1 324 ? 33.125 -10.084 -18.764 1.00 29.31 324 PRO A O 1
ATOM 2749 N N . LYS A 1 325 ? 33.160 -11.039 -16.730 1.00 28.83 325 LYS A N 1
ATOM 2750 C CA . LYS A 1 325 ? 34.563 -10.708 -16.485 1.00 28.83 325 LYS A CA 1
ATOM 2751 C C . LYS A 1 325 ? 35.356 -11.409 -17.584 1.00 28.83 325 LYS A C 1
ATOM 2753 O O . LYS A 1 325 ? 35.552 -12.619 -17.505 1.00 28.83 325 LYS A O 1
ATOM 2758 N N . LEU A 1 326 ? 35.781 -10.668 -18.604 1.00 27.16 326 LEU A N 1
ATOM 2759 C CA . LEU A 1 326 ? 36.884 -11.094 -19.436 1.00 27.16 326 LEU A CA 1
ATOM 2760 C C . LEU A 1 326 ? 38.053 -11.186 -18.467 1.00 27.16 326 LEU A C 1
ATOM 2762 O O . LEU A 1 326 ? 38.599 -10.180 -18.013 1.00 27.16 326 LEU A O 1
ATOM 2766 N N . VAL A 1 327 ? 38.344 -12.415 -18.051 1.00 24.95 327 VAL A N 1
ATOM 2767 C CA . VAL A 1 327 ? 39.641 -12.756 -17.501 1.00 24.95 327 VAL A CA 1
ATOM 2768 C C . VAL A 1 327 ? 40.601 -12.401 -18.622 1.00 24.95 327 VAL A C 1
ATOM 2770 O O . VAL A 1 327 ? 40.677 -13.104 -19.626 1.00 24.95 327 VAL A O 1
ATOM 2773 N N . PHE A 1 328 ? 41.272 -11.261 -18.493 1.00 25.38 328 PHE A N 1
ATOM 2774 C CA . PHE A 1 328 ? 42.501 -11.056 -19.227 1.00 25.38 328 PHE A CA 1
ATOM 2775 C C . PHE A 1 328 ? 43.416 -12.192 -18.779 1.00 25.38 328 PHE A C 1
ATOM 2777 O O . PHE A 1 328 ? 43.879 -12.205 -17.638 1.00 25.38 328 PHE A O 1
ATOM 2784 N N . SER A 1 329 ? 43.619 -13.186 -19.643 1.00 28.20 329 SER A N 1
ATOM 2785 C CA . SER A 1 329 ? 44.788 -14.040 -19.526 1.00 28.20 329 SER A CA 1
ATOM 2786 C C . SER A 1 329 ? 45.977 -13.092 -19.571 1.00 28.20 329 SER A C 1
ATOM 2788 O O . SER A 1 329 ? 46.207 -12.424 -20.581 1.00 28.20 329 SER A O 1
ATOM 2790 N N . SER A 1 330 ? 46.673 -12.971 -18.450 1.00 31.22 330 SER A N 1
ATOM 2791 C CA . SER A 1 330 ? 47.948 -12.286 -18.345 1.00 31.22 330 SER A CA 1
ATOM 2792 C C . SER A 1 330 ? 48.961 -13.011 -19.228 1.00 31.22 330 SER A C 1
ATOM 2794 O O . SER A 1 330 ? 49.703 -13.868 -18.764 1.00 31.22 330 SER A O 1
ATOM 2796 N N . VAL A 1 331 ? 48.954 -12.700 -20.518 1.00 29.95 331 VAL A N 1
ATOM 2797 C CA . VAL A 1 331 ? 50.042 -13.007 -21.439 1.00 29.95 331 VAL A CA 1
ATOM 2798 C C . VAL A 1 331 ? 50.243 -11.754 -22.277 1.00 29.95 331 VAL A C 1
ATOM 2800 O O . VAL A 1 331 ? 49.756 -11.634 -23.396 1.00 29.95 331 VAL A O 1
ATOM 2803 N N . PHE A 1 332 ? 50.935 -10.778 -21.693 1.00 27.72 332 PHE A N 1
ATOM 2804 C CA . PHE A 1 332 ? 51.638 -9.790 -22.495 1.00 27.72 332 PHE A CA 1
ATOM 2805 C C . PHE A 1 332 ? 52.800 -10.530 -23.160 1.00 27.72 332 PHE A C 1
ATOM 2807 O O . PHE A 1 332 ? 53.739 -10.935 -22.478 1.00 27.72 332 PHE A O 1
ATOM 2814 N N . LYS A 1 333 ? 52.732 -10.746 -24.477 1.00 30.38 333 LYS A N 1
ATOM 2815 C CA . LYS A 1 333 ? 53.950 -10.980 -25.252 1.00 30.38 333 LYS A CA 1
ATOM 2816 C C . LYS A 1 333 ? 54.584 -9.614 -25.473 1.00 30.38 333 LYS A C 1
ATOM 2818 O O . LYS A 1 333 ? 54.047 -8.790 -26.204 1.00 30.38 333 LYS A O 1
ATOM 2823 N N . VAL A 1 334 ? 55.664 -9.363 -24.746 1.00 32.50 334 VAL A N 1
ATOM 2824 C CA . VAL A 1 334 ? 56.614 -8.306 -25.075 1.00 32.50 334 VAL A CA 1
ATOM 2825 C C . VAL A 1 334 ? 57.592 -8.941 -26.051 1.00 32.50 334 VAL A C 1
ATOM 2827 O O . VAL A 1 334 ? 58.298 -9.875 -25.673 1.00 32.50 334 VAL A O 1
ATOM 2830 N N . ASP A 1 335 ? 57.611 -8.477 -27.295 1.00 31.72 335 ASP A N 1
ATOM 2831 C CA . ASP A 1 335 ? 58.679 -8.833 -28.223 1.00 31.72 335 ASP A CA 1
ATOM 2832 C C . ASP A 1 335 ? 59.948 -8.107 -27.756 1.00 31.72 335 ASP A C 1
ATOM 2834 O O . ASP A 1 335 ? 60.085 -6.893 -27.915 1.00 31.72 335 ASP A O 1
ATOM 2838 N N . LEU A 1 336 ? 60.851 -8.837 -27.094 1.00 34.97 336 LEU A N 1
ATOM 2839 C CA . LEU A 1 336 ? 62.196 -8.344 -26.809 1.00 34.97 336 LEU A CA 1
ATOM 2840 C C . LEU A 1 336 ? 63.082 -8.528 -28.052 1.00 34.97 336 LEU A C 1
ATOM 2842 O O . LEU A 1 336 ? 63.056 -9.602 -28.660 1.00 34.97 336 LEU A O 1
ATOM 2846 N N . PRO A 1 337 ? 63.903 -7.528 -28.414 1.00 34.56 337 PRO A N 1
ATOM 2847 C CA . PRO A 1 337 ? 64.870 -7.671 -29.490 1.00 34.56 337 PRO A CA 1
ATOM 2848 C C . PRO A 1 337 ? 65.934 -8.716 -29.128 1.00 34.56 337 PRO A C 1
ATOM 2850 O O . PRO A 1 337 ? 66.371 -8.816 -27.979 1.00 34.56 337 PRO A O 1
ATOM 2853 N N . MET A 1 338 ? 66.350 -9.492 -30.133 1.00 34.88 338 MET A N 1
ATOM 2854 C CA . MET A 1 338 ? 67.443 -10.463 -30.065 1.00 34.88 338 MET A CA 1
ATOM 2855 C C . MET A 1 338 ? 68.746 -9.753 -29.688 1.00 34.88 338 MET A C 1
ATOM 2857 O O . MET A 1 338 ? 69.430 -9.262 -30.576 1.00 34.88 338 MET A O 1
ATOM 2861 N N . ASN A 1 339 ? 69.024 -9.615 -28.390 1.00 47.44 339 ASN A N 1
ATOM 2862 C CA . ASN A 1 339 ? 70.340 -9.519 -27.741 1.00 47.44 339 ASN A CA 1
ATOM 2863 C C . ASN A 1 339 ? 70.160 -8.915 -26.338 1.00 47.44 339 ASN A C 1
ATOM 2865 O O . ASN A 1 339 ? 70.404 -7.730 -26.121 1.00 47.44 339 ASN A O 1
ATOM 2869 N N . ALA A 1 340 ? 69.737 -9.729 -25.369 1.00 32.88 340 ALA A N 1
ATOM 2870 C CA . ALA A 1 340 ? 69.898 -9.409 -23.952 1.00 32.88 340 ALA A CA 1
ATOM 2871 C C . ALA A 1 340 ? 70.113 -10.696 -23.126 1.00 32.88 340 ALA A C 1
ATOM 2873 O O . ALA A 1 340 ? 69.558 -11.739 -23.486 1.00 32.88 340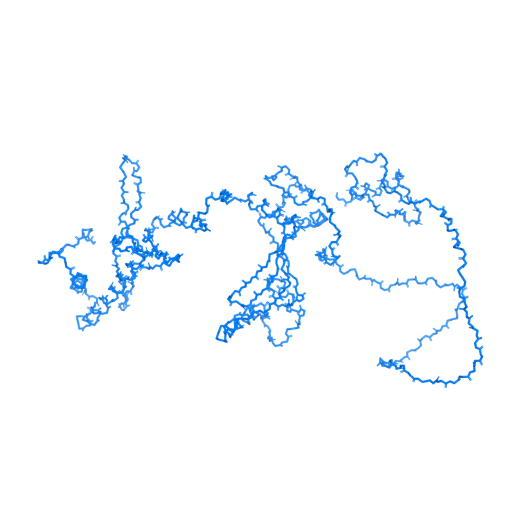 ALA A O 1
ATOM 2874 N N . PRO A 1 341 ? 70.935 -10.658 -22.058 1.00 30.69 341 PRO A N 1
ATOM 2875 C CA . PRO A 1 341 ? 71.475 -11.850 -21.407 1.00 30.69 341 PRO A CA 1
ATOM 2876 C C . PRO A 1 341 ? 70.437 -12.536 -20.513 1.00 30.69 341 PRO A C 1
ATOM 2878 O O . PRO A 1 341 ? 69.652 -11.881 -19.827 1.00 30.69 341 PRO A O 1
ATOM 2881 N N . GLN A 1 342 ? 70.463 -13.868 -20.496 1.00 28.66 342 GLN A N 1
ATOM 2882 C CA . GLN A 1 342 ? 69.600 -14.698 -19.659 1.00 28.66 342 GLN A CA 1
ATOM 2883 C C . GLN A 1 342 ? 69.955 -14.542 -18.172 1.00 28.66 342 GLN A C 1
ATOM 2885 O O . GLN A 1 342 ? 71.077 -14.843 -17.770 1.00 28.66 342 GLN A O 1
ATOM 2890 N N . PHE A 1 343 ? 68.982 -14.150 -17.346 1.00 26.08 343 PHE A N 1
ATOM 2891 C CA . PHE A 1 343 ? 69.070 -14.264 -15.889 1.00 26.08 343 PHE A CA 1
ATOM 2892 C C . PHE A 1 343 ? 68.109 -15.350 -15.392 1.00 26.08 343 PHE A C 1
ATOM 2894 O O . PHE A 1 343 ? 66.890 -15.231 -15.512 1.00 26.08 343 PHE A O 1
ATOM 2901 N N . ASN A 1 344 ? 68.685 -16.419 -14.839 1.00 28.19 344 ASN A N 1
ATOM 2902 C CA . ASN A 1 344 ? 67.976 -17.496 -14.153 1.00 28.19 344 ASN A CA 1
ATOM 2903 C C . ASN A 1 344 ? 67.457 -17.001 -12.796 1.00 28.19 344 ASN A C 1
ATOM 2905 O O . ASN A 1 344 ? 68.236 -16.541 -11.963 1.00 28.19 344 ASN A O 1
ATOM 2909 N N . LEU A 1 345 ? 66.153 -17.134 -12.556 1.00 27.70 345 LEU A N 1
ATOM 2910 C CA . LEU A 1 345 ? 65.549 -16.884 -11.248 1.00 27.70 345 LEU A CA 1
ATOM 2911 C C . LEU A 1 345 ? 65.489 -18.192 -10.458 1.00 27.70 345 LEU A C 1
ATOM 2913 O O . LEU A 1 345 ? 64.621 -19.028 -10.699 1.00 27.70 345 LEU A O 1
ATOM 2917 N N . ASN A 1 346 ? 66.388 -18.332 -9.483 1.00 28.17 346 ASN A N 1
ATOM 2918 C CA . ASN A 1 346 ? 66.213 -19.284 -8.394 1.00 28.17 346 ASN A CA 1
ATOM 2919 C C . ASN A 1 346 ? 65.464 -18.620 -7.231 1.00 28.17 346 ASN A C 1
ATOM 2921 O O . ASN A 1 346 ? 65.676 -17.459 -6.888 1.00 28.17 346 ASN A O 1
ATOM 2925 N N . SER A 1 347 ? 64.571 -19.418 -6.660 1.00 29.03 347 SER A N 1
ATOM 2926 C CA . SER A 1 347 ? 63.735 -19.225 -5.476 1.00 29.03 347 SER A CA 1
ATOM 2927 C C . SER A 1 347 ? 64.351 -18.425 -4.322 1.00 29.03 347 SER A C 1
ATOM 2929 O O . SER A 1 347 ? 65.437 -18.769 -3.872 1.00 29.03 347 SER A O 1
ATOM 2931 N N . SER A 1 348 ? 63.578 -17.500 -3.737 1.00 29.39 348 SER A N 1
ATOM 2932 C CA . SER A 1 348 ? 63.044 -17.582 -2.358 1.00 29.39 348 SER A CA 1
ATOM 2933 C C . SER A 1 348 ? 62.730 -16.193 -1.783 1.00 29.39 348 SER A C 1
ATOM 2935 O O . SER A 1 348 ? 63.582 -15.320 -1.833 1.00 29.39 348 SER A O 1
ATOM 2937 N N . GLY A 1 349 ? 61.545 -16.051 -1.175 1.00 28.48 349 GLY A N 1
ATOM 2938 C CA . GLY A 1 349 ? 61.300 -15.218 0.011 1.00 28.48 349 GLY A CA 1
ATOM 2939 C C . GLY A 1 349 ? 61.349 -13.683 -0.091 1.00 28.48 349 GLY A C 1
ATOM 2940 O O . GLY A 1 349 ? 62.318 -13.097 -0.542 1.00 28.48 349 GLY A O 1
ATOM 2941 N N . VAL A 1 350 ? 60.332 -13.066 0.524 1.00 28.33 350 VAL A N 1
ATOM 2942 C CA . VAL A 1 350 ? 60.339 -11.793 1.283 1.00 28.33 350 VAL A CA 1
ATOM 2943 C C . VAL A 1 350 ? 59.338 -10.724 0.804 1.00 28.33 350 VAL A C 1
ATOM 2945 O O . VAL A 1 350 ? 59.451 -10.110 -0.248 1.00 28.33 350 VAL A O 1
ATOM 2948 N N . SER A 1 351 ? 58.331 -10.582 1.675 1.00 28.28 351 SER A N 1
ATOM 2949 C CA . SER A 1 351 ? 57.532 -9.433 2.126 1.00 28.28 351 SER A CA 1
ATOM 2950 C C . SER A 1 351 ? 57.593 -8.089 1.390 1.00 28.28 351 SER A C 1
ATOM 2952 O O . SER A 1 351 ? 58.648 -7.486 1.235 1.00 28.28 351 SER A O 1
ATOM 2954 N N . MET A 1 352 ? 56.395 -7.532 1.151 1.00 29.45 352 MET A N 1
ATOM 2955 C CA . MET A 1 352 ? 56.163 -6.083 1.129 1.00 29.45 352 MET A CA 1
ATOM 2956 C C . MET A 1 352 ? 56.685 -5.458 2.425 1.00 29.45 352 MET A C 1
ATOM 2958 O O . MET A 1 352 ? 56.309 -5.918 3.504 1.00 29.45 352 MET A O 1
ATOM 2962 N N . ASN A 1 353 ? 57.504 -4.419 2.311 1.00 29.75 353 ASN A N 1
ATOM 2963 C CA . ASN A 1 353 ? 57.353 -3.128 2.984 1.00 29.75 353 ASN A CA 1
ATOM 2964 C C . ASN A 1 353 ? 58.505 -2.205 2.559 1.00 29.75 353 ASN A C 1
ATOM 2966 O O . ASN A 1 353 ? 59.537 -2.669 2.091 1.00 29.75 353 ASN A O 1
ATOM 2970 N N . ASP A 1 354 ? 58.275 -0.907 2.742 1.00 28.34 354 ASP A N 1
ATOM 2971 C CA . ASP A 1 354 ? 59.249 0.190 2.693 1.00 28.34 354 ASP A CA 1
ATOM 2972 C C . ASP A 1 354 ? 59.357 0.955 1.366 1.00 28.34 354 ASP A C 1
ATOM 2974 O O . ASP A 1 354 ? 60.369 0.986 0.671 1.00 28.34 354 ASP A O 1
ATOM 2978 N N . PHE A 1 355 ? 58.300 1.727 1.097 1.00 31.95 355 PHE A N 1
ATOM 2979 C CA . PHE A 1 355 ? 58.511 3.093 0.628 1.00 31.95 355 PHE A CA 1
ATOM 2980 C C . PHE A 1 355 ? 59.080 3.914 1.787 1.00 31.95 355 PHE A C 1
ATOM 2982 O O . PHE A 1 355 ? 58.381 4.129 2.778 1.00 31.95 355 PHE A O 1
ATOM 2989 N N . ASN A 1 356 ? 60.295 4.442 1.641 1.00 28.70 356 ASN A N 1
ATOM 2990 C CA . ASN A 1 356 ? 60.676 5.629 2.392 1.00 28.70 356 ASN A CA 1
ATOM 2991 C C . ASN A 1 356 ? 61.601 6.534 1.571 1.00 28.70 356 ASN A C 1
ATOM 2993 O O . ASN A 1 356 ? 62.750 6.206 1.286 1.00 28.70 356 ASN A O 1
ATOM 2997 N N . PHE A 1 357 ? 61.059 7.689 1.191 1.00 32.03 357 PHE A N 1
ATOM 2998 C CA . PHE A 1 357 ? 61.823 8.857 0.778 1.00 32.03 357 PHE A CA 1
ATOM 2999 C C . PHE A 1 357 ? 62.488 9.438 2.028 1.00 32.03 357 PHE A C 1
ATOM 3001 O O . PHE A 1 357 ? 61.766 9.774 2.963 1.00 32.03 357 PHE A O 1
ATOM 3008 N N . ASN A 1 358 ? 63.822 9.563 2.047 1.00 28.12 358 ASN A N 1
ATOM 3009 C CA . ASN A 1 358 ? 64.572 10.741 2.524 1.00 28.12 358 ASN A CA 1
ATOM 3010 C C . ASN A 1 358 ? 66.053 10.424 2.817 1.00 28.12 358 ASN A C 1
ATOM 3012 O O . ASN A 1 358 ? 66.346 9.514 3.586 1.00 28.12 358 ASN A O 1
ATOM 3016 N N . LYS A 1 359 ? 66.926 11.320 2.316 1.00 28.58 359 LYS A N 1
ATOM 3017 C CA . LYS A 1 359 ? 68.381 11.489 2.558 1.00 28.58 359 LYS A CA 1
ATOM 3018 C C . LYS A 1 359 ? 69.256 10.408 1.903 1.00 28.58 359 LYS A C 1
ATOM 3020 O O . LYS A 1 359 ? 69.066 9.229 2.138 1.00 28.58 359 LYS A O 1
ATOM 3025 N N . ILE A 1 360 ? 70.217 10.750 1.043 1.00 27.44 360 ILE A N 1
ATOM 3026 C CA . ILE A 1 360 ? 71.396 11.572 1.357 1.00 27.44 360 ILE A CA 1
ATOM 3027 C C . ILE A 1 360 ? 71.747 12.532 0.205 1.00 27.44 360 ILE A C 1
ATOM 3029 O O . ILE A 1 360 ? 71.789 12.158 -0.964 1.00 27.44 360 ILE A O 1
ATOM 3033 N N . THR A 1 361 ? 71.982 13.779 0.603 1.00 28.16 361 THR A N 1
ATOM 3034 C CA . THR A 1 361 ? 72.656 14.878 -0.093 1.00 28.16 361 THR A CA 1
ATOM 3035 C C . THR A 1 361 ? 74.175 14.694 -0.070 1.00 28.16 361 THR A C 1
ATOM 3037 O O . THR A 1 361 ? 74.692 14.221 0.936 1.00 28.16 361 THR A O 1
ATOM 3040 N N . ASP A 1 362 ? 74.855 15.081 -1.153 1.00 28.92 362 ASP A N 1
ATOM 3041 C CA . ASP A 1 362 ? 76.040 15.971 -1.198 1.00 28.92 362 ASP A CA 1
ATOM 3042 C C . ASP A 1 362 ? 76.710 15.807 -2.580 1.00 28.92 362 ASP A C 1
ATOM 3044 O O . ASP A 1 362 ? 77.220 14.749 -2.927 1.00 28.92 362 ASP A O 1
ATOM 3048 N N . ASN A 1 363 ? 76.443 16.715 -3.523 1.00 30.36 363 ASN A N 1
ATOM 3049 C CA . ASN A 1 363 ? 77.126 17.997 -3.763 1.00 30.36 363 ASN A CA 1
ATOM 3050 C C . ASN A 1 363 ? 78.426 17.866 -4.579 1.00 30.36 363 ASN A C 1
ATOM 3052 O O . ASN A 1 363 ? 79.529 17.892 -4.044 1.00 30.36 363 ASN A O 1
ATOM 3056 N N . SER A 1 364 ? 78.276 17.893 -5.905 1.00 30.36 364 SER A N 1
ATOM 3057 C CA . SER A 1 364 ? 79.121 18.717 -6.774 1.00 30.36 364 SER A CA 1
ATOM 3058 C C . SER A 1 364 ? 78.276 19.238 -7.945 1.00 30.36 364 SER A C 1
ATOM 3060 O O . SER A 1 364 ? 77.712 18.481 -8.729 1.00 30.36 364 SER A O 1
ATOM 3062 N N . LEU A 1 365 ? 78.121 20.560 -8.008 1.00 36.78 365 LEU A N 1
ATOM 3063 C CA . LEU A 1 365 ? 77.510 21.305 -9.112 1.00 36.78 365 LEU A CA 1
ATOM 3064 C C . LEU A 1 365 ? 78.609 22.217 -9.700 1.00 36.78 365 LEU A C 1
ATOM 3066 O O . LEU A 1 365 ? 79.535 22.575 -8.966 1.00 36.78 365 LEU A O 1
ATOM 3070 N N . PRO A 1 366 ? 78.506 22.644 -10.969 1.00 34.16 366 PRO A N 1
ATOM 3071 C CA . PRO A 1 366 ? 77.731 23.859 -11.199 1.00 34.16 366 PRO A CA 1
ATOM 3072 C C . PRO A 1 366 ? 76.811 23.809 -12.429 1.00 34.16 366 PRO A C 1
ATOM 3074 O O . PRO A 1 366 ? 77.184 23.363 -13.503 1.00 34.16 366 PRO A O 1
ATOM 3077 N N . ASN A 1 367 ? 75.595 24.309 -12.201 1.00 37.28 367 ASN A N 1
ATOM 3078 C CA . ASN A 1 367 ? 74.659 24.984 -13.097 1.00 37.28 367 ASN A CA 1
ATOM 3079 C C . ASN A 1 367 ? 74.904 24.891 -14.613 1.00 37.28 367 ASN A C 1
ATOM 3081 O O . ASN A 1 367 ? 75.491 25.806 -15.181 1.00 37.28 367 ASN A O 1
ATOM 3085 N N . ASP A 1 368 ? 74.242 23.935 -15.268 1.00 29.97 368 ASP A N 1
ATOM 3086 C CA . ASP A 1 368 ? 73.762 24.126 -16.638 1.00 29.97 368 ASP A CA 1
ATOM 3087 C C . ASP A 1 368 ? 72.239 24.271 -16.622 1.00 29.97 368 ASP A C 1
ATOM 3089 O O . ASP A 1 368 ? 71.468 23.334 -16.403 1.00 29.97 368 ASP A O 1
ATOM 3093 N N . THR A 1 369 ? 71.804 25.513 -16.815 1.00 28.31 369 THR A N 1
ATOM 3094 C CA . THR A 1 369 ? 70.402 25.876 -17.013 1.00 28.31 369 THR A CA 1
ATOM 3095 C C . THR A 1 369 ? 69.995 25.426 -18.413 1.00 28.31 369 THR A C 1
ATOM 3097 O O . THR A 1 369 ? 70.292 26.107 -19.395 1.00 28.31 369 THR A O 1
ATOM 3100 N N . ILE A 1 370 ? 69.308 24.285 -18.533 1.00 29.31 370 ILE A N 1
ATOM 3101 C CA . ILE A 1 370 ? 68.715 23.874 -19.812 1.00 29.31 370 ILE A CA 1
ATOM 3102 C C . ILE A 1 370 ? 67.488 24.751 -20.066 1.00 29.31 370 ILE A C 1
ATOM 3104 O O . ILE A 1 370 ? 66.381 24.508 -19.584 1.00 29.31 370 ILE A O 1
ATOM 3108 N N . THR A 1 371 ? 67.727 25.812 -20.825 1.00 25.89 371 THR A N 1
ATOM 3109 C CA . THR A 1 371 ? 66.708 26.691 -21.389 1.00 25.89 371 THR A CA 1
ATOM 3110 C C . THR A 1 371 ? 66.054 25.963 -22.563 1.00 25.89 371 THR A C 1
ATOM 3112 O O . THR A 1 371 ? 66.698 25.729 -23.582 1.00 25.89 371 THR A O 1
ATOM 3115 N N . PHE A 1 372 ? 64.774 25.600 -22.453 1.00 27.66 372 PHE A N 1
ATOM 3116 C CA . PHE A 1 372 ? 64.005 25.153 -23.615 1.00 27.66 372 PHE A CA 1
ATOM 3117 C C . PHE A 1 372 ? 63.595 26.377 -24.441 1.00 27.66 372 PHE A C 1
ATOM 3119 O O . PHE A 1 372 ? 62.623 27.061 -24.124 1.00 27.66 372 PHE A O 1
ATOM 3126 N N . SER A 1 373 ? 64.342 26.667 -25.506 1.00 29.83 373 SER A N 1
ATOM 3127 C CA . SER A 1 373 ? 63.878 27.566 -26.566 1.00 29.83 373 SER A CA 1
ATOM 3128 C C . SER A 1 373 ? 62.750 26.890 -27.361 1.00 29.83 373 SER A C 1
ATOM 3130 O O . SER A 1 373 ? 62.854 25.695 -27.653 1.00 29.83 373 SER A O 1
ATOM 3132 N N . PRO A 1 374 ? 61.687 27.613 -27.758 1.00 34.28 374 PRO A N 1
ATOM 3133 C CA . PRO A 1 374 ? 60.638 27.057 -28.600 1.00 34.28 374 PRO A CA 1
ATOM 3134 C C . PRO A 1 374 ? 61.202 26.852 -30.009 1.00 34.28 374 PRO A C 1
ATOM 3136 O O . PRO A 1 374 ? 61.299 27.788 -30.798 1.00 34.28 374 PRO A O 1
ATOM 3139 N N . HIS A 1 375 ? 61.615 25.625 -30.322 1.00 32.44 375 HIS A N 1
ATOM 3140 C CA . HIS A 1 375 ? 61.866 25.233 -31.704 1.00 32.44 375 HIS A CA 1
ATOM 3141 C C . HIS A 1 375 ? 60.539 25.265 -32.483 1.00 32.44 375 HIS A C 1
ATOM 3143 O O . HIS A 1 375 ? 59.510 24.848 -31.938 1.00 32.44 375 HIS A O 1
ATOM 3149 N N . PRO A 1 376 ? 60.526 25.747 -33.739 1.00 39.75 376 PRO A N 1
ATOM 3150 C CA . PRO A 1 376 ? 59.332 25.714 -34.569 1.00 39.75 376 PRO A CA 1
ATOM 3151 C C . PRO A 1 376 ? 58.876 24.262 -34.709 1.00 39.75 376 PRO A C 1
ATOM 3153 O O . PRO A 1 376 ? 59.676 23.376 -35.008 1.00 39.75 376 PRO A O 1
ATOM 3156 N N . ALA A 1 377 ? 57.595 24.026 -34.427 1.00 37.75 377 ALA A N 1
ATOM 3157 C CA . ALA A 1 377 ? 56.985 22.709 -34.482 1.00 37.75 377 ALA A CA 1
ATOM 3158 C C . ALA A 1 377 ? 57.351 22.023 -35.802 1.00 37.75 377 ALA A C 1
ATOM 3160 O O . ALA A 1 377 ? 57.042 22.541 -36.877 1.00 37.75 377 ALA A O 1
ATOM 3161 N N . HIS A 1 378 ? 57.994 20.856 -35.716 1.00 41.06 378 HIS A N 1
ATOM 3162 C CA . HIS A 1 378 ? 58.100 19.946 -36.846 1.00 41.06 378 HIS A CA 1
ATOM 3163 C C . HIS A 1 378 ? 56.703 19.808 -37.449 1.00 41.06 378 HIS A C 1
ATOM 3165 O O . HIS A 1 378 ? 55.767 19.373 -36.773 1.00 41.06 378 HIS A O 1
ATOM 3171 N N . THR A 1 379 ? 56.539 20.247 -38.696 1.00 44.22 379 THR A N 1
ATOM 3172 C CA . THR A 1 379 ? 55.297 20.051 -39.432 1.00 44.22 379 THR A CA 1
ATOM 3173 C C . THR A 1 379 ? 55.096 18.546 -39.538 1.00 44.22 379 THR A C 1
ATOM 3175 O O . THR A 1 379 ? 55.805 17.871 -40.280 1.00 44.22 379 THR A O 1
ATOM 3178 N N . MET A 1 380 ? 54.180 18.003 -38.736 1.00 39.50 380 MET A N 1
ATOM 3179 C CA . MET A 1 380 ? 53.743 16.620 -38.865 1.00 39.50 380 MET A CA 1
ATOM 3180 C C . MET A 1 380 ? 53.054 16.499 -40.222 1.00 39.50 380 MET A C 1
ATOM 3182 O O . MET A 1 380 ? 51.892 16.871 -40.376 1.00 39.50 380 MET A O 1
ATOM 3186 N N . ILE A 1 381 ? 53.789 16.032 -41.228 1.00 42.03 381 ILE A N 1
ATOM 3187 C CA . ILE A 1 381 ? 53.209 15.658 -42.512 1.00 42.03 381 ILE A CA 1
ATOM 3188 C C . ILE A 1 381 ? 52.448 14.357 -42.257 1.00 42.03 381 ILE A C 1
ATOM 3190 O O . ILE A 1 381 ? 53.053 13.310 -42.032 1.00 42.03 381 ILE A O 1
ATOM 3194 N N . ALA A 1 382 ? 51.118 14.431 -42.229 1.00 41.22 382 ALA A N 1
ATOM 3195 C CA . ALA A 1 382 ? 50.277 13.246 -42.163 1.00 41.22 382 ALA A CA 1
ATOM 3196 C C . ALA A 1 382 ? 50.481 12.438 -43.452 1.00 41.22 382 ALA A C 1
ATOM 3198 O O . ALA A 1 382 ? 50.092 12.870 -44.533 1.00 41.22 382 ALA A O 1
ATOM 3199 N N . THR A 1 383 ? 51.112 11.271 -43.343 1.00 50.78 383 THR A N 1
ATOM 3200 C CA . THR A 1 383 ? 51.350 10.352 -44.467 1.00 50.78 383 THR A CA 1
ATOM 3201 C C . THR A 1 383 ? 50.093 9.592 -44.901 1.00 50.78 383 THR A C 1
ATOM 3203 O O . THR A 1 383 ? 50.126 8.897 -45.911 1.00 50.78 383 THR A O 1
ATOM 3206 N N . VAL A 1 384 ? 48.983 9.714 -44.162 1.00 52.28 384 VAL A N 1
ATOM 3207 C CA . VAL A 1 384 ? 47.722 9.001 -44.411 1.00 52.28 384 VAL A CA 1
ATOM 3208 C C . VAL A 1 384 ? 46.545 9.961 -44.240 1.00 52.28 384 VAL A C 1
ATOM 3210 O O . VAL A 1 384 ? 46.513 10.750 -43.295 1.00 52.28 384 VAL A O 1
ATOM 3213 N N . GLU A 1 385 ? 45.577 9.893 -45.155 1.00 57.97 385 GLU A N 1
ATOM 3214 C CA . GLU A 1 385 ? 44.347 10.684 -45.088 1.00 57.97 385 GLU A CA 1
ATOM 3215 C C . GLU A 1 385 ? 43.570 10.421 -43.786 1.00 57.97 385 GLU A C 1
ATOM 3217 O O . GLU A 1 385 ? 43.485 9.291 -43.297 1.00 57.97 385 GLU A O 1
ATOM 3222 N N . ASN A 1 386 ? 42.962 11.471 -43.226 1.00 58.59 386 ASN A N 1
ATOM 3223 C CA . ASN A 1 386 ? 42.119 11.346 -42.040 1.00 58.59 386 ASN A CA 1
ATOM 3224 C C . ASN A 1 386 ? 40.923 10.426 -42.323 1.00 58.59 386 ASN A C 1
ATOM 3226 O O . ASN A 1 386 ? 40.156 10.652 -43.257 1.00 58.59 386 ASN A O 1
ATOM 3230 N N . TYR A 1 387 ? 40.729 9.424 -41.463 1.00 61.97 387 TYR A N 1
ATOM 3231 C CA . TYR A 1 387 ? 39.608 8.489 -41.549 1.00 61.97 387 TYR A CA 1
ATOM 3232 C C . TYR A 1 387 ? 38.262 9.229 -41.547 1.00 61.97 387 TYR A C 1
ATOM 3234 O O . TYR A 1 387 ? 37.843 9.762 -40.516 1.00 61.97 387 TYR A O 1
ATOM 3242 N N . ASN A 1 388 ? 37.566 9.228 -42.687 1.00 65.38 388 ASN A N 1
ATOM 3243 C CA . ASN A 1 388 ? 36.201 9.730 -42.798 1.00 65.38 388 ASN A CA 1
ATOM 3244 C C . ASN A 1 388 ? 35.214 8.555 -42.931 1.00 65.38 388 ASN A C 1
ATOM 3246 O O . ASN A 1 388 ? 35.098 7.963 -44.003 1.00 65.38 388 ASN A O 1
ATOM 3250 N N . PRO A 1 389 ? 34.483 8.210 -41.860 1.00 60.53 389 PRO A N 1
ATOM 3251 C CA . PRO A 1 389 ? 33.619 7.039 -41.842 1.00 60.53 389 PRO A CA 1
ATOM 3252 C C . PRO A 1 389 ? 32.295 7.206 -42.599 1.00 60.53 389 PRO A C 1
ATOM 3254 O O . PRO A 1 389 ? 31.550 6.235 -42.683 1.00 60.53 389 PRO A O 1
ATOM 3257 N N . PHE A 1 390 ? 31.954 8.396 -43.109 1.00 60.81 390 PHE A N 1
ATOM 3258 C CA . PHE A 1 390 ? 30.651 8.669 -43.730 1.00 60.81 390 PHE A CA 1
ATOM 3259 C C . PHE A 1 390 ? 30.736 8.715 -45.268 1.00 60.81 390 PHE A C 1
ATOM 3261 O O . PHE A 1 390 ? 30.967 9.784 -45.835 1.00 60.81 390 PHE A O 1
ATOM 3268 N N . PRO A 1 391 ? 30.533 7.574 -45.952 1.00 58.56 391 PRO A N 1
ATOM 3269 C CA . PRO A 1 391 ? 30.511 7.488 -47.412 1.00 58.56 391 PRO A CA 1
ATOM 3270 C C . PRO A 1 391 ? 29.280 8.149 -48.047 1.00 58.56 391 PRO A C 1
ATOM 3272 O O . PRO A 1 391 ? 28.201 8.179 -47.449 1.00 58.56 391 PRO A O 1
ATOM 3275 N N . LYS A 1 392 ? 29.416 8.636 -49.290 1.00 58.75 392 LYS A N 1
ATOM 3276 C CA . LYS A 1 392 ? 28.330 9.322 -50.029 1.00 58.75 392 LYS A CA 1
ATOM 3277 C C . LYS A 1 392 ? 27.222 8.365 -50.491 1.00 58.75 392 LYS A C 1
ATOM 3279 O O . LYS A 1 392 ? 26.102 8.809 -50.721 1.00 58.75 392 LYS A O 1
ATOM 3284 N N . VAL A 1 393 ? 27.527 7.071 -50.622 1.00 55.91 393 VAL A N 1
ATOM 3285 C CA . VAL A 1 393 ? 26.671 6.071 -51.297 1.00 55.91 393 VAL A CA 1
ATOM 3286 C C . VAL A 1 393 ? 25.866 5.197 -50.314 1.00 55.91 393 VAL A C 1
ATOM 3288 O O . VAL A 1 393 ? 24.990 4.432 -50.714 1.00 55.91 393 VAL A O 1
ATOM 3291 N N . LEU A 1 394 ? 26.115 5.294 -49.004 1.00 57.41 394 LEU A N 1
ATOM 3292 C CA . LEU A 1 394 ? 25.503 4.396 -48.021 1.00 57.41 394 LEU A CA 1
ATOM 3293 C C . LEU A 1 394 ? 24.119 4.898 -47.565 1.00 57.41 394 LEU A C 1
ATOM 3295 O O . LEU A 1 394 ? 23.998 5.963 -46.961 1.00 57.41 394 LEU A O 1
ATOM 3299 N N . GLY A 1 395 ? 23.073 4.103 -47.821 1.00 60.62 395 GLY A N 1
ATOM 3300 C CA . GLY A 1 395 ? 21.691 4.431 -47.449 1.00 60.62 395 GLY A CA 1
ATOM 3301 C C . GLY A 1 395 ? 21.484 4.661 -45.943 1.00 60.62 395 GLY A C 1
ATOM 3302 O O . GLY A 1 395 ? 22.147 4.042 -45.105 1.00 60.62 395 GLY A O 1
ATOM 3303 N N . ASP A 1 396 ? 20.518 5.521 -45.596 1.00 60.09 396 ASP A N 1
ATOM 3304 C CA . ASP A 1 396 ? 20.269 6.020 -44.228 1.00 60.09 396 ASP A CA 1
ATOM 3305 C C . ASP A 1 396 ? 20.108 4.926 -43.159 1.00 60.09 396 ASP A C 1
ATOM 3307 O O . ASP A 1 396 ? 20.462 5.128 -41.996 1.00 60.09 396 ASP A O 1
ATOM 3311 N N . LEU A 1 397 ? 19.645 3.739 -43.555 1.00 56.62 397 LEU A N 1
ATOM 3312 C CA . LEU A 1 397 ? 19.447 2.579 -42.682 1.00 56.62 397 LEU A CA 1
ATOM 3313 C C . LEU A 1 397 ? 20.749 2.050 -42.047 1.00 56.62 397 LEU A C 1
ATOM 3315 O O . LEU A 1 397 ? 20.698 1.443 -40.976 1.00 56.62 397 LEU A O 1
ATOM 3319 N N . PHE A 1 398 ? 21.911 2.286 -42.667 1.00 56.44 398 PHE A N 1
ATOM 3320 C CA . PHE A 1 398 ? 23.202 1.748 -42.212 1.00 56.44 398 PHE A CA 1
ATOM 3321 C C . PHE A 1 398 ? 24.069 2.763 -41.451 1.00 56.44 398 PHE A C 1
ATOM 3323 O O . PHE A 1 398 ? 25.015 2.363 -40.770 1.00 56.44 398 PHE A O 1
ATOM 3330 N N . LYS A 1 399 ? 23.704 4.055 -41.471 1.00 62.66 399 LYS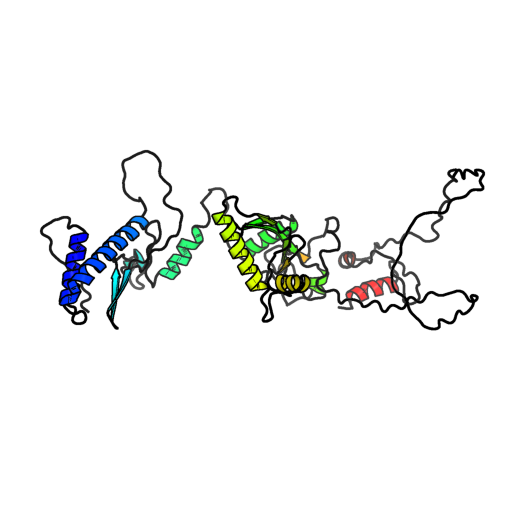 A N 1
ATOM 3331 C CA . LYS A 1 399 ? 24.398 5.141 -40.754 1.00 62.66 399 LYS A CA 1
ATOM 3332 C C . LYS A 1 399 ? 24.686 4.868 -39.264 1.00 62.66 399 LYS A C 1
ATOM 3334 O O . LYS A 1 399 ? 25.792 5.186 -38.827 1.00 62.66 399 LYS A O 1
ATOM 3339 N N . PRO A 1 400 ? 23.787 4.259 -38.460 1.00 59.72 400 PRO A N 1
ATOM 3340 C CA . PRO A 1 400 ? 24.073 4.012 -37.042 1.00 59.72 400 PRO A CA 1
ATOM 3341 C C . PRO A 1 400 ? 25.067 2.864 -36.780 1.00 59.72 400 PRO A C 1
ATOM 3343 O O . PRO A 1 400 ? 25.483 2.683 -35.634 1.00 59.72 400 PRO A O 1
ATOM 3346 N N . PHE A 1 401 ? 25.446 2.091 -37.805 1.00 57.06 401 PHE A N 1
ATOM 3347 C CA . PHE A 1 401 ? 26.345 0.931 -37.695 1.00 57.06 401 PHE A CA 1
ATOM 3348 C C . PHE A 1 401 ? 27.731 1.175 -38.295 1.00 57.06 401 PHE A C 1
ATOM 3350 O O . PHE A 1 401 ? 28.578 0.285 -38.273 1.00 57.06 401 PHE A O 1
ATOM 3357 N N . ILE A 1 402 ? 27.973 2.389 -38.784 1.00 66.00 402 ILE A N 1
ATOM 3358 C CA . ILE A 1 402 ? 29.273 2.813 -39.277 1.00 66.00 402 ILE A CA 1
ATOM 3359 C C . ILE A 1 402 ? 30.274 2.842 -38.103 1.00 66.00 402 ILE A C 1
ATOM 3361 O O . ILE A 1 402 ? 30.034 3.524 -37.095 1.00 66.00 402 ILE A O 1
ATOM 3365 N N . PRO A 1 403 ? 31.404 2.124 -38.198 1.00 62.84 403 PRO A N 1
ATOM 3366 C CA . PRO A 1 403 ? 32.420 2.140 -37.161 1.00 62.84 403 PRO A CA 1
ATOM 3367 C C . PRO A 1 403 ? 33.103 3.506 -37.098 1.00 62.84 403 PRO A C 1
ATOM 3369 O O . PRO A 1 403 ? 33.604 4.036 -38.088 1.00 62.84 403 PRO A O 1
ATOM 3372 N N . ARG A 1 404 ? 33.142 4.065 -35.884 1.00 58.75 404 ARG A N 1
ATOM 3373 C CA . ARG A 1 404 ? 33.766 5.366 -35.585 1.00 58.75 404 ARG A CA 1
ATOM 3374 C C . ARG A 1 404 ? 35.296 5.328 -35.600 1.00 58.75 404 ARG A C 1
ATOM 3376 O O . ARG A 1 404 ? 35.922 6.366 -35.432 1.00 58.75 404 ARG A O 1
ATOM 3383 N N . SER A 1 405 ? 35.877 4.147 -35.775 1.00 66.50 405 SER A N 1
ATOM 3384 C CA . SER A 1 405 ? 37.317 3.913 -35.824 1.00 66.50 405 SER A CA 1
ATOM 3385 C C . SER A 1 405 ? 37.664 3.131 -37.095 1.00 66.50 405 SER A C 1
ATOM 3387 O O . SER A 1 405 ? 36.820 2.343 -37.535 1.00 66.50 405 SER A O 1
ATOM 3389 N N . PRO A 1 406 ? 38.870 3.329 -37.662 1.00 72.62 406 PRO A N 1
ATOM 3390 C CA . PRO A 1 406 ? 39.378 2.555 -38.792 1.00 72.62 406 PRO A CA 1
ATOM 3391 C C . PRO A 1 406 ? 39.224 1.050 -38.561 1.00 72.62 406 PRO A C 1
ATOM 3393 O O . PRO A 1 406 ? 39.494 0.563 -37.460 1.00 72.62 406 PRO A O 1
ATOM 3396 N N . ILE A 1 407 ? 38.781 0.320 -39.584 1.00 71.31 407 ILE A N 1
ATOM 3397 C CA . ILE A 1 407 ? 38.719 -1.144 -39.540 1.00 71.31 407 ILE A CA 1
ATOM 3398 C C . ILE A 1 407 ? 39.980 -1.687 -40.202 1.00 71.31 407 ILE A C 1
ATOM 3400 O O . ILE A 1 407 ? 40.407 -1.168 -41.232 1.00 71.31 407 ILE A O 1
ATOM 3404 N N . TYR A 1 408 ? 40.535 -2.747 -39.628 1.00 78.38 408 TYR A N 1
ATOM 3405 C CA . TYR A 1 408 ? 41.652 -3.486 -40.197 1.00 78.38 408 TYR A CA 1
ATOM 3406 C C . TYR A 1 408 ? 41.237 -4.936 -40.446 1.00 78.38 408 TYR A C 1
ATOM 3408 O O . TYR A 1 408 ? 40.345 -5.456 -39.765 1.00 78.38 408 TYR A O 1
ATOM 3416 N N . ASP A 1 409 ? 41.853 -5.578 -41.432 1.00 73.19 409 ASP A N 1
ATOM 3417 C CA . ASP A 1 409 ? 41.697 -7.013 -41.651 1.00 73.19 409 ASP A CA 1
ATOM 3418 C C . ASP A 1 409 ? 42.456 -7.839 -40.586 1.00 73.19 409 ASP A C 1
ATOM 3420 O O . ASP A 1 409 ? 43.118 -7.309 -39.691 1.00 73.19 409 ASP A O 1
ATOM 3424 N N . GLN A 1 410 ? 42.362 -9.168 -40.677 1.00 70.94 410 GLN A N 1
ATOM 3425 C CA . GLN A 1 410 ? 43.052 -10.097 -39.769 1.00 70.94 410 GLN A CA 1
ATOM 3426 C C . GLN A 1 410 ? 44.589 -10.067 -39.878 1.00 70.94 410 GLN A C 1
ATOM 3428 O O . GLN A 1 410 ? 45.266 -10.670 -39.049 1.00 70.94 410 GLN A O 1
ATOM 3433 N N . TYR A 1 411 ? 45.126 -9.382 -40.889 1.00 74.06 411 TYR A N 1
ATOM 3434 C CA . TYR A 1 411 ? 46.553 -9.219 -41.152 1.00 74.06 411 TYR A CA 1
ATOM 3435 C C . TYR A 1 411 ? 47.050 -7.801 -40.813 1.00 74.06 411 TYR A C 1
ATOM 3437 O O . TYR A 1 411 ? 48.236 -7.523 -40.953 1.00 74.06 411 TYR A O 1
ATOM 3445 N N . GLY A 1 412 ? 46.170 -6.916 -40.326 1.00 69.00 412 GLY A N 1
ATOM 3446 C CA . GLY A 1 412 ? 46.503 -5.548 -39.931 1.00 69.00 412 GLY A CA 1
ATOM 3447 C C . GLY A 1 412 ? 46.460 -4.516 -41.064 1.00 69.00 412 GLY A C 1
ATOM 3448 O O . GLY A 1 412 ? 46.869 -3.376 -40.845 1.00 69.00 412 GLY A O 1
ATOM 3449 N N . HIS A 1 413 ? 45.950 -4.854 -42.250 1.00 74.19 413 HIS A N 1
ATOM 3450 C CA . HIS A 1 413 ? 45.783 -3.898 -43.347 1.00 74.19 413 HIS A CA 1
ATOM 3451 C C . HIS A 1 413 ? 44.539 -3.038 -43.147 1.00 74.19 413 HIS A C 1
ATOM 3453 O O . HIS A 1 413 ? 43.468 -3.536 -42.795 1.00 74.19 413 HIS A O 1
ATOM 3459 N N . TYR A 1 414 ? 44.675 -1.736 -43.396 1.00 76.38 414 TYR A N 1
ATOM 3460 C CA . TYR A 1 414 ? 43.575 -0.784 -43.292 1.00 76.38 414 TYR A CA 1
ATOM 3461 C C . TYR A 1 414 ? 42.530 -1.027 -44.385 1.00 76.38 414 TYR A C 1
ATOM 3463 O O . TYR A 1 414 ? 42.840 -1.025 -45.575 1.00 76.38 414 TYR A O 1
ATOM 3471 N N . LEU A 1 415 ? 41.276 -1.196 -43.968 1.00 76.06 415 LEU A N 1
ATOM 3472 C CA . LEU A 1 415 ? 40.129 -1.299 -44.861 1.00 76.06 415 LEU A CA 1
ATOM 3473 C C . LEU A 1 415 ? 39.536 0.095 -45.063 1.00 76.06 415 LEU A C 1
ATOM 3475 O O . LEU A 1 415 ? 38.905 0.651 -44.157 1.00 76.06 415 LEU A O 1
ATOM 3479 N N . SER A 1 416 ? 39.721 0.653 -46.258 1.00 72.25 416 SER A N 1
ATOM 3480 C CA . SER A 1 416 ? 39.153 1.952 -46.607 1.00 72.25 416 SER A CA 1
ATOM 3481 C C . SER A 1 416 ? 37.615 1.912 -46.590 1.00 72.25 416 SER A C 1
ATOM 3483 O O . SER A 1 416 ? 37.018 0.907 -47.003 1.00 72.25 416 SER A O 1
ATOM 3485 N N . PRO A 1 417 ? 36.947 2.986 -46.125 1.00 68.62 417 PRO A N 1
ATOM 3486 C CA . PRO A 1 417 ? 35.508 3.162 -46.296 1.00 68.62 417 PRO A CA 1
ATOM 3487 C C . PRO A 1 417 ? 35.105 2.953 -47.762 1.00 68.62 417 PRO A C 1
ATOM 3489 O O . PRO A 1 417 ? 35.828 3.374 -48.655 1.00 68.62 417 PRO A O 1
ATOM 3492 N N . GLU A 1 418 ? 33.966 2.297 -48.003 1.00 69.12 418 GLU A N 1
ATOM 3493 C CA . GLU A 1 418 ? 33.463 1.886 -49.337 1.00 69.12 418 GLU A CA 1
ATOM 3494 C C . GLU A 1 418 ? 34.173 0.697 -50.010 1.00 69.12 418 GLU A C 1
ATOM 3496 O O . GLU A 1 418 ? 33.631 0.168 -50.977 1.00 69.12 418 GLU A O 1
ATOM 3501 N N . SER A 1 419 ? 35.300 0.194 -49.487 1.00 76.62 419 SER A N 1
ATOM 3502 C CA . SER A 1 419 ? 35.883 -1.059 -50.000 1.00 76.62 419 SER A CA 1
ATOM 3503 C C . SER A 1 419 ? 34.963 -2.260 -49.750 1.00 76.62 419 SER A C 1
ATOM 3505 O O . SER A 1 419 ? 34.235 -2.304 -48.753 1.00 76.62 419 SER A O 1
ATOM 3507 N N . ASP A 1 420 ? 35.029 -3.278 -50.612 1.00 73.88 420 ASP A N 1
ATOM 3508 C CA . ASP A 1 420 ? 34.227 -4.501 -50.462 1.00 73.88 420 ASP A CA 1
ATOM 3509 C C . ASP A 1 420 ? 34.467 -5.189 -49.113 1.00 73.88 420 ASP A C 1
ATOM 3511 O O . ASP A 1 420 ? 33.517 -5.633 -48.467 1.00 73.88 420 ASP A O 1
ATOM 3515 N N . GLY A 1 421 ? 35.713 -5.196 -48.624 1.00 74.19 421 GLY A N 1
ATOM 3516 C CA . GLY A 1 421 ? 36.064 -5.723 -47.303 1.00 74.19 421 GLY A CA 1
ATOM 3517 C C . GLY A 1 421 ? 35.447 -4.919 -46.153 1.00 74.19 421 GLY A C 1
ATOM 3518 O O . GLY A 1 421 ? 34.926 -5.499 -45.197 1.00 74.19 421 GLY A O 1
ATOM 3519 N N . TRP A 1 422 ? 35.421 -3.586 -46.259 1.00 77.75 422 TRP A N 1
ATOM 3520 C CA . TRP A 1 422 ? 34.769 -2.714 -45.279 1.00 77.75 422 TRP A CA 1
ATOM 3521 C C . TRP A 1 422 ? 33.244 -2.874 -45.307 1.00 77.75 422 TRP A C 1
ATOM 3523 O O . TRP A 1 422 ? 32.616 -3.051 -44.262 1.00 77.75 422 TRP A O 1
ATOM 3533 N N . LEU A 1 423 ? 32.633 -2.904 -46.497 1.00 73.31 423 LEU A N 1
ATOM 3534 C CA . LEU A 1 423 ? 31.197 -3.132 -46.671 1.00 73.31 423 LEU A CA 1
ATOM 3535 C C . LEU A 1 423 ? 30.788 -4.516 -46.176 1.00 73.31 423 LEU A C 1
ATOM 3537 O O . LEU A 1 423 ? 29.741 -4.648 -45.546 1.00 73.31 423 LEU A O 1
ATOM 3541 N N . GLN A 1 424 ? 31.601 -5.543 -46.415 1.00 72.12 424 GLN A N 1
ATOM 3542 C CA . GLN A 1 424 ? 31.365 -6.887 -45.905 1.00 72.12 424 GLN A CA 1
ATOM 3543 C C . GLN A 1 424 ? 31.521 -6.935 -44.384 1.00 72.12 424 GLN A C 1
ATOM 3545 O O . GLN A 1 424 ? 30.711 -7.586 -43.735 1.00 72.12 424 GLN A O 1
ATOM 3550 N N . ALA A 1 425 ? 32.465 -6.204 -43.782 1.00 69.69 425 ALA A N 1
ATOM 3551 C CA . ALA A 1 425 ? 32.572 -6.074 -42.327 1.00 69.69 425 ALA A CA 1
ATOM 3552 C C . ALA A 1 425 ? 31.348 -5.361 -41.721 1.00 69.69 425 ALA A C 1
ATOM 3554 O O . ALA A 1 425 ? 30.773 -5.840 -40.740 1.00 69.69 425 ALA A O 1
ATOM 3555 N N . VAL A 1 426 ? 30.875 -4.278 -42.346 1.00 70.25 426 VAL A N 1
ATOM 3556 C CA . VAL A 1 426 ? 29.660 -3.553 -41.936 1.00 70.25 426 VAL A CA 1
ATOM 3557 C C . VAL A 1 426 ? 28.412 -4.429 -42.120 1.00 70.25 426 VAL A C 1
ATOM 3559 O O . VAL A 1 426 ? 27.606 -4.559 -41.199 1.00 70.25 426 VAL A O 1
ATOM 3562 N N . LYS A 1 427 ? 28.273 -5.133 -43.248 1.00 68.38 427 LYS A N 1
ATOM 3563 C CA . LYS A 1 427 ? 27.168 -6.072 -43.516 1.00 68.38 427 LYS A CA 1
ATOM 3564 C C . LYS A 1 427 ? 27.240 -7.341 -42.662 1.00 68.38 427 LYS A C 1
ATOM 3566 O O . LYS A 1 427 ? 26.207 -7.873 -42.286 1.00 68.38 427 LYS A O 1
ATOM 3571 N N . LYS A 1 428 ? 28.421 -7.828 -42.286 1.00 65.19 428 LYS A N 1
ATOM 3572 C CA . LYS A 1 428 ? 28.592 -8.955 -41.352 1.00 65.19 428 LYS A CA 1
ATOM 3573 C C . LYS A 1 428 ? 28.309 -8.523 -39.916 1.00 65.19 428 LYS A C 1
ATOM 3575 O O . LYS A 1 428 ? 27.753 -9.301 -39.152 1.00 65.19 428 LYS A O 1
ATOM 3580 N N . SER A 1 429 ? 28.580 -7.264 -39.564 1.00 59.12 429 SER A N 1
ATOM 3581 C CA . SER A 1 429 ? 28.101 -6.671 -38.307 1.00 59.12 429 SER A CA 1
ATOM 3582 C C . SER A 1 429 ? 26.566 -6.565 -38.259 1.00 59.12 429 SER A C 1
ATOM 3584 O O . SER A 1 429 ? 25.974 -6.607 -37.179 1.00 59.12 429 SER A O 1
ATOM 3586 N N . TYR A 1 430 ? 25.932 -6.502 -39.437 1.00 58.78 430 TYR A N 1
ATOM 3587 C CA . TYR A 1 430 ? 24.487 -6.603 -39.634 1.00 58.78 430 TYR A CA 1
ATOM 3588 C C . TYR A 1 430 ? 23.982 -8.065 -39.631 1.00 58.78 430 TYR A C 1
ATOM 3590 O O . TYR A 1 430 ? 22.958 -8.326 -39.010 1.00 58.78 430 TYR A O 1
ATOM 3598 N N . GLY A 1 431 ? 24.706 -9.006 -40.260 1.00 44.16 431 GLY A N 1
ATOM 3599 C CA . GLY A 1 431 ? 24.307 -10.407 -40.488 1.00 44.16 431 GLY A CA 1
ATOM 3600 C C . GLY A 1 431 ? 24.808 -11.465 -39.488 1.00 44.16 431 GLY A C 1
ATOM 3601 O O . GLY A 1 431 ? 24.346 -12.597 -39.543 1.00 44.16 431 GLY A O 1
ATOM 3602 N N . LEU A 1 432 ? 25.697 -11.143 -38.537 1.00 40.06 432 LEU A N 1
ATOM 3603 C CA . LEU A 1 432 ? 25.949 -11.964 -37.331 1.00 40.06 432 LEU A CA 1
ATOM 3604 C C . LEU A 1 432 ? 24.831 -11.779 -36.283 1.00 40.06 432 LEU A C 1
ATOM 3606 O O . LEU A 1 432 ? 25.084 -11.637 -35.082 1.00 40.06 432 LEU A O 1
ATOM 3610 N N . ARG A 1 433 ? 23.585 -11.749 -36.757 1.00 39.81 433 ARG A N 1
ATOM 3611 C CA . ARG A 1 433 ? 22.362 -11.716 -35.962 1.00 39.81 433 ARG A CA 1
ATOM 3612 C C . ARG A 1 433 ? 21.266 -12.522 -36.623 1.00 39.81 433 ARG A C 1
ATOM 3614 O O . ARG A 1 433 ? 20.937 -12.196 -37.782 1.00 39.81 433 ARG A O 1
#

InterPro domains:
  IPR058524 Domain of unknown function DUF8211 [PF26638] (168-303)

pLDDT: mean 70.24, std 22.43, range [24.95, 95.38]

Sequence (433 aa):
MQTKPIRYTSTSPFPNKKFQISKMLTHFFSLQRVIPRRIQQRYFNLIRRKLLDRFNIIRSRAGNTLLPDNEDQPHPGSQHNKSSKTFFNFSYKRYRFHFGCYIPCQHLMTLKKSQDLSFCHIPSPFVMTNDHHACVNHQQEFFRNRLIHFTKHNSPRDQVLPNSKTSHAKQLYNRWKEGTEKQIFSRCHGTEYSMKYLSASNKNVIRYHHRNMYIKRLFNFKFIPSPNPKTKKKQQKRFDRNCNRVFNTHYDSACIGFDAKLKAARKNHFIFHKSQTIHKTLSHLTYSRKSVIPDANVYPFNIPFYEPIDRPPVPKEDFLLDEPKLVFSSVFKVDLPMNAPQFNLNSSGVSMNDFNFNKITDNSLPNDTITFSPHPAHTMIATVENYNPFPKVLGDLFKPFIPRSPIYDQYGHYLSPESDGWLQAVKKSYGLR